Protein AF-A0A933D8H1-F1 (afdb_monomer_lite)

Radius of gyration: 24.68 Å; chains: 1; bounding box: 77×43×68 Å

Structure (mmCIF, N/CA/C/O backbone):
data_AF-A0A933D8H1-F1
#
_entry.id   AF-A0A933D8H1-F1
#
loop_
_atom_site.group_PDB
_atom_site.id
_atom_site.type_symbol
_atom_site.label_atom_id
_atom_site.label_alt_id
_atom_site.label_comp_id
_atom_site.label_asym_id
_atom_site.label_entity_id
_atom_site.label_seq_id
_atom_site.pdbx_PDB_ins_code
_atom_site.Cartn_x
_atom_site.Cartn_y
_atom_site.Cartn_z
_atom_site.occupancy
_atom_site.B_iso_or_equiv
_atom_site.auth_seq_id
_atom_site.auth_comp_id
_atom_site.auth_asym_id
_atom_site.auth_atom_id
_atom_site.pdbx_PDB_model_num
ATOM 1 N N . MET A 1 1 ? 54.872 -18.878 19.889 1.00 37.62 1 MET A N 1
ATOM 2 C CA . MET A 1 1 ? 54.750 -17.611 20.639 1.00 37.62 1 MET A CA 1
ATOM 3 C C . MET A 1 1 ? 53.400 -17.027 20.278 1.00 37.62 1 MET A C 1
ATOM 5 O O . MET A 1 1 ? 53.247 -16.498 19.189 1.00 37.62 1 MET A O 1
ATOM 9 N N . ASN A 1 2 ? 52.404 -17.267 21.129 1.00 35.62 2 ASN A N 1
ATOM 10 C CA . ASN A 1 2 ? 51.013 -16.892 20.892 1.00 35.62 2 ASN A CA 1
ATOM 11 C C . ASN A 1 2 ? 50.714 -15.619 21.680 1.00 35.62 2 ASN A C 1
ATOM 13 O O . ASN A 1 2 ? 50.497 -15.676 22.886 1.00 35.62 2 ASN A O 1
ATOM 17 N N . THR A 1 3 ? 50.704 -14.485 20.991 1.00 38.53 3 THR A N 1
ATOM 18 C CA . THR A 1 3 ? 50.230 -13.201 21.518 1.00 38.53 3 THR A CA 1
ATOM 19 C C . THR A 1 3 ? 49.389 -12.517 20.448 1.00 38.53 3 THR A C 1
ATOM 21 O O . THR A 1 3 ? 49.827 -11.574 19.801 1.00 38.53 3 THR A O 1
ATOM 24 N N . ILE A 1 4 ? 48.169 -13.019 20.256 1.00 35.75 4 ILE A N 1
ATOM 25 C CA . ILE A 1 4 ? 47.047 -12.214 19.764 1.00 35.75 4 ILE A CA 1
ATOM 26 C C . ILE A 1 4 ? 46.175 -12.006 21.004 1.00 35.75 4 ILE A C 1
ATOM 28 O O . ILE A 1 4 ? 45.386 -12.867 21.393 1.00 35.75 4 ILE A O 1
ATOM 32 N N . SER A 1 5 ? 46.489 -10.939 21.740 1.00 40.59 5 SER A N 1
ATOM 33 C CA . SER A 1 5 ? 46.002 -10.659 23.087 1.00 40.59 5 SER A CA 1
ATOM 34 C C . SER A 1 5 ? 44.663 -9.917 23.062 1.00 40.59 5 SER A C 1
ATOM 36 O O . SER A 1 5 ? 44.512 -8.896 22.404 1.00 40.59 5 SER A O 1
ATOM 38 N N . ALA A 1 6 ? 43.708 -10.456 23.824 1.00 35.75 6 ALA A N 1
ATOM 39 C CA . ALA A 1 6 ? 42.693 -9.798 24.660 1.00 35.75 6 ALA A CA 1
ATOM 40 C C . ALA A 1 6 ? 41.764 -8.678 24.122 1.00 35.75 6 ALA A C 1
ATOM 42 O O . ALA A 1 6 ? 40.670 -8.555 24.671 1.00 35.75 6 ALA A O 1
ATOM 43 N N . LEU A 1 7 ? 42.080 -7.906 23.077 1.00 37.12 7 LEU A N 1
ATOM 44 C CA . LEU A 1 7 ? 41.228 -6.787 22.640 1.00 37.12 7 LEU A CA 1
ATOM 45 C C . LEU A 1 7 ? 39.962 -7.234 21.890 1.00 37.12 7 LEU A C 1
ATOM 47 O O . LEU A 1 7 ? 38.898 -6.655 22.087 1.00 37.12 7 LEU A O 1
ATOM 51 N N . THR A 1 8 ? 40.013 -8.311 21.103 1.00 32.31 8 THR A N 1
ATOM 52 C CA . THR A 1 8 ? 38.837 -8.782 20.338 1.00 32.31 8 THR A CA 1
ATOM 53 C C . THR A 1 8 ? 37.806 -9.493 21.220 1.00 32.31 8 THR A C 1
ATOM 55 O O . THR A 1 8 ? 36.621 -9.526 20.901 1.00 32.31 8 THR A O 1
ATOM 58 N N . ARG A 1 9 ? 38.227 -10.025 22.375 1.00 35.28 9 ARG A N 1
ATOM 59 C CA . ARG A 1 9 ? 37.316 -10.643 23.353 1.00 35.28 9 ARG A CA 1
ATOM 60 C C . ARG A 1 9 ? 36.706 -9.642 24.336 1.00 35.28 9 ARG A C 1
ATOM 62 O O . ARG A 1 9 ? 35.741 -10.002 24.995 1.00 35.28 9 ARG A O 1
ATOM 69 N N . MET A 1 10 ? 37.212 -8.407 24.396 1.00 36.69 10 MET A N 1
ATOM 70 C CA . MET A 1 10 ? 36.673 -7.344 25.255 1.00 36.69 10 MET A CA 1
ATOM 71 C C . MET A 1 10 ? 35.514 -6.581 24.583 1.00 36.69 10 MET A C 1
ATOM 73 O O . MET A 1 10 ? 34.595 -6.147 25.266 1.00 36.69 10 MET A O 1
ATOM 77 N N . ALA A 1 11 ? 35.472 -6.504 23.246 1.00 36.41 11 ALA A N 1
ATOM 78 C CA . ALA A 1 11 ? 34.355 -5.885 22.516 1.00 36.41 11 ALA A CA 1
ATOM 79 C C . ALA A 1 11 ? 33.048 -6.710 22.576 1.00 36.41 11 ALA A C 1
ATOM 81 O O . ALA A 1 11 ? 31.951 -6.151 22.615 1.00 36.41 11 ALA A O 1
ATOM 82 N N . CYS A 1 12 ? 33.156 -8.043 22.653 1.00 36.50 12 CYS A N 1
ATOM 83 C CA . CYS A 1 12 ? 31.994 -8.936 22.709 1.00 36.50 12 CYS A CA 1
ATOM 84 C C . CYS A 1 12 ? 31.368 -9.034 24.115 1.00 36.50 12 CYS A C 1
ATOM 86 O O . CYS A 1 12 ? 30.172 -9.287 24.235 1.00 36.50 12 CYS A O 1
ATOM 88 N N . THR A 1 13 ? 32.131 -8.790 25.185 1.00 34.84 13 THR A N 1
ATOM 89 C CA . THR A 1 13 ? 31.596 -8.699 26.557 1.00 34.84 13 THR A CA 1
ATOM 90 C C . THR A 1 13 ? 31.151 -7.288 26.936 1.00 34.84 13 THR A C 1
ATOM 92 O O . THR A 1 13 ? 30.257 -7.163 27.766 1.00 34.84 13 THR A O 1
ATOM 95 N N . ILE A 1 14 ? 31.670 -6.231 26.296 1.00 43.25 14 ILE A N 1
ATOM 96 C CA . ILE A 1 14 ? 31.150 -4.863 26.484 1.00 43.25 14 ILE A CA 1
ATOM 97 C C . ILE A 1 14 ? 29.756 -4.705 25.853 1.00 43.25 14 ILE A C 1
ATOM 99 O O . ILE A 1 14 ? 28.914 -4.040 26.447 1.00 43.25 14 ILE A O 1
ATOM 103 N N . SER A 1 15 ? 29.450 -5.392 24.742 1.00 43.78 15 SER A N 1
ATOM 104 C CA . SER A 1 15 ? 28.093 -5.363 24.156 1.00 43.78 15 SER A CA 1
ATOM 105 C C . SER A 1 15 ? 27.033 -6.064 25.019 1.00 43.78 15 SER A C 1
ATOM 107 O O . SER A 1 15 ? 25.876 -5.661 24.998 1.00 43.78 15 SER A O 1
ATOM 109 N N . LEU A 1 16 ? 27.415 -7.064 25.826 1.00 40.69 16 LEU A N 1
ATOM 110 C CA . LEU A 1 16 ? 26.494 -7.722 26.764 1.00 40.69 16 LEU A CA 1
ATOM 111 C C . LEU A 1 16 ? 26.442 -7.010 28.132 1.00 40.69 16 LEU A C 1
ATOM 113 O O . LEU A 1 16 ? 25.402 -7.007 28.783 1.00 40.69 16 LEU A O 1
ATOM 117 N N . ALA A 1 17 ? 27.527 -6.349 28.555 1.00 35.31 17 ALA A N 1
ATOM 118 C CA . ALA A 1 17 ? 27.569 -5.572 29.799 1.00 35.31 17 ALA A CA 1
ATOM 119 C C . ALA A 1 17 ? 26.880 -4.197 29.690 1.00 35.31 17 ALA A C 1
ATOM 121 O O . ALA A 1 17 ? 26.345 -3.712 30.687 1.00 35.31 17 ALA A O 1
ATOM 122 N N . LEU A 1 18 ? 26.808 -3.594 28.496 1.00 41.94 18 LEU A N 1
ATOM 123 C CA . LEU A 1 18 ? 26.005 -2.383 28.269 1.00 41.94 18 LEU A CA 1
ATOM 124 C C . LEU A 1 18 ? 24.490 -2.660 28.315 1.00 41.94 18 LEU A C 1
ATOM 126 O O . LEU A 1 18 ? 23.711 -1.737 28.514 1.00 41.94 18 LEU A O 1
ATOM 130 N N . TYR A 1 19 ? 24.078 -3.929 28.205 1.00 41.72 19 TYR A N 1
ATOM 131 C CA . TYR A 1 19 ? 22.687 -4.362 28.378 1.00 41.72 19 TYR A CA 1
ATOM 132 C C . TYR A 1 19 ? 22.280 -4.505 29.862 1.00 41.72 19 TYR A C 1
ATOM 134 O O . TYR A 1 19 ? 21.092 -4.551 30.167 1.00 41.72 19 TYR A O 1
ATOM 142 N N . LEU A 1 20 ? 23.245 -4.533 30.798 1.00 41.69 20 LEU A N 1
ATOM 143 C CA . LEU A 1 20 ? 22.997 -4.537 32.253 1.00 41.69 20 LEU A CA 1
ATOM 144 C C . LEU A 1 20 ? 23.259 -3.188 32.942 1.00 41.69 20 LEU A C 1
ATOM 146 O O . LEU A 1 20 ? 22.841 -2.992 34.084 1.00 41.69 20 LEU A O 1
ATOM 150 N N . LEU A 1 21 ? 23.913 -2.238 32.273 1.00 44.75 21 LEU A N 1
ATOM 151 C CA . LEU A 1 21 ? 23.909 -0.839 32.693 1.00 44.75 21 LEU A CA 1
ATOM 152 C C . LEU A 1 21 ? 22.586 -0.251 32.227 1.00 44.75 21 LEU A C 1
ATOM 154 O O . LEU A 1 21 ? 22.471 0.121 31.066 1.00 44.75 21 LEU A O 1
ATOM 158 N N . GLY A 1 22 ? 21.586 -0.239 33.112 1.00 48.69 22 GLY A N 1
ATOM 159 C CA . GLY A 1 22 ? 20.247 0.276 32.845 1.00 48.69 22 GLY A CA 1
ATOM 160 C C . GLY A 1 22 ? 20.284 1.645 32.174 1.00 48.69 22 GLY A C 1
ATOM 161 O O . GLY A 1 22 ? 20.280 2.675 32.846 1.00 48.69 22 GLY A O 1
ATOM 162 N N . CYS A 1 23 ? 20.293 1.652 30.841 1.00 45.94 23 CYS A N 1
ATOM 163 C CA . CYS A 1 23 ? 19.929 2.803 30.047 1.00 45.94 23 CYS A CA 1
ATOM 164 C C . CYS A 1 23 ? 18.441 3.002 30.322 1.00 45.94 23 CYS A C 1
ATOM 166 O O . CYS A 1 23 ? 17.578 2.431 29.661 1.00 45.94 23 CYS A O 1
ATOM 168 N N . THR A 1 24 ? 18.139 3.717 31.403 1.00 55.69 24 THR A N 1
ATOM 169 C CA . THR A 1 24 ? 16.787 4.142 31.716 1.00 55.69 24 THR A CA 1
ATOM 170 C C . THR A 1 24 ? 16.407 5.115 30.620 1.00 55.69 24 THR A C 1
ATOM 172 O O . THR A 1 24 ? 16.795 6.286 30.661 1.00 55.69 24 THR A O 1
ATOM 175 N N . CYS A 1 25 ? 15.697 4.636 29.601 1.00 67.00 25 CYS A N 1
ATOM 176 C CA . CYS A 1 25 ? 15.078 5.564 28.679 1.00 67.00 25 CYS A CA 1
ATOM 177 C C . CYS A 1 25 ? 14.150 6.468 29.501 1.00 67.00 25 CYS A C 1
ATOM 179 O O . CYS A 1 25 ? 13.539 6.001 30.467 1.00 67.00 25 CYS A O 1
ATOM 181 N N . ALA A 1 26 ? 14.093 7.766 29.194 1.00 82.12 26 ALA A N 1
ATOM 182 C CA . ALA A 1 26 ? 13.216 8.683 29.923 1.00 82.12 26 ALA A CA 1
ATOM 183 C C . ALA A 1 26 ? 11.790 8.097 29.968 1.00 82.12 26 ALA A C 1
ATOM 185 O O . ALA A 1 26 ? 11.364 7.553 28.948 1.00 82.12 26 ALA A O 1
ATOM 186 N N . PRO A 1 27 ? 11.048 8.167 31.091 1.00 85.94 27 PRO A N 1
ATOM 187 C CA . PRO A 1 27 ? 9.690 7.635 31.143 1.00 85.94 27 PRO A CA 1
ATOM 188 C C . PRO A 1 27 ? 8.843 8.195 29.992 1.00 85.94 27 PRO A C 1
ATOM 190 O O . PRO A 1 27 ? 9.001 9.377 29.662 1.00 85.94 27 PRO A O 1
ATOM 193 N N . PRO A 1 28 ? 7.942 7.404 29.383 1.00 90.81 28 PRO A N 1
ATOM 194 C CA . PRO A 1 28 ? 7.117 7.913 28.302 1.00 90.81 28 PRO A CA 1
ATOM 195 C C . PRO A 1 28 ? 6.252 9.085 28.791 1.00 90.81 28 PRO A C 1
ATOM 197 O O . PRO A 1 28 ? 5.723 9.055 29.901 1.00 90.81 28 PRO A O 1
ATOM 200 N N . GLN A 1 29 ? 6.101 10.122 27.970 1.00 92.88 29 GLN A N 1
ATOM 201 C CA . GLN A 1 29 ? 5.252 11.285 28.238 1.00 92.88 29 GLN A CA 1
ATOM 202 C C . GLN A 1 29 ? 4.298 11.494 27.068 1.00 92.88 29 GLN A C 1
ATOM 204 O O . GLN A 1 29 ? 4.743 11.656 25.932 1.00 92.88 29 GLN A O 1
ATOM 209 N N . ILE A 1 30 ? 2.992 11.508 27.340 1.00 93.94 30 ILE A N 1
ATOM 210 C CA . ILE A 1 30 ? 1.980 11.797 26.321 1.00 93.94 30 ILE A CA 1
ATOM 211 C C . ILE A 1 30 ? 2.028 13.293 25.995 1.00 93.94 30 ILE A C 1
ATOM 213 O O . ILE A 1 30 ? 1.827 14.132 26.868 1.00 93.94 30 ILE A O 1
ATOM 217 N N . ALA A 1 31 ? 2.283 13.612 24.729 1.00 92.56 31 ALA A N 1
ATOM 218 C CA . ALA A 1 31 ? 2.237 14.965 24.189 1.00 92.56 31 ALA A CA 1
ATOM 219 C C . ALA A 1 31 ? 0.825 15.333 23.704 1.00 92.56 31 ALA A C 1
ATOM 221 O O . ALA A 1 31 ? 0.408 16.480 23.850 1.00 92.56 31 ALA A O 1
ATOM 222 N N . SER A 1 32 ? 0.078 14.373 23.147 1.00 93.81 32 SER A N 1
ATOM 223 C CA . SER A 1 32 ? -1.308 14.588 22.724 1.00 93.81 32 SER A CA 1
ATOM 224 C C . SER A 1 32 ? -2.133 13.300 22.688 1.00 93.81 32 SER A C 1
ATOM 226 O O . SER A 1 32 ? -1.603 12.206 22.497 1.00 93.81 32 SER A O 1
ATOM 228 N N . VAL A 1 33 ? -3.449 13.466 22.850 1.00 96.62 33 VAL A N 1
ATOM 229 C CA . VAL A 1 33 ? -4.494 12.459 22.614 1.00 96.62 33 VAL A CA 1
ATOM 230 C C . VAL A 1 33 ? -5.515 13.104 21.679 1.00 96.62 33 VAL A C 1
ATOM 232 O O . VAL A 1 33 ? -6.130 14.106 22.050 1.00 96.62 33 VAL A O 1
ATOM 235 N N . ASN A 1 34 ? -5.652 12.594 20.455 1.00 94.31 34 ASN A N 1
ATOM 236 C CA . ASN A 1 34 ? -6.480 13.201 19.417 1.00 94.31 34 ASN A CA 1
ATOM 237 C C . ASN A 1 34 ? -7.357 12.157 18.694 1.00 94.31 34 ASN A C 1
ATOM 239 O O . ASN A 1 34 ? -6.814 11.242 18.076 1.00 94.31 34 ASN A O 1
ATOM 243 N N . PRO A 1 35 ? -8.694 12.298 18.718 1.00 96.25 35 PRO A N 1
ATOM 244 C CA . PRO A 1 35 ? -9.450 13.282 19.499 1.00 96.25 35 PRO A CA 1
ATOM 245 C C . PRO A 1 35 ? -9.318 13.032 21.013 1.00 96.25 35 PRO A C 1
ATOM 247 O O . PRO A 1 35 ? -9.024 11.922 21.442 1.00 96.25 35 PRO A O 1
ATOM 250 N N . ALA A 1 36 ? -9.555 14.058 21.837 1.00 97.25 36 ALA A N 1
ATOM 251 C CA . ALA A 1 36 ? -9.571 13.930 23.304 1.00 97.25 36 ALA A CA 1
ATOM 252 C C . ALA A 1 36 ? -10.929 13.440 23.858 1.00 97.25 36 ALA A C 1
ATOM 254 O O . ALA A 1 36 ? -11.107 13.276 25.067 1.00 97.25 36 ALA A O 1
ATOM 255 N N . SER A 1 37 ? -11.917 13.237 22.985 1.00 97.38 37 SER A N 1
ATOM 256 C CA . SER A 1 37 ? -13.245 12.740 23.329 1.00 97.38 37 SER A CA 1
ATOM 257 C C . SER A 1 37 ? -13.895 12.019 22.151 1.00 97.38 37 SER A C 1
ATOM 259 O O . SER A 1 37 ? -13.529 12.231 20.994 1.00 97.38 37 SER A O 1
ATOM 261 N N . GLY A 1 38 ? -14.875 11.169 22.444 1.00 96.12 38 GLY A N 1
ATOM 262 C CA . GLY A 1 38 ? -15.647 10.456 21.431 1.00 96.12 38 GLY A CA 1
ATOM 263 C C . GLY A 1 38 ? -16.443 9.290 22.016 1.00 96.12 38 GLY A C 1
ATOM 264 O O . GLY A 1 38 ? -16.229 8.912 23.170 1.00 96.12 38 GLY A O 1
ATOM 265 N N . PRO A 1 39 ? -17.391 8.714 21.263 1.00 93.81 39 PRO A N 1
ATOM 266 C CA . PRO A 1 39 ? -18.073 7.501 21.691 1.00 93.81 39 PRO A CA 1
ATOM 267 C C . PRO A 1 39 ? -17.116 6.299 21.692 1.00 93.81 39 PRO A C 1
ATOM 269 O O . PRO A 1 39 ? -16.025 6.332 21.114 1.00 93.81 39 PRO A O 1
ATOM 272 N N . ALA A 1 40 ? -17.545 5.202 22.307 1.00 90.81 40 ALA A N 1
ATOM 273 C CA . ALA A 1 40 ? -16.903 3.902 22.155 1.00 90.81 40 ALA A CA 1
ATOM 274 C C . ALA A 1 40 ? -16.695 3.566 20.658 1.00 90.81 40 ALA A C 1
ATOM 276 O O . ALA A 1 40 ? -17.564 3.848 19.840 1.00 90.81 40 ALA A O 1
ATOM 277 N N . GLY A 1 41 ? -15.553 3.003 20.268 1.00 86.38 41 GLY A N 1
ATOM 278 C CA . GLY A 1 41 ? -15.196 2.773 18.861 1.00 86.38 41 GLY A CA 1
ATOM 279 C C . GLY A 1 41 ? -14.446 3.912 18.169 1.00 86.38 41 GLY A C 1
ATOM 280 O O . GLY A 1 41 ? -14.030 3.750 17.023 1.00 86.38 41 GLY A O 1
ATOM 281 N N . THR A 1 42 ? -14.252 5.051 18.837 1.00 89.62 42 THR A N 1
ATOM 282 C CA . THR A 1 42 ? -13.429 6.149 18.306 1.00 89.62 42 THR A CA 1
ATOM 283 C C . THR A 1 42 ? -11.987 5.679 18.118 1.00 89.62 42 THR A C 1
ATOM 285 O O . THR A 1 42 ? -11.402 5.106 19.035 1.00 89.62 42 THR A O 1
ATOM 288 N N . ILE A 1 43 ? -11.404 5.923 16.943 1.00 87.62 43 ILE A N 1
ATOM 289 C CA . ILE A 1 43 ? -9.966 5.744 16.718 1.00 87.62 43 ILE A CA 1
ATOM 290 C C . ILE A 1 43 ? -9.255 6.969 17.285 1.00 87.62 43 ILE A C 1
ATOM 292 O O . ILE A 1 43 ? -9.588 8.100 16.932 1.00 87.62 43 ILE A O 1
ATOM 296 N N . VAL A 1 44 ? -8.300 6.733 18.178 1.00 91.19 44 VAL A N 1
ATOM 297 C CA . VAL A 1 44 ? -7.577 7.773 18.906 1.00 91.19 44 VAL A CA 1
ATOM 298 C C . VAL A 1 44 ? -6.093 7.636 18.625 1.00 91.19 44 VAL A C 1
ATOM 300 O O . VAL A 1 44 ? -5.500 6.576 18.825 1.00 91.19 44 VAL A O 1
ATOM 303 N N . GLU A 1 45 ? -5.498 8.732 18.173 1.00 91.31 45 GLU A N 1
ATOM 304 C CA . GLU A 1 45 ? -4.061 8.902 18.047 1.00 91.31 45 GLU A CA 1
ATOM 305 C C . GLU A 1 45 ? -3.473 9.422 19.363 1.00 91.31 45 GLU A C 1
ATOM 307 O O . GLU A 1 45 ? -3.965 10.387 19.948 1.00 91.31 45 GLU A O 1
ATOM 312 N N . VAL A 1 46 ? -2.385 8.798 19.802 1.00 91.50 46 VAL A N 1
ATOM 313 C CA . VAL A 1 46 ? -1.593 9.196 20.962 1.00 91.50 46 VAL A CA 1
ATOM 314 C C . VAL A 1 46 ? -0.171 9.482 20.500 1.00 91.50 46 VAL A C 1
ATOM 316 O O . VAL A 1 46 ? 0.536 8.572 20.063 1.00 91.50 46 VAL A O 1
ATOM 319 N N . THR A 1 47 ? 0.262 10.733 20.630 1.00 90.12 47 THR A N 1
ATOM 320 C CA . THR A 1 47 ? 1.654 11.128 20.382 1.00 90.12 47 THR A CA 1
ATOM 321 C C . THR A 1 47 ? 2.388 11.204 21.707 1.00 90.12 47 THR A C 1
ATOM 323 O O . THR A 1 47 ? 1.893 11.807 22.661 1.00 90.12 47 THR A O 1
ATOM 326 N N . PHE A 1 48 ? 3.577 10.610 21.785 1.00 88.38 48 PHE A N 1
ATOM 327 C CA . PHE A 1 48 ? 4.371 10.567 23.008 1.00 88.38 48 PHE A CA 1
ATOM 328 C C . PHE A 1 48 ? 5.878 10.715 22.751 1.00 88.38 48 PHE A C 1
ATOM 330 O O . PHE A 1 48 ? 6.386 10.510 21.645 1.00 88.38 48 PHE A O 1
ATOM 337 N N . THR A 1 49 ? 6.600 11.102 23.801 1.00 87.69 49 THR A N 1
ATOM 338 C CA . THR A 1 49 ? 8.068 11.184 23.859 1.00 87.69 49 THR A CA 1
ATOM 339 C C . THR A 1 49 ? 8.599 10.291 24.983 1.00 87.69 49 THR A C 1
ATOM 341 O O . THR A 1 49 ? 7.809 9.745 25.749 1.00 87.69 49 THR A O 1
ATOM 344 N N . GLY A 1 50 ? 9.919 10.095 25.082 1.00 82.38 50 GLY A N 1
ATOM 345 C CA . GLY A 1 50 ? 10.503 9.126 26.023 1.00 82.38 50 GLY A CA 1
ATOM 346 C C . GLY A 1 50 ? 10.206 7.667 25.638 1.00 82.38 50 GLY A C 1
ATOM 347 O O . GLY A 1 50 ? 9.648 7.401 24.572 1.00 82.38 50 GLY A O 1
ATOM 348 N N . GLY A 1 51 ? 10.615 6.711 26.470 1.00 77.56 51 GLY A N 1
ATOM 349 C CA . GLY A 1 51 ? 10.453 5.266 26.270 1.00 77.56 51 GLY A CA 1
ATOM 350 C C . GLY A 1 51 ? 11.313 4.674 25.145 1.00 77.56 51 GLY A C 1
ATOM 351 O O . GLY A 1 51 ? 12.046 5.383 24.452 1.00 77.56 51 GLY A O 1
ATOM 352 N N . GLY A 1 52 ? 11.211 3.372 24.919 1.00 71.75 52 GLY A N 1
ATOM 353 C CA . GLY A 1 52 ? 11.918 2.648 23.855 1.00 71.75 52 GLY A CA 1
ATOM 354 C C . GLY A 1 52 ? 11.319 2.876 22.478 1.00 71.75 52 GLY A C 1
ATOM 355 O O . GLY A 1 52 ? 10.443 3.719 22.295 1.00 71.75 52 GLY A O 1
ATOM 356 N N . LEU A 1 53 ? 11.760 2.118 21.478 1.00 67.12 53 LEU A N 1
ATOM 357 C CA . LEU A 1 53 ? 11.298 2.235 20.085 1.00 67.12 53 LEU A CA 1
ATOM 358 C C . LEU A 1 53 ? 9.839 1.773 19.859 1.00 67.12 53 LEU A C 1
ATOM 360 O O . LEU A 1 53 ? 9.453 1.520 18.730 1.00 67.12 53 LEU A O 1
ATOM 364 N N . GLY A 1 54 ? 9.021 1.648 20.907 1.00 73.62 54 GLY A N 1
ATOM 365 C CA . GLY A 1 54 ? 7.637 1.185 20.825 1.00 73.62 54 GLY A CA 1
ATOM 366 C C . GLY A 1 54 ? 6.826 1.526 22.073 1.00 73.62 54 GLY A C 1
ATOM 367 O O . GLY A 1 54 ? 7.332 2.132 23.021 1.00 73.62 54 GLY A O 1
ATOM 368 N N . GLY A 1 55 ? 5.552 1.142 22.078 1.00 81.81 55 GLY A N 1
ATOM 369 C CA . GLY A 1 55 ? 4.672 1.299 23.232 1.00 81.81 55 GLY A CA 1
ATOM 370 C C . GLY A 1 55 ? 3.285 0.706 23.005 1.00 81.81 55 GLY A C 1
ATOM 371 O O . GLY A 1 55 ? 2.888 0.428 21.874 1.00 81.81 55 GLY A O 1
ATOM 372 N N . VAL A 1 56 ? 2.543 0.535 24.094 1.00 88.44 56 VAL A N 1
ATOM 373 C CA . VAL A 1 56 ? 1.126 0.154 24.076 1.00 88.44 56 VAL A CA 1
ATOM 374 C C . VAL A 1 56 ? 0.313 1.188 24.841 1.00 88.44 56 VAL A C 1
ATOM 376 O O . VAL A 1 56 ? 0.800 1.797 25.797 1.00 88.44 56 VAL A O 1
ATOM 379 N N . VAL A 1 57 ? -0.925 1.409 24.408 1.00 92.94 57 VAL A N 1
ATOM 380 C CA . VAL A 1 57 ? -1.864 2.282 25.107 1.00 92.94 57 VAL A CA 1
ATOM 381 C C . VAL A 1 57 ? -2.505 1.475 26.225 1.00 92.94 57 VAL A C 1
ATOM 383 O O . VAL A 1 57 ? -2.935 0.343 26.019 1.00 92.94 57 VAL A O 1
ATOM 386 N N . VAL A 1 58 ? -2.569 2.072 27.408 1.00 95.69 58 VAL A N 1
ATOM 387 C CA . VAL A 1 58 ? -3.369 1.584 28.526 1.00 95.69 58 VAL A CA 1
ATOM 388 C C . VAL A 1 58 ? -4.578 2.504 28.650 1.00 95.69 58 VAL A C 1
ATOM 390 O O . VAL A 1 58 ? -4.424 3.690 28.950 1.00 95.69 58 VAL A O 1
ATOM 393 N N . PHE A 1 59 ? -5.769 1.969 28.396 1.00 96.62 59 PHE A N 1
ATOM 394 C CA . PHE A 1 59 ? -7.039 2.676 28.496 1.00 96.62 59 PHE A CA 1
ATOM 395 C C . PHE A 1 59 ? -7.798 2.201 29.738 1.00 96.62 59 PHE A C 1
ATOM 397 O O . PHE A 1 59 ? -8.131 1.028 29.870 1.00 96.62 59 PHE A O 1
ATOM 404 N N . ASP A 1 60 ? -8.036 3.108 30.684 1.00 96.56 60 ASP A N 1
ATOM 405 C CA . ASP A 1 60 ? -8.723 2.839 31.959 1.00 96.56 60 ASP A CA 1
ATOM 406 C C . ASP A 1 60 ? -8.149 1.634 32.738 1.00 96.56 60 ASP A C 1
ATOM 408 O O . ASP A 1 60 ? -8.870 0.857 33.358 1.00 96.56 60 ASP A O 1
ATOM 412 N N . GLY A 1 61 ? -6.823 1.465 32.683 1.00 93.25 61 GLY A N 1
ATOM 413 C CA . GLY A 1 61 ? -6.101 0.374 33.348 1.00 93.25 61 GLY A CA 1
ATOM 414 C C . GLY A 1 61 ? -5.981 -0.923 32.539 1.00 93.25 61 GLY A C 1
ATOM 415 O O . GLY A 1 61 ? -5.336 -1.859 33.010 1.00 93.25 61 GLY A O 1
ATOM 416 N N . VAL A 1 62 ? -6.540 -0.986 31.328 1.00 93.25 62 VAL A N 1
ATOM 417 C CA . VAL A 1 62 ? -6.467 -2.152 30.434 1.00 93.25 62 VAL A CA 1
ATOM 418 C C . VAL A 1 62 ? -5.518 -1.862 29.272 1.00 93.25 62 VAL A C 1
ATOM 420 O O . VAL A 1 62 ? -5.581 -0.795 28.673 1.00 93.25 62 VAL A O 1
ATOM 423 N N . GLN A 1 63 ? -4.604 -2.788 28.961 1.00 91.62 63 GLN A N 1
ATOM 424 C CA . GLN A 1 63 ? -3.760 -2.674 27.767 1.00 91.62 63 GLN A CA 1
ATOM 425 C C . GLN A 1 63 ? -4.592 -2.925 26.509 1.00 91.62 63 GLN A C 1
ATOM 427 O O . GLN A 1 63 ? -5.249 -3.958 26.396 1.00 91.62 63 GLN A O 1
ATOM 432 N N . GLU A 1 64 ? -4.514 -2.000 25.562 1.00 88.88 64 GLU A N 1
ATOM 433 C CA . GLU A 1 64 ? -5.234 -2.065 24.296 1.00 88.88 64 GLU A CA 1
ATOM 434 C C . GLU A 1 64 ? -4.330 -2.564 23.164 1.00 88.88 64 GLU A C 1
ATOM 436 O O . GLU A 1 64 ? -3.122 -2.308 23.150 1.00 88.88 64 GLU A O 1
ATOM 441 N N . GLU A 1 65 ? -4.923 -3.229 22.165 1.00 82.44 65 GLU A N 1
ATOM 442 C CA . GLU A 1 65 ? -4.228 -3.477 20.897 1.00 82.44 65 GLU A CA 1
ATOM 443 C C . GLU A 1 65 ? -3.944 -2.127 20.221 1.00 82.44 65 GLU A C 1
ATOM 445 O O . GLU A 1 65 ? -4.872 -1.390 19.868 1.00 82.44 65 GLU A O 1
ATOM 450 N N . THR A 1 66 ? -2.663 -1.811 20.023 1.00 77.69 66 THR A N 1
ATOM 451 C CA . THR A 1 66 ? -2.212 -0.584 19.364 1.00 77.69 66 THR A CA 1
ATOM 452 C C . THR A 1 66 ? -1.632 -0.842 17.983 1.00 77.69 66 THR A C 1
ATOM 454 O O . THR A 1 66 ? -0.990 -1.859 17.727 1.00 77.69 66 THR A O 1
ATOM 457 N N . ARG A 1 67 ? -1.808 0.131 17.087 1.00 74.25 67 ARG A N 1
ATOM 458 C CA . ARG A 1 67 ? -1.028 0.246 15.852 1.00 74.25 67 ARG A CA 1
ATOM 459 C C . ARG A 1 67 ? 0.068 1.282 16.080 1.00 74.25 67 ARG A C 1
ATOM 461 O O . ARG A 1 67 ? -0.227 2.420 16.447 1.00 74.25 67 ARG A O 1
ATOM 468 N N . TYR A 1 68 ? 1.318 0.868 15.916 1.00 69.50 68 TYR A N 1
ATOM 469 C CA . TYR A 1 68 ? 2.495 1.716 16.090 1.00 69.50 68 TYR A CA 1
ATOM 470 C C . TYR A 1 68 ? 3.011 2.198 14.735 1.00 69.50 68 TYR A C 1
ATOM 472 O O . TYR A 1 68 ? 3.048 1.418 13.786 1.00 69.50 68 TYR A O 1
ATOM 480 N N . ALA A 1 69 ? 3.436 3.458 14.665 1.00 59.50 69 ALA A N 1
ATOM 481 C CA . ALA A 1 69 ? 4.302 3.936 13.593 1.00 59.50 69 ALA A CA 1
ATOM 482 C C . ALA A 1 69 ? 5.474 4.711 14.198 1.00 59.50 69 ALA A C 1
ATOM 484 O O . ALA A 1 69 ? 5.280 5.600 15.038 1.00 59.50 69 ALA A O 1
ATOM 485 N N . SER A 1 70 ? 6.682 4.385 13.749 1.00 49.59 70 SER A N 1
ATOM 486 C CA . SER A 1 70 ? 7.910 5.094 14.091 1.00 49.59 70 SER A CA 1
ATOM 487 C C . SER A 1 70 ? 8.405 5.904 12.904 1.00 49.59 70 SER A C 1
ATOM 489 O O . SER A 1 70 ? 9.489 5.662 12.390 1.00 49.59 70 SER A O 1
ATOM 491 N N . ASN A 1 71 ? 7.679 6.951 12.520 1.00 47.72 71 ASN A N 1
ATOM 492 C CA . ASN A 1 71 ? 8.239 7.862 11.530 1.00 47.72 71 ASN A CA 1
ATOM 493 C C . ASN A 1 71 ? 9.479 8.541 12.140 1.00 47.72 71 ASN A C 1
ATOM 495 O O . ASN A 1 71 ? 9.368 9.303 13.111 1.00 47.72 71 ASN A O 1
ATOM 499 N N . LEU A 1 72 ? 10.660 8.265 11.579 1.00 43.56 72 LEU A N 1
ATOM 500 C CA . LEU A 1 72 ? 11.906 8.945 11.930 1.00 43.56 72 LEU A CA 1
ATOM 501 C C . LEU A 1 72 ? 11.664 10.469 11.897 1.00 43.56 72 LEU A C 1
ATOM 503 O O . LEU A 1 72 ? 11.353 11.037 10.856 1.00 43.56 72 LEU A O 1
ATOM 507 N N . GLY A 1 73 ? 11.752 11.129 13.058 1.00 43.62 73 GLY A N 1
ATOM 508 C CA . GLY A 1 73 ? 11.674 12.593 13.181 1.00 43.62 73 GLY A CA 1
ATOM 509 C C . GLY A 1 73 ? 10.320 13.224 13.555 1.00 43.62 73 GLY A C 1
ATOM 510 O O . GLY A 1 73 ? 10.301 14.432 13.778 1.00 43.62 73 GLY A O 1
ATOM 511 N N . LEU A 1 74 ? 9.213 12.475 13.696 1.00 49.41 74 LEU A N 1
ATOM 512 C CA . LEU A 1 74 ? 7.872 13.048 13.987 1.00 49.41 74 LEU A CA 1
ATOM 513 C C . LEU A 1 74 ? 7.324 12.789 15.407 1.00 49.41 74 LEU A C 1
ATOM 515 O O . LEU A 1 74 ? 6.170 13.102 15.699 1.00 49.41 74 LEU A O 1
ATOM 519 N N . GLY A 1 75 ? 8.144 12.259 16.316 1.00 59.34 75 GLY A N 1
ATOM 520 C CA . GLY A 1 75 ? 7.670 11.775 17.616 1.00 59.34 75 GLY A CA 1
ATOM 521 C C . GLY A 1 75 ? 6.982 10.412 17.495 1.00 59.34 75 GLY A C 1
ATOM 522 O O . GLY A 1 75 ? 6.647 9.956 16.404 1.00 59.34 75 GLY A O 1
ATOM 523 N N . LYS A 1 76 ? 6.821 9.708 18.617 1.00 79.00 76 LYS A N 1
ATOM 524 C CA . LYS A 1 76 ? 6.275 8.345 18.607 1.00 79.00 76 LYS A CA 1
ATOM 525 C C . LYS A 1 76 ? 4.756 8.420 18.602 1.00 79.00 76 LYS A C 1
ATOM 527 O O . LYS A 1 76 ? 4.186 9.114 19.443 1.00 79.00 76 LYS A O 1
ATOM 532 N N . ARG A 1 77 ? 4.106 7.718 17.672 1.00 83.88 77 ARG A N 1
ATOM 533 C CA . ARG A 1 77 ? 2.647 7.756 17.492 1.00 83.88 77 ARG A CA 1
ATOM 534 C C . ARG A 1 77 ? 2.055 6.360 17.661 1.00 83.88 77 ARG A C 1
ATOM 536 O O . ARG A 1 77 ? 2.575 5.379 17.130 1.00 83.88 77 ARG A O 1
ATOM 543 N N . LEU A 1 78 ? 0.958 6.281 18.405 1.00 85.56 78 LEU A N 1
ATOM 544 C CA . LEU A 1 78 ? 0.147 5.080 18.595 1.00 85.56 78 LEU A CA 1
ATOM 545 C C . LEU A 1 78 ? -1.288 5.375 18.177 1.00 85.56 78 LEU A C 1
ATOM 547 O O . LEU A 1 78 ? -1.798 6.455 18.457 1.00 85.56 78 LEU A O 1
ATOM 551 N N . ARG A 1 79 ? -1.961 4.407 17.560 1.00 86.38 79 ARG A N 1
ATOM 552 C CA . ARG A 1 79 ? -3.421 4.405 17.417 1.00 86.38 79 ARG A CA 1
ATOM 553 C C . ARG A 1 79 ? -4.022 3.264 18.205 1.00 86.38 79 ARG A C 1
ATOM 555 O O . ARG A 1 79 ? -3.519 2.144 18.149 1.00 86.38 79 ARG A O 1
ATOM 562 N N . PHE A 1 80 ? -5.120 3.546 18.885 1.00 88.38 80 PHE A N 1
ATOM 563 C CA . PHE A 1 80 ? -5.987 2.529 19.466 1.00 88.38 80 PHE A CA 1
ATOM 564 C C . PHE A 1 80 ? -7.446 2.858 19.160 1.00 88.38 80 PHE A C 1
ATOM 566 O O . PHE A 1 80 ? -7.790 3.991 18.819 1.00 88.38 80 PHE A O 1
ATOM 573 N N . THR A 1 81 ? -8.312 1.858 19.260 1.00 88.56 81 THR A N 1
ATOM 574 C CA . THR A 1 81 ? -9.759 2.048 19.176 1.00 88.56 81 THR A CA 1
ATOM 575 C C . THR A 1 81 ? -10.319 2.031 20.590 1.00 88.56 81 THR A C 1
ATOM 577 O O . THR A 1 81 ? -10.092 1.065 21.311 1.00 88.56 81 THR A O 1
ATOM 580 N N . VAL A 1 82 ? -11.064 3.067 20.988 1.00 91.62 82 VAL A N 1
ATOM 581 C CA . VAL A 1 82 ? -11.785 3.067 22.271 1.00 91.62 82 VAL A CA 1
ATOM 582 C C . VAL A 1 82 ? -12.661 1.809 22.325 1.00 91.62 82 VAL A C 1
ATOM 584 O O . VAL A 1 82 ? -13.451 1.604 21.398 1.00 91.62 82 VAL A O 1
ATOM 587 N N . PRO A 1 83 ? -12.576 0.969 23.369 1.00 89.31 83 PRO A N 1
ATOM 588 C CA . PRO A 1 83 ? -13.324 -0.284 23.419 1.00 89.31 83 PRO A CA 1
ATOM 589 C C . PRO A 1 83 ? -14.829 -0.066 23.246 1.00 89.31 83 PRO A C 1
ATOM 591 O O . PRO A 1 83 ? -15.400 0.806 23.894 1.00 89.31 83 PRO A O 1
ATOM 594 N N . PHE A 1 84 ? -15.507 -0.881 22.428 1.00 84.94 84 PHE A N 1
ATOM 595 C CA . PHE A 1 84 ? -16.957 -0.755 22.186 1.00 84.94 84 PHE A CA 1
ATOM 596 C C . PHE A 1 84 ? -17.828 -0.941 23.444 1.00 84.94 84 PHE A C 1
ATOM 598 O O . PHE A 1 84 ? -18.975 -0.502 23.461 1.00 84.94 84 PHE A O 1
ATOM 605 N N . GLY A 1 85 ? -17.281 -1.552 24.502 1.00 82.81 85 GLY A N 1
ATOM 606 C CA . GLY A 1 85 ? -17.907 -1.668 25.824 1.00 82.81 85 GLY A CA 1
ATOM 607 C C . GLY A 1 85 ? -17.546 -0.548 26.811 1.00 82.81 85 GLY A C 1
ATOM 608 O O . GLY A 1 85 ? -17.920 -0.639 27.979 1.00 82.81 85 GLY A O 1
ATOM 609 N N . ALA A 1 86 ? -16.804 0.481 26.387 1.00 90.81 86 ALA A N 1
ATOM 610 C CA . ALA A 1 86 ? -16.401 1.576 27.263 1.00 90.81 86 ALA A CA 1
ATOM 611 C C . ALA A 1 86 ? -17.623 2.356 27.773 1.00 90.81 86 ALA A C 1
ATOM 613 O O . ALA A 1 86 ? -18.486 2.782 27.004 1.00 90.81 86 ALA A O 1
ATOM 614 N N . THR A 1 87 ? -17.684 2.564 29.087 1.00 94.38 87 THR A N 1
ATOM 615 C CA . THR A 1 87 ? -18.746 3.350 29.719 1.00 94.38 87 THR A CA 1
ATOM 616 C C . THR A 1 87 ? -18.511 4.849 29.544 1.00 94.38 87 THR A C 1
ATOM 618 O O . THR A 1 87 ? -17.370 5.313 29.564 1.00 94.38 87 THR A O 1
ATOM 621 N N . THR A 1 88 ? -19.598 5.617 29.407 1.00 96.62 88 THR A N 1
ATOM 622 C CA . THR A 1 88 ? -19.562 7.087 29.352 1.00 96.62 88 THR A CA 1
ATOM 623 C C . THR A 1 88 ? -18.878 7.661 30.591 1.00 96.62 88 THR A C 1
ATOM 625 O O . THR A 1 88 ? -19.172 7.251 31.715 1.00 96.62 88 THR A O 1
ATOM 628 N N . GLY A 1 89 ? -17.998 8.640 30.394 1.00 97.62 89 GLY A N 1
ATOM 629 C CA . GLY A 1 89 ? -17.249 9.276 31.474 1.00 97.62 89 GLY A CA 1
ATOM 630 C C . GLY A 1 89 ? -15.805 9.583 31.095 1.00 97.62 89 GLY A C 1
ATOM 631 O O . GLY A 1 89 ? -15.345 9.245 30.005 1.00 97.62 89 GLY A O 1
ATOM 632 N N . SER A 1 90 ? -15.100 10.238 32.014 1.00 97.75 90 SER A N 1
ATOM 633 C CA . SER A 1 90 ? -13.662 10.468 31.886 1.00 97.75 90 SER A CA 1
ATOM 634 C C . SER A 1 90 ? -12.908 9.158 32.112 1.00 97.75 90 SER A C 1
ATOM 636 O O . SER A 1 90 ? -13.161 8.463 33.099 1.00 97.75 90 SER A O 1
ATOM 638 N N . LYS A 1 91 ? -12.010 8.822 31.186 1.00 98.12 91 LYS A N 1
ATOM 639 C CA . LYS A 1 91 ? -11.179 7.616 31.180 1.00 98.12 91 LYS A CA 1
ATOM 640 C C . LYS A 1 91 ? -9.710 7.996 31.099 1.00 98.12 91 LYS A C 1
ATOM 642 O O . LYS A 1 91 ? -9.354 8.978 30.451 1.00 98.12 91 LYS A O 1
ATOM 647 N N . ASN A 1 92 ? -8.858 7.209 31.741 1.00 97.94 92 ASN A N 1
ATOM 648 C CA . ASN A 1 92 ? -7.420 7.449 31.716 1.00 97.94 92 ASN A CA 1
ATOM 649 C C . ASN A 1 92 ? -6.798 6.847 30.456 1.00 97.94 92 ASN A C 1
ATOM 651 O O . ASN A 1 92 ? -6.998 5.669 30.175 1.00 97.94 92 ASN A O 1
ATOM 655 N N . VAL A 1 93 ? -6.008 7.638 29.739 1.00 98.31 93 VAL A N 1
ATOM 656 C CA . VAL A 1 93 ? -5.121 7.186 28.665 1.00 98.31 93 VAL A CA 1
ATOM 657 C C . VAL A 1 93 ? -3.690 7.285 29.162 1.00 98.31 93 VAL A C 1
ATOM 659 O O . VAL A 1 93 ? -3.255 8.341 29.623 1.00 98.31 93 VAL A O 1
ATOM 662 N N . GLN A 1 94 ? -2.953 6.187 29.066 1.00 97.19 94 GLN A N 1
ATOM 663 C CA . GLN A 1 94 ? -1.534 6.113 29.399 1.00 97.19 94 GLN A CA 1
ATOM 664 C C . GLN A 1 94 ? -0.775 5.383 28.290 1.00 97.19 94 GLN A C 1
ATOM 666 O O . GLN A 1 94 ? -1.359 4.622 27.522 1.00 97.19 94 GLN A O 1
ATOM 671 N N . VAL A 1 95 ? 0.536 5.596 28.220 1.00 93.88 95 VAL A N 1
ATOM 672 C CA . VAL A 1 95 ? 1.442 4.823 27.366 1.00 93.88 95 VAL A CA 1
ATOM 673 C C . VAL A 1 95 ? 2.369 4.008 28.253 1.00 93.88 95 VAL A C 1
ATOM 675 O O . VAL A 1 95 ? 3.048 4.565 29.117 1.00 93.88 95 VAL A O 1
ATOM 678 N N . LEU A 1 96 ? 2.406 2.698 28.023 1.00 91.06 96 LEU A N 1
ATOM 679 C CA . LEU A 1 96 ? 3.391 1.785 28.592 1.00 91.06 96 LEU A CA 1
ATOM 680 C C . LEU A 1 96 ? 4.488 1.538 27.550 1.00 91.06 96 LEU A C 1
ATOM 682 O O . LEU A 1 96 ? 4.209 1.079 26.442 1.00 91.06 96 LEU A O 1
ATOM 686 N N . SER A 1 97 ? 5.734 1.843 27.902 1.00 87.25 97 SER A N 1
ATOM 687 C CA . SER A 1 97 ? 6.914 1.652 27.053 1.00 87.25 97 SER A CA 1
ATOM 688 C C . SER A 1 97 ? 8.113 1.288 27.927 1.00 87.25 97 SER A C 1
ATOM 690 O O . SER A 1 97 ? 8.339 1.930 28.951 1.00 87.25 97 SER A O 1
ATOM 692 N N . ASP A 1 98 ? 8.853 0.239 27.557 1.00 81.94 98 ASP A N 1
ATOM 693 C CA . ASP A 1 98 ? 10.010 -0.286 28.303 1.00 81.94 98 ASP A CA 1
ATOM 694 C C . ASP A 1 98 ? 9.752 -0.489 29.808 1.00 81.94 98 ASP A C 1
ATOM 696 O O . ASP A 1 98 ? 10.567 -0.142 30.662 1.00 81.94 98 ASP A O 1
ATOM 700 N N . GLY A 1 99 ? 8.569 -1.005 30.156 1.00 84.00 99 GLY A N 1
ATOM 701 C CA . GLY A 1 99 ? 8.172 -1.234 31.550 1.00 84.00 99 GLY A CA 1
ATOM 702 C C . GLY A 1 99 ? 7.860 0.036 32.354 1.00 84.00 99 GLY A C 1
ATOM 703 O O . GLY A 1 99 ? 7.526 -0.065 33.532 1.00 84.00 99 GLY A O 1
ATOM 704 N N . GLN A 1 100 ? 7.918 1.221 31.741 1.00 89.62 100 GLN A N 1
ATOM 705 C CA . GLN A 1 100 ? 7.549 2.496 32.354 1.00 89.62 100 GLN A CA 1
ATOM 706 C C . GLN A 1 100 ? 6.211 2.994 31.811 1.00 89.62 100 GLN A C 1
ATOM 708 O O . GLN A 1 100 ? 5.916 2.855 30.625 1.00 89.62 100 GLN A O 1
ATOM 713 N N . THR A 1 101 ? 5.401 3.600 32.678 1.00 93.19 101 THR A N 1
ATOM 714 C CA . THR A 1 101 ? 4.072 4.114 32.320 1.00 93.19 101 THR A CA 1
ATOM 715 C C . THR A 1 101 ? 4.063 5.635 32.385 1.00 93.19 101 THR A C 1
ATOM 717 O O . THR A 1 101 ? 4.596 6.220 33.329 1.00 93.19 101 THR A O 1
ATOM 720 N N . SER A 1 102 ? 3.446 6.278 31.399 1.00 95.50 102 SER A N 1
ATOM 721 C CA . SER A 1 102 ? 3.263 7.726 31.405 1.00 95.50 102 SER A CA 1
ATOM 722 C C . SER A 1 102 ? 2.275 8.170 32.492 1.00 95.50 102 SER A C 1
ATOM 724 O O . SER A 1 102 ? 1.423 7.383 32.927 1.00 95.50 102 SER A O 1
ATOM 726 N N . PRO A 1 103 ? 2.289 9.456 32.883 1.00 96.81 103 PRO A N 1
ATOM 727 C CA . PRO A 1 103 ? 1.137 10.068 33.533 1.00 96.81 103 PRO A CA 1
ATOM 728 C C . PRO A 1 103 ? -0.136 9.874 32.696 1.00 96.81 103 PRO A C 1
ATOM 730 O O . PRO A 1 103 ? -0.072 9.773 31.466 1.00 96.81 103 PRO A O 1
ATOM 733 N N . ALA A 1 104 ? -1.284 9.810 33.370 1.00 97.12 104 ALA A N 1
ATOM 734 C CA . ALA A 1 104 ? -2.576 9.680 32.713 1.00 97.12 104 ALA A CA 1
ATOM 735 C C . ALA A 1 104 ? -3.018 11.003 32.081 1.00 97.12 104 ALA A C 1
ATOM 737 O O . ALA A 1 104 ? -2.944 12.061 32.707 1.00 97.12 104 ALA A O 1
ATOM 738 N N . VAL A 1 105 ? -3.531 10.916 30.857 1.00 98.25 105 VAL A N 1
ATOM 739 C CA . VAL A 1 105 ? -4.251 11.990 30.171 1.00 98.25 105 VAL A CA 1
ATOM 740 C C . VAL A 1 105 ? -5.713 11.574 30.054 1.00 98.25 105 VAL A C 1
ATOM 742 O O . VAL A 1 105 ? -6.009 10.435 29.705 1.00 98.25 105 VAL A O 1
ATOM 745 N N . ALA A 1 106 ? -6.637 12.476 30.380 1.00 97.75 106 ALA A N 1
ATOM 746 C CA . ALA A 1 106 ? -8.061 12.174 30.326 1.00 97.75 106 ALA A CA 1
ATOM 747 C C . ALA A 1 106 ? -8.564 12.099 28.876 1.00 97.75 106 ALA A C 1
ATOM 749 O O . ALA A 1 106 ? -8.283 12.981 28.065 1.00 97.75 106 ALA A O 1
ATOM 750 N N . PHE A 1 107 ? -9.371 11.083 28.587 1.00 98.50 107 PHE A N 1
ATOM 751 C CA . PHE A 1 107 ? -10.200 10.978 27.393 1.00 98.50 107 PHE A CA 1
ATOM 752 C C . PHE A 1 107 ? -11.667 10.897 27.811 1.00 98.50 107 PHE A C 1
ATOM 754 O O . PHE A 1 107 ? -12.034 10.092 28.669 1.00 98.50 107 PHE A O 1
ATOM 761 N N . GLN A 1 108 ? -12.526 11.710 27.204 1.00 98.31 108 GLN A N 1
ATOM 762 C CA . GLN A 1 108 ? -13.949 11.718 27.535 1.00 98.31 108 GLN A CA 1
ATOM 763 C C . GLN A 1 108 ? -14.731 10.771 26.616 1.00 98.31 108 GLN A C 1
ATOM 765 O O . GLN A 1 108 ? -14.991 11.097 25.456 1.00 98.31 108 GLN A O 1
ATOM 770 N N . VAL A 1 109 ? -15.186 9.636 27.156 1.00 98.19 109 VAL A N 1
ATOM 771 C CA . VAL A 1 109 ? -16.141 8.761 26.462 1.00 98.19 109 VAL A CA 1
ATOM 772 C C . VAL A 1 109 ? -17.519 9.413 26.511 1.00 98.19 109 VAL A C 1
ATOM 774 O O . VAL A 1 109 ? -18.029 9.710 27.596 1.00 98.19 109 VAL A O 1
ATOM 777 N N . THR A 1 110 ? -18.118 9.670 25.348 1.00 97.44 110 THR A N 1
ATOM 778 C CA . THR A 1 110 ? -19.377 10.434 25.233 1.00 97.44 110 THR A CA 1
ATOM 779 C C . THR A 1 110 ? -20.623 9.563 25.077 1.00 97.44 110 THR A C 1
ATOM 781 O O . THR A 1 110 ? -21.733 10.051 25.279 1.00 97.44 110 THR A O 1
ATOM 784 N N . GLY A 1 111 ? -20.466 8.277 24.768 1.00 93.81 111 GLY A N 1
ATOM 785 C CA . GLY A 1 111 ? -21.578 7.347 24.590 1.00 93.81 111 GLY A CA 1
ATOM 786 C C . GLY A 1 111 ? -21.145 6.027 23.964 1.00 93.81 111 GLY A C 1
ATOM 787 O O . GLY A 1 111 ? -19.954 5.771 23.782 1.00 93.81 111 GLY A O 1
ATOM 788 N N . SER A 1 112 ? -22.124 5.201 23.601 1.00 87.94 112 SER A N 1
ATOM 789 C CA . SER A 1 112 ? -21.896 4.042 22.742 1.00 87.94 112 SER A CA 1
ATOM 790 C C . SER A 1 112 ? -21.648 4.498 21.305 1.00 87.94 112 SER A C 1
ATOM 792 O O . SER A 1 112 ? -22.264 5.452 20.829 1.00 87.94 112 SER A O 1
ATOM 794 N N . GLY A 1 113 ? -20.743 3.822 20.601 1.00 82.19 113 GLY A N 1
ATOM 795 C CA . GLY A 1 113 ? -20.596 3.995 19.159 1.00 82.19 113 GLY A CA 1
ATOM 796 C C . GLY A 1 113 ? -21.068 2.773 18.396 1.00 82.19 113 GLY A C 1
ATOM 797 O O . GLY A 1 113 ? -21.254 1.684 18.943 1.00 82.19 113 GLY A O 1
ATOM 798 N N . THR A 1 114 ? -21.278 2.972 17.104 1.00 79.75 114 THR A N 1
ATOM 799 C CA . THR A 1 114 ? -21.592 1.902 16.164 1.00 79.75 114 THR A CA 1
ATOM 800 C C . THR A 1 114 ? -20.301 1.287 15.658 1.00 79.75 114 THR A C 1
ATOM 802 O O . THR A 1 114 ? -19.419 2.011 15.194 1.00 79.75 114 THR A O 1
ATOM 805 N N . VAL A 1 115 ? -20.193 -0.040 15.688 1.00 78.75 115 VAL A N 1
ATOM 806 C CA . VAL A 1 115 ? -19.076 -0.708 15.017 1.00 78.75 115 VAL A CA 1
ATOM 807 C C . VAL A 1 115 ? -19.276 -0.580 13.510 1.00 78.75 115 VAL A C 1
ATOM 809 O O . VAL A 1 115 ? -20.310 -1.043 13.017 1.00 78.75 115 VAL A O 1
ATOM 812 N N . PRO A 1 116 ? -18.337 0.023 12.760 1.00 83.19 116 PRO A N 1
ATOM 813 C CA . PRO A 1 116 ? -18.441 0.025 11.312 1.00 83.19 116 PRO A CA 1
ATOM 814 C C . PRO A 1 116 ? -18.403 -1.419 10.802 1.00 83.19 116 PRO A C 1
ATOM 816 O O . PRO A 1 116 ? -17.654 -2.265 11.306 1.00 83.19 116 PRO A O 1
ATOM 819 N N . THR A 1 117 ? -19.239 -1.709 9.806 1.00 89.44 117 THR A N 1
ATOM 820 C CA . THR A 1 117 ? -19.107 -2.959 9.054 1.00 89.44 117 THR A CA 1
ATOM 821 C C . THR A 1 117 ? -17.824 -2.846 8.234 1.00 89.44 117 THR A C 1
ATOM 823 O O . THR A 1 117 ? -17.690 -1.865 7.498 1.00 89.44 117 THR A O 1
ATOM 826 N N . PRO A 1 118 ? -16.863 -3.775 8.379 1.00 92.81 118 PRO A N 1
ATOM 827 C CA . PRO A 1 118 ? -15.649 -3.724 7.581 1.00 92.81 118 PRO A CA 1
ATOM 828 C C . PRO A 1 118 ? -16.001 -3.909 6.102 1.00 92.81 118 PRO A C 1
ATOM 830 O O . PRO A 1 118 ? -16.946 -4.618 5.771 1.00 92.81 118 PRO A O 1
ATOM 833 N N . ALA A 1 119 ? -15.238 -3.302 5.204 1.00 93.31 119 ALA A N 1
ATOM 834 C CA . ALA A 1 119 ? -15.390 -3.492 3.765 1.00 93.31 119 ALA A CA 1
ATOM 835 C C . ALA A 1 119 ? -14.019 -3.692 3.128 1.00 93.31 119 ALA A C 1
ATOM 837 O O . ALA A 1 119 ? -13.089 -2.944 3.425 1.00 93.31 119 ALA A O 1
ATOM 838 N N . LEU A 1 120 ? -13.904 -4.699 2.266 1.00 93.12 120 LEU A N 1
ATOM 839 C CA . LEU A 1 120 ? -12.707 -4.981 1.485 1.00 93.12 120 LEU A CA 1
ATOM 840 C C . LEU A 1 120 ? -12.755 -4.239 0.158 1.00 93.12 120 LEU A C 1
ATOM 842 O O . LEU A 1 120 ? -13.748 -4.323 -0.565 1.00 93.12 120 LEU A O 1
ATOM 846 N N . ASP A 1 121 ? -11.650 -3.576 -0.155 1.00 89.81 121 ASP A N 1
ATOM 847 C CA . ASP A 1 121 ? -11.417 -2.852 -1.405 1.00 89.81 121 ASP A CA 1
ATOM 848 C C . ASP A 1 121 ? -10.304 -3.514 -2.237 1.00 89.81 121 ASP A C 1
ATOM 850 O O . ASP A 1 121 ? -10.379 -3.583 -3.463 1.00 89.81 121 ASP A O 1
ATOM 854 N N . GLY A 1 122 ? -9.274 -4.059 -1.585 1.00 86.69 122 GLY A N 1
ATOM 855 C CA . GLY A 1 122 ? -8.130 -4.624 -2.290 1.00 86.69 122 GLY A CA 1
ATOM 856 C C . GLY A 1 122 ? -7.333 -5.634 -1.482 1.00 86.69 122 GLY A C 1
ATOM 857 O O . GLY A 1 122 ? -7.569 -5.865 -0.295 1.00 86.69 122 GLY A O 1
ATOM 858 N N . PHE A 1 123 ? -6.376 -6.240 -2.170 1.00 86.25 123 PHE A N 1
ATOM 859 C CA . PHE A 1 123 ? -5.510 -7.272 -1.633 1.00 86.25 123 PHE A CA 1
ATOM 860 C C . PHE A 1 123 ? -4.168 -7.257 -2.361 1.00 86.25 123 PHE A C 1
ATOM 862 O O . PHE A 1 123 ? -4.112 -7.003 -3.566 1.00 86.25 123 PHE A O 1
ATOM 869 N N . GLU A 1 124 ? -3.104 -7.555 -1.628 1.00 87.31 124 GLU A N 1
ATOM 870 C CA . GLU A 1 124 ? -1.756 -7.715 -2.158 1.00 87.31 124 GLU A CA 1
ATOM 871 C C . GLU A 1 124 ? -1.138 -8.997 -1.612 1.00 87.31 124 GLU A C 1
ATOM 873 O O . GLU A 1 124 ? -1.386 -9.386 -0.468 1.00 87.31 124 GLU A O 1
ATOM 878 N N . VAL A 1 125 ? -0.286 -9.611 -2.431 1.00 82.00 125 VAL A N 1
ATOM 879 C CA . VAL A 1 125 ? 0.526 -10.770 -2.046 1.00 82.00 125 VAL A CA 1
ATOM 880 C C . VAL A 1 125 ? 1.985 -10.437 -2.247 1.00 82.00 125 VAL A C 1
ATOM 882 O O . VAL A 1 125 ? 2.362 -9.939 -3.313 1.00 82.00 125 VAL A O 1
ATOM 885 N N . ALA A 1 126 ? 2.803 -10.810 -1.271 1.00 73.94 126 ALA A N 1
ATOM 886 C CA . ALA A 1 126 ? 4.242 -10.940 -1.432 1.00 73.94 126 ALA A CA 1
ATOM 887 C C . ALA A 1 126 ? 4.701 -12.332 -0.991 1.00 73.94 126 ALA A C 1
ATOM 889 O O . ALA A 1 126 ? 4.185 -12.896 -0.030 1.00 73.94 126 ALA A O 1
ATOM 890 N N . THR A 1 127 ? 5.670 -12.898 -1.707 1.00 68.00 127 THR A N 1
ATOM 891 C CA . THR A 1 127 ? 6.175 -14.256 -1.446 1.00 68.00 127 THR A CA 1
ATOM 892 C C . THR A 1 127 ? 7.502 -14.276 -0.681 1.00 68.00 127 THR A C 1
ATOM 894 O O . THR A 1 127 ? 7.743 -15.225 0.068 1.00 68.00 127 THR A O 1
ATOM 897 N N . ARG A 1 128 ? 8.319 -13.218 -0.773 1.00 58.22 128 ARG A N 1
ATOM 898 C CA . ARG A 1 128 ? 9.516 -13.000 0.059 1.00 58.22 128 ARG A CA 1
ATOM 899 C C . ARG A 1 128 ? 9.121 -12.689 1.508 1.00 58.22 128 ARG A C 1
ATOM 901 O O . ARG A 1 128 ? 8.134 -12.000 1.734 1.00 58.22 128 ARG A O 1
ATOM 908 N N . GLU A 1 129 ? 9.902 -13.192 2.468 1.00 47.66 129 GLU A N 1
ATOM 909 C CA . GLU A 1 129 ? 9.727 -12.949 3.918 1.00 47.66 129 GLU A CA 1
ATOM 910 C C . GLU A 1 129 ? 8.395 -13.447 4.520 1.00 47.66 129 GLU A C 1
ATOM 912 O O . GLU A 1 129 ? 7.789 -12.800 5.365 1.00 47.66 129 GLU A O 1
ATOM 917 N N . GLY A 1 130 ? 7.950 -14.652 4.144 1.00 51.62 130 GLY A N 1
ATOM 918 C CA . GLY A 1 130 ? 6.906 -15.360 4.904 1.00 51.62 130 GLY A CA 1
ATOM 919 C C . GLY A 1 130 ? 5.492 -15.316 4.322 1.00 51.62 130 GLY A C 1
ATOM 920 O O . GLY A 1 130 ? 4.540 -15.522 5.067 1.00 51.62 130 GLY A O 1
ATOM 921 N N . LYS A 1 131 ? 5.342 -15.140 3.000 1.00 67.69 131 LYS A N 1
ATOM 922 C CA . LYS A 1 131 ? 4.046 -15.229 2.288 1.00 67.69 131 LYS A CA 1
ATOM 923 C C . LYS A 1 131 ? 3.035 -14.180 2.750 1.00 67.69 131 LYS A C 1
ATOM 925 O O . LYS A 1 131 ? 1.893 -14.505 3.027 1.00 67.69 131 LYS A O 1
ATOM 930 N N . GLU A 1 132 ? 3.437 -12.926 2.871 1.00 76.44 132 GLU A N 1
ATOM 931 C CA . GLU A 1 132 ? 2.560 -11.881 3.391 1.00 76.44 132 GLU A CA 1
ATOM 932 C C . GLU A 1 132 ? 1.310 -11.660 2.530 1.00 76.44 132 GLU A C 1
ATOM 934 O O . GLU A 1 132 ? 1.366 -11.545 1.301 1.00 76.44 132 GLU A O 1
ATOM 939 N N . ILE A 1 133 ? 0.187 -11.519 3.226 1.00 81.38 133 ILE A N 1
ATOM 940 C CA . ILE A 1 133 ? -1.047 -10.952 2.706 1.00 81.38 133 ILE A CA 1
ATOM 941 C C . ILE A 1 133 ? -1.167 -9.529 3.237 1.00 81.38 133 ILE A C 1
ATOM 943 O O . ILE A 1 133 ? -1.138 -9.329 4.451 1.00 81.38 133 ILE A O 1
ATOM 947 N N . THR A 1 134 ? -1.437 -8.572 2.355 1.00 85.44 134 THR A N 1
ATOM 948 C CA . THR A 1 134 ? -1.942 -7.252 2.744 1.00 85.44 134 THR A CA 1
ATOM 949 C C . THR A 1 134 ? -3.396 -7.134 2.312 1.00 85.44 134 THR A C 1
ATOM 951 O O . THR A 1 134 ? -3.714 -7.266 1.134 1.00 85.44 134 THR A O 1
ATOM 954 N N . VAL A 1 135 ? -4.293 -6.868 3.255 1.00 88.56 135 VAL A N 1
ATOM 955 C CA . VAL A 1 135 ? -5.710 -6.605 2.992 1.00 88.56 135 VAL A CA 1
ATOM 956 C C . VAL A 1 135 ? -5.973 -5.112 3.104 1.00 88.56 135 VAL A C 1
ATOM 958 O O . VAL A 1 135 ? -5.584 -4.490 4.091 1.00 88.56 135 VAL A O 1
ATOM 961 N N . ILE A 1 136 ? -6.655 -4.552 2.108 1.00 88.38 136 ILE A N 1
ATOM 962 C CA . ILE A 1 136 ? -6.944 -3.123 1.982 1.00 88.38 136 ILE A CA 1
ATOM 963 C C . ILE A 1 136 ? -8.454 -2.910 2.042 1.00 88.38 136 ILE A C 1
ATOM 965 O O . ILE A 1 136 ? -9.221 -3.624 1.389 1.00 88.38 136 ILE A O 1
ATOM 969 N N . GLY A 1 137 ? -8.899 -1.914 2.803 1.00 90.56 137 GLY A N 1
ATOM 970 C CA . GLY A 1 137 ? -10.318 -1.639 2.954 1.00 90.56 137 GLY A CA 1
ATOM 971 C C . GLY A 1 137 ? -10.652 -0.502 3.907 1.00 90.56 137 GLY A C 1
ATOM 972 O O . GLY A 1 137 ? -9.865 0.414 4.136 1.00 90.56 137 GLY A O 1
ATOM 973 N N . SER A 1 138 ? -11.865 -0.541 4.444 1.00 89.00 138 SER A N 1
ATOM 974 C CA . SER A 1 138 ? -12.394 0.462 5.368 1.00 89.00 138 SER A CA 1
ATOM 975 C C . SER A 1 138 ? -13.169 -0.192 6.506 1.00 89.00 138 SER A C 1
ATOM 977 O O . SER A 1 138 ? -13.501 -1.378 6.456 1.00 89.00 138 SER A O 1
ATOM 979 N N . GLY A 1 139 ? -13.429 0.576 7.566 1.00 86.25 139 GLY A N 1
ATOM 980 C CA . GLY A 1 139 ? -14.119 0.069 8.753 1.00 86.25 139 GLY A CA 1
ATOM 981 C C . GLY A 1 139 ? -13.310 -0.966 9.538 1.00 86.25 139 GLY A C 1
ATOM 982 O O . GLY A 1 139 ? -13.875 -1.647 10.395 1.00 86.25 139 GLY A O 1
ATOM 983 N N . PHE A 1 140 ? -12.006 -1.103 9.263 1.00 86.06 140 PHE A N 1
ATOM 984 C CA . PHE A 1 140 ? -11.135 -1.897 10.116 1.00 86.06 140 PHE A CA 1
ATOM 985 C C . PHE A 1 140 ? -10.856 -1.132 11.406 1.00 86.06 140 PHE A C 1
ATOM 987 O O . PHE A 1 140 ? -10.945 0.090 11.491 1.00 86.06 140 PHE A O 1
ATOM 994 N N . ASN A 1 141 ? -10.517 -1.885 12.435 1.00 77.88 141 ASN A N 1
ATOM 995 C CA . ASN A 1 141 ? -10.098 -1.368 13.723 1.00 77.88 141 ASN A CA 1
ATOM 996 C C . ASN A 1 141 ? -8.936 -2.206 14.250 1.00 77.88 141 ASN A C 1
ATOM 998 O O . ASN A 1 141 ? -8.478 -3.162 13.601 1.00 77.88 141 ASN A O 1
ATOM 1002 N N . THR A 1 142 ? -8.432 -1.850 15.428 1.00 74.12 142 THR A N 1
ATOM 1003 C CA . THR A 1 142 ? -7.312 -2.577 16.026 1.00 74.12 142 THR A CA 1
ATOM 1004 C C . THR A 1 142 ? -7.646 -4.036 16.276 1.00 74.12 142 THR A C 1
ATOM 1006 O O . THR A 1 142 ? -6.763 -4.846 16.105 1.00 74.12 142 THR A O 1
ATOM 1009 N N . LEU A 1 143 ? -8.906 -4.428 16.457 1.00 78.19 143 LEU A N 1
ATOM 1010 C CA . LEU A 1 143 ? -9.288 -5.816 16.725 1.00 78.19 143 LEU A CA 1
ATOM 1011 C C . LEU A 1 143 ? -9.791 -6.609 15.495 1.00 78.19 143 LEU A C 1
ATOM 1013 O O . LEU A 1 143 ? -10.213 -7.755 15.621 1.00 78.19 143 LEU A O 1
ATOM 1017 N N . SER A 1 144 ? -9.765 -6.037 14.288 1.00 86.19 144 SER A N 1
ATOM 1018 C CA . SER A 1 144 ? -10.260 -6.712 13.073 1.00 86.19 144 SER A CA 1
ATOM 1019 C C . SER A 1 144 ? -9.419 -7.941 12.694 1.00 86.19 144 SER A C 1
ATOM 1021 O O . SER A 1 144 ? -8.192 -7.875 12.681 1.00 86.19 144 SER A O 1
ATOM 1023 N N . ARG A 1 145 ? -10.043 -9.065 12.353 1.00 87.94 145 ARG A N 1
ATOM 1024 C CA . ARG A 1 145 ? -9.354 -10.320 12.006 1.00 87.94 145 ARG A CA 1
ATOM 1025 C C . ARG A 1 145 ? -9.564 -10.661 10.535 1.00 87.94 145 ARG A C 1
ATOM 1027 O O . ARG A 1 145 ? -10.639 -10.402 9.997 1.00 87.94 145 ARG A O 1
ATOM 1034 N N . VAL A 1 146 ? -8.537 -11.211 9.893 1.00 91.19 146 VAL A N 1
ATOM 1035 C CA . VAL A 1 146 ? -8.571 -11.618 8.480 1.00 91.19 146 VAL A CA 1
ATOM 1036 C C . VAL A 1 146 ? -8.784 -13.124 8.416 1.00 91.19 146 VAL A C 1
ATOM 1038 O O . VAL A 1 146 ? -8.167 -13.874 9.169 1.00 91.19 146 VAL A O 1
ATOM 1041 N N . PHE A 1 147 ? -9.642 -13.555 7.501 1.00 91.25 147 PHE A N 1
ATOM 1042 C CA . PHE A 1 147 ? -9.942 -14.951 7.231 1.00 91.25 147 PHE A CA 1
ATOM 1043 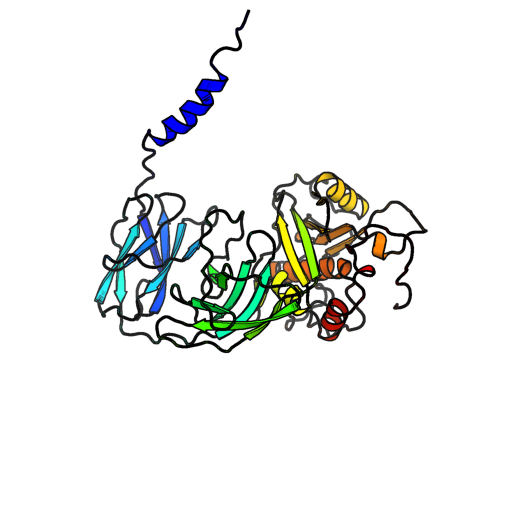C C . PHE A 1 147 ? -9.625 -15.255 5.773 1.00 91.25 147 PHE A C 1
ATOM 1045 O O . PHE A 1 147 ? -10.070 -14.523 4.887 1.00 91.25 147 PHE A O 1
ATOM 1052 N N . VAL A 1 148 ? -8.889 -16.338 5.539 1.00 89.62 148 VAL A N 1
ATOM 1053 C CA . VAL A 1 148 ? -8.626 -16.903 4.213 1.00 89.62 148 VAL A CA 1
ATOM 1054 C C . VAL A 1 148 ? -9.271 -18.280 4.168 1.00 89.62 148 VAL A C 1
ATOM 1056 O O . VAL A 1 148 ? -8.998 -19.112 5.028 1.00 89.62 148 VAL A O 1
ATOM 1059 N N . ASP A 1 149 ? -10.182 -18.498 3.222 1.00 90.88 149 ASP A N 1
ATOM 1060 C CA . ASP A 1 149 ? -10.975 -19.734 3.102 1.00 90.88 149 ASP A CA 1
ATOM 1061 C C . ASP A 1 149 ? -11.678 -20.140 4.406 1.00 90.88 149 ASP A C 1
ATOM 1063 O O . ASP A 1 149 ? -11.793 -21.312 4.762 1.00 90.88 149 ASP A O 1
ATOM 1067 N N . GLY A 1 150 ? -12.144 -19.134 5.149 1.00 90.31 150 GLY A N 1
ATOM 1068 C CA . GLY A 1 150 ? -12.811 -19.310 6.437 1.00 90.31 150 GLY A CA 1
ATOM 1069 C C . GLY A 1 150 ? -11.875 -19.587 7.619 1.00 90.31 150 GLY A C 1
ATOM 1070 O O . GLY A 1 150 ? -12.358 -19.656 8.749 1.00 90.31 150 GLY A O 1
ATOM 1071 N N . VAL A 1 151 ? -10.562 -19.691 7.398 1.00 90.12 151 VAL A N 1
ATOM 1072 C CA . VAL A 1 151 ? -9.550 -19.873 8.448 1.00 90.12 151 VAL A CA 1
ATOM 1073 C C . VAL A 1 151 ? -8.958 -18.522 8.833 1.00 90.12 151 VAL A C 1
ATOM 1075 O O . VAL A 1 151 ? -8.512 -17.766 7.973 1.00 90.12 151 VAL A O 1
ATOM 1078 N N . GLU A 1 152 ? -8.953 -18.204 10.128 1.00 89.81 152 GLU A N 1
ATOM 1079 C CA . GLU A 1 152 ? -8.314 -16.984 10.628 1.00 89.81 152 GLU A CA 1
ATOM 1080 C C . GLU A 1 152 ? -6.803 -17.042 10.381 1.00 89.81 152 GLU A C 1
ATOM 1082 O O . GLU A 1 152 ? -6.134 -17.999 10.776 1.00 89.81 152 GLU A O 1
ATOM 1087 N N . VAL A 1 153 ? -6.258 -16.015 9.731 1.00 86.50 153 VAL A N 1
ATOM 1088 C CA . VAL A 1 153 ? -4.813 -15.891 9.516 1.00 86.50 153 VAL A CA 1
ATOM 1089 C C . VAL A 1 153 ? -4.192 -15.011 10.587 1.00 86.50 153 VAL A C 1
ATOM 1091 O O . VAL A 1 153 ? -4.785 -14.032 11.048 1.00 86.50 153 VAL A O 1
ATOM 1094 N N . GLN A 1 154 ? -2.968 -15.354 10.985 1.00 81.25 154 GLN A N 1
ATOM 1095 C CA . GLN A 1 154 ? -2.266 -14.588 12.001 1.00 81.25 154 GLN A CA 1
ATOM 1096 C C . GLN A 1 154 ? -1.920 -13.209 11.453 1.00 81.25 154 GLN A C 1
ATOM 1098 O O . GLN A 1 154 ? -1.434 -13.060 10.331 1.00 81.25 154 GLN A O 1
ATOM 1103 N N . ARG A 1 155 ? -2.165 -12.180 12.259 1.00 74.88 155 ARG A N 1
ATOM 1104 C CA . ARG A 1 155 ? -1.623 -10.857 11.969 1.00 74.88 155 ARG A CA 1
ATOM 1105 C C . ARG A 1 155 ? -0.108 -10.905 12.048 1.00 74.88 155 ARG A C 1
ATOM 1107 O O . ARG A 1 155 ? 0.451 -11.563 12.924 1.00 74.88 155 ARG A O 1
ATOM 1114 N N . TYR A 1 156 ? 0.533 -10.186 11.140 1.00 65.25 156 TYR A N 1
ATOM 1115 C CA . TYR A 1 156 ? 1.978 -10.074 11.141 1.00 65.25 156 TYR A CA 1
ATOM 1116 C C . TYR A 1 156 ? 2.444 -9.387 12.434 1.00 65.25 156 TYR A C 1
ATOM 1118 O O . TYR A 1 156 ? 1.980 -8.296 12.764 1.00 65.25 156 TYR A O 1
ATOM 1126 N N . ALA A 1 157 ? 3.338 -10.048 13.174 1.00 50.00 157 ALA A N 1
ATOM 1127 C CA . ALA A 1 157 ? 3.859 -9.597 14.471 1.00 50.00 157 ALA A CA 1
ATOM 1128 C C . ALA A 1 157 ? 5.361 -9.248 14.429 1.00 50.00 157 ALA A C 1
ATOM 1130 O O . ALA A 1 157 ? 5.991 -9.086 15.473 1.00 50.00 157 ALA A O 1
ATOM 1131 N N . GLY A 1 158 ? 5.964 -9.186 13.237 1.00 44.41 158 GLY A N 1
ATOM 1132 C CA . GLY A 1 158 ? 7.408 -9.020 13.086 1.00 44.41 158 GLY A CA 1
ATOM 1133 C C . GLY A 1 158 ? 7.897 -7.612 13.437 1.00 44.41 158 GLY A C 1
ATOM 1134 O O . GLY A 1 158 ? 7.364 -6.617 12.95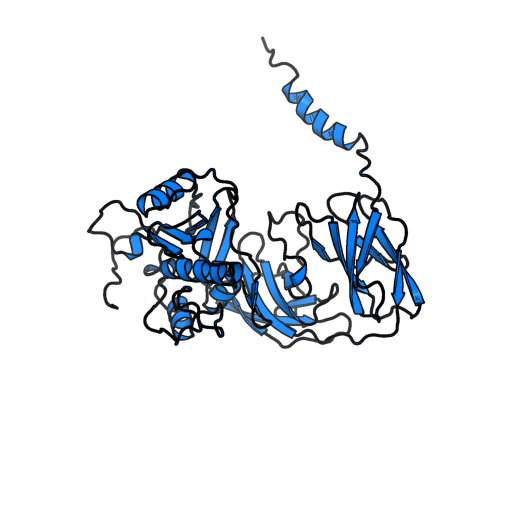5 1.00 44.41 158 GLY A O 1
ATOM 1135 N N . SER A 1 159 ? 8.967 -7.543 14.232 1.00 37.31 159 SER A N 1
ATOM 1136 C CA . SER A 1 159 ? 9.694 -6.320 14.604 1.00 37.31 159 SER A CA 1
ATOM 1137 C C . SER A 1 159 ? 10.803 -5.932 13.610 1.00 37.31 159 SER A C 1
ATOM 1139 O O . SER A 1 159 ? 11.626 -5.074 13.913 1.00 37.31 159 SER A O 1
ATOM 1141 N N . SER A 1 160 ? 10.883 -6.598 12.456 1.00 38.19 160 SER A N 1
ATOM 1142 C CA . SER A 1 160 ? 11.987 -6.470 11.498 1.00 38.19 160 SER A CA 1
ATOM 1143 C C . SER A 1 160 ? 11.506 -6.476 10.047 1.00 38.19 160 SER A C 1
ATOM 1145 O O . SER A 1 160 ? 12.038 -7.215 9.225 1.00 38.19 160 SER A O 1
ATOM 1147 N N . LEU A 1 161 ? 10.495 -5.672 9.718 1.00 42.91 161 LEU A N 1
ATOM 1148 C CA . LEU A 1 161 ? 10.380 -5.223 8.332 1.00 42.91 161 LEU A CA 1
ATOM 1149 C C . LEU A 1 161 ? 11.365 -4.063 8.195 1.00 42.91 161 LEU A C 1
ATOM 1151 O O . LEU A 1 161 ? 11.151 -3.046 8.861 1.00 42.91 161 LEU A O 1
ATOM 1155 N N . PRO A 1 162 ? 12.445 -4.170 7.404 1.00 35.91 162 PRO A N 1
ATOM 1156 C CA . PRO A 1 162 ? 13.192 -2.982 7.051 1.00 35.91 162 PRO A CA 1
ATOM 1157 C C . PRO A 1 162 ? 12.232 -2.106 6.231 1.00 35.91 162 PRO A C 1
ATOM 1159 O O . PRO A 1 162 ? 11.967 -2.358 5.062 1.00 35.91 162 PRO A O 1
ATOM 1162 N N . LEU A 1 163 ? 11.629 -1.118 6.895 1.00 40.62 163 LEU A N 1
ATOM 1163 C CA 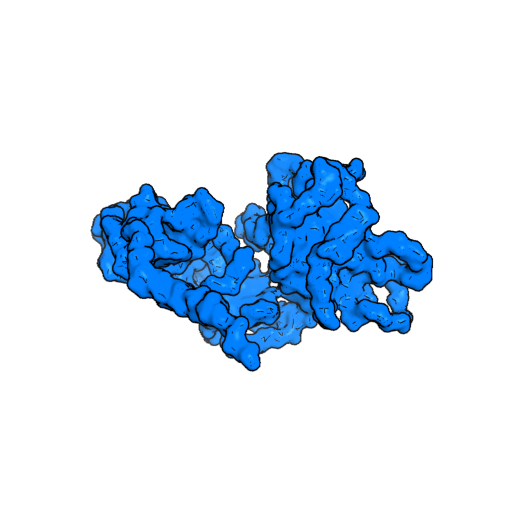. LEU A 1 163 ? 10.957 0.032 6.290 1.00 40.62 163 LEU A CA 1
ATOM 1164 C C . LEU A 1 163 ? 9.764 -0.280 5.359 1.00 40.62 163 LEU A C 1
ATOM 1166 O O . LEU A 1 163 ? 9.592 0.349 4.319 1.00 40.62 163 LEU A O 1
ATOM 1170 N N . ARG A 1 164 ? 8.864 -1.182 5.776 1.00 53.69 164 ARG A N 1
ATOM 1171 C CA . ARG A 1 164 ? 7.450 -1.161 5.341 1.00 53.69 164 ARG A CA 1
ATOM 1172 C C . ARG A 1 164 ? 6.549 -0.588 6.428 1.00 53.69 164 ARG A C 1
ATOM 1174 O O . ARG A 1 164 ? 5.606 -1.236 6.885 1.00 53.69 164 ARG A O 1
ATOM 1181 N N . GLU A 1 165 ? 6.849 0.621 6.875 1.00 54.97 165 GLU A N 1
ATOM 1182 C CA . GLU A 1 165 ? 5.900 1.338 7.717 1.00 54.97 165 GLU A CA 1
ATOM 1183 C C . GLU A 1 165 ? 4.669 1.638 6.856 1.00 54.97 165 GLU A C 1
ATOM 1185 O O . GLU A 1 165 ? 4.742 2.423 5.913 1.00 54.97 165 GLU A O 1
ATOM 1190 N N . ILE A 1 166 ? 3.537 0.977 7.135 1.00 63.84 166 ILE A N 1
ATOM 1191 C CA . ILE A 1 166 ? 2.245 1.483 6.665 1.00 63.84 166 ILE A CA 1
ATOM 1192 C C . ILE A 1 166 ? 2.194 2.924 7.175 1.00 63.84 166 ILE A C 1
ATOM 1194 O O . ILE A 1 166 ? 2.254 3.104 8.399 1.00 63.84 166 ILE A O 1
ATOM 1198 N N . PRO A 1 167 ? 2.125 3.946 6.298 1.00 68.38 167 PRO A N 1
ATOM 1199 C CA . PRO A 1 167 ? 2.135 5.312 6.763 1.00 68.38 167 PRO A CA 1
ATOM 1200 C C . PRO A 1 167 ? 0.981 5.466 7.732 1.00 68.38 167 PRO A C 1
ATOM 1202 O O . PRO A 1 167 ? -0.100 4.912 7.516 1.00 68.38 167 PRO A O 1
ATOM 1205 N N . PHE A 1 168 ? 1.233 6.183 8.821 1.00 68.06 168 PHE A N 1
ATOM 1206 C CA . PHE A 1 168 ? 0.322 6.227 9.954 1.00 68.06 168 PHE A CA 1
ATOM 1207 C C . PHE A 1 168 ? -1.124 6.553 9.550 1.00 68.06 168 PHE A C 1
ATOM 1209 O O . PHE A 1 168 ? -2.062 6.037 10.140 1.00 68.06 168 PHE A O 1
ATOM 1216 N N . ASP A 1 169 ? -1.325 7.335 8.492 1.00 69.75 169 ASP A N 1
ATOM 1217 C CA . ASP A 1 169 ? -2.650 7.705 7.995 1.00 69.75 169 ASP A CA 1
ATOM 1218 C C . ASP A 1 169 ? -3.446 6.542 7.378 1.00 69.75 169 ASP A C 1
ATOM 1220 O O . ASP A 1 169 ? -4.672 6.595 7.371 1.00 69.75 169 ASP A O 1
ATOM 1224 N N . PHE A 1 170 ? -2.788 5.456 6.969 1.00 71.25 170 PHE A N 1
ATOM 1225 C CA . PHE A 1 170 ? -3.401 4.276 6.347 1.00 71.25 170 PHE A CA 1
ATOM 1226 C C . PHE A 1 170 ? -3.551 3.079 7.281 1.00 71.25 170 PHE A C 1
ATOM 1228 O O . PHE A 1 170 ? -4.109 2.053 6.882 1.00 71.25 170 PHE A O 1
ATOM 1235 N N . VAL A 1 171 ? -3.055 3.168 8.517 1.00 72.50 171 VAL A N 1
ATOM 1236 C CA . VAL A 1 171 ? -2.985 2.000 9.405 1.00 72.50 171 VAL A CA 1
ATOM 1237 C C . VAL A 1 171 ? -4.356 1.420 9.723 1.00 72.50 171 VAL A C 1
ATOM 1239 O O . VAL A 1 171 ? -4.423 0.243 10.022 1.00 72.50 171 VAL A O 1
ATOM 1242 N N . ASP A 1 172 ? -5.452 2.169 9.606 1.00 77.88 172 ASP A N 1
ATOM 1243 C CA . ASP A 1 172 ? -6.816 1.664 9.843 1.00 77.88 172 ASP A CA 1
ATOM 1244 C C . ASP A 1 172 ? -7.507 1.144 8.574 1.00 77.88 172 ASP A C 1
ATOM 1246 O O . ASP A 1 172 ? -8.633 0.654 8.615 1.00 77.88 172 ASP A O 1
ATOM 1250 N N . ASN A 1 173 ? -6.826 1.220 7.436 1.00 83.56 173 ASN A N 1
ATOM 1251 C CA . ASN A 1 173 ? -7.313 0.756 6.142 1.00 83.56 173 ASN A CA 1
ATOM 1252 C C . ASN A 1 173 ? -6.534 -0.453 5.623 1.00 83.56 173 ASN A C 1
ATOM 1254 O O . ASN A 1 173 ? -6.879 -1.003 4.580 1.00 83.56 173 ASN A O 1
ATOM 1258 N N . VAL A 1 174 ? -5.489 -0.866 6.341 1.00 83.38 174 VAL A N 1
ATOM 1259 C CA . VAL A 1 174 ? -4.578 -1.931 5.933 1.00 83.38 174 VAL A CA 1
ATOM 1260 C C . VAL A 1 174 ? -4.410 -2.940 7.069 1.00 83.38 174 VAL A C 1
ATOM 1262 O O . VAL A 1 174 ? -4.255 -2.575 8.236 1.00 83.38 174 VAL A O 1
ATOM 1265 N N . ILE A 1 175 ? -4.447 -4.232 6.749 1.00 82.88 175 ILE A N 1
ATOM 1266 C CA . ILE A 1 175 ? -4.087 -5.317 7.672 1.00 82.88 175 ILE A CA 1
ATOM 1267 C C . ILE A 1 175 ? -3.068 -6.212 6.972 1.00 82.88 175 ILE A C 1
ATOM 1269 O O . ILE A 1 175 ? -3.356 -6.734 5.899 1.00 82.88 175 ILE A O 1
ATOM 1273 N N . ILE A 1 176 ? -1.900 -6.405 7.589 1.00 80.50 176 ILE A N 1
ATOM 1274 C CA . ILE A 1 176 ? -0.878 -7.338 7.100 1.00 80.50 176 ILE A CA 1
ATOM 1275 C C . ILE A 1 176 ? -0.956 -8.624 7.922 1.00 80.50 176 ILE A C 1
ATOM 1277 O O . ILE A 1 176 ? -1.013 -8.602 9.157 1.00 80.50 176 ILE A O 1
ATOM 1281 N N . CYS A 1 177 ? -0.964 -9.748 7.223 1.00 78.56 177 CYS A N 1
ATOM 1282 C CA . CYS A 1 177 ? -1.132 -11.076 7.779 1.00 78.56 177 CYS A CA 1
ATOM 1283 C C . CYS A 1 177 ? -0.078 -12.032 7.234 1.00 78.56 177 CYS A C 1
ATOM 1285 O O . CYS A 1 177 ? 0.344 -11.934 6.082 1.00 78.56 177 CYS A O 1
ATOM 1287 N N . THR A 1 178 ? 0.276 -13.008 8.060 1.00 76.12 178 THR A N 1
ATOM 1288 C CA . THR A 1 178 ? 1.039 -14.185 7.662 1.00 76.12 178 THR A CA 1
ATOM 1289 C C . THR A 1 178 ? 0.049 -15.349 7.552 1.00 76.12 178 THR A C 1
ATOM 1291 O O . THR A 1 178 ? -0.537 -15.756 8.562 1.00 76.12 178 THR A O 1
ATOM 1294 N N . PRO A 1 179 ? -0.218 -15.872 6.346 1.00 66.25 179 PRO A N 1
ATOM 1295 C CA . PRO A 1 179 ? -1.092 -17.015 6.161 1.00 66.25 179 PRO A CA 1
ATOM 1296 C C . PRO A 1 179 ? -0.462 -18.251 6.812 1.00 66.25 179 PRO A C 1
ATOM 1298 O O . PRO A 1 179 ? 0.742 -18.481 6.714 1.00 66.25 179 PRO A O 1
ATOM 1301 N N . GLN A 1 180 ? -1.286 -19.059 7.482 1.00 57.34 180 GLN A N 1
ATOM 1302 C CA . GLN A 1 180 ? -0.829 -20.302 8.113 1.00 57.34 180 GLN A CA 1
ATOM 1303 C C . GLN A 1 180 ? -0.624 -21.453 7.113 1.00 57.34 180 GLN A C 1
ATOM 1305 O O . GLN A 1 180 ? 0.040 -22.432 7.442 1.00 57.34 180 GLN A O 1
ATOM 1310 N N . SER A 1 181 ? -1.180 -21.345 5.903 1.00 61.81 181 SER A N 1
ATOM 1311 C CA . SER A 1 181 ? -1.039 -22.320 4.819 1.00 61.81 181 SER A CA 1
ATOM 1312 C C . SER A 1 181 ? -0.419 -21.691 3.577 1.00 61.81 181 SER A C 1
ATOM 1314 O O . SER A 1 181 ? -0.537 -20.490 3.335 1.00 61.81 181 SER A O 1
ATOM 1316 N N . ASP A 1 182 ? 0.209 -22.529 2.759 1.00 65.88 182 ASP A N 1
ATOM 1317 C CA . ASP A 1 182 ? 0.855 -22.124 1.519 1.00 65.88 182 ASP A CA 1
ATOM 1318 C C . ASP A 1 182 ? -0.171 -21.569 0.519 1.00 65.88 182 ASP A C 1
ATOM 1320 O O . ASP A 1 182 ? -0.890 -22.323 -0.130 1.00 65.88 182 ASP A O 1
ATOM 1324 N N . LEU A 1 183 ? -0.223 -20.243 0.376 1.00 75.94 183 LEU A N 1
ATOM 1325 C CA . LEU A 1 183 ? -0.850 -19.580 -0.769 1.00 75.94 183 LEU A CA 1
ATOM 1326 C C . LEU A 1 183 ? -0.024 -19.908 -2.014 1.00 75.94 183 LEU A C 1
ATOM 1328 O O . LEU A 1 183 ? 1.009 -19.284 -2.268 1.00 75.94 183 LEU A O 1
ATOM 1332 N N . LEU A 1 184 ? -0.415 -20.954 -2.734 1.00 78.06 184 LEU A N 1
ATOM 1333 C CA . LEU A 1 184 ? 0.342 -21.422 -3.887 1.00 78.06 184 LEU A CA 1
ATOM 1334 C C . LEU A 1 184 ? 0.115 -20.495 -5.092 1.00 78.06 184 LEU A C 1
ATOM 1336 O O . LEU A 1 184 ? -0.997 -20.029 -5.318 1.00 78.06 184 LEU A O 1
ATOM 1340 N N . PRO A 1 185 ? 1.135 -20.236 -5.920 1.00 79.81 185 PRO A N 1
ATOM 1341 C CA . PRO A 1 185 ? 0.938 -19.473 -7.147 1.00 79.81 185 PRO A CA 1
ATOM 1342 C C . PRO A 1 185 ? -0.150 -20.111 -8.034 1.00 79.81 185 PRO A C 1
ATOM 1344 O O . PRO A 1 185 ? -0.105 -21.305 -8.330 1.00 79.81 185 PRO A O 1
ATOM 1347 N N . GLY A 1 186 ? -1.137 -19.318 -8.453 1.00 80.06 186 GLY A N 1
ATOM 1348 C CA . GLY A 1 186 ? -2.285 -19.741 -9.260 1.00 80.06 186 GLY A CA 1
ATOM 1349 C C . GLY A 1 186 ? -3.490 -20.288 -8.483 1.00 80.06 186 GLY A C 1
ATOM 1350 O O . GLY A 1 186 ? -4.519 -20.552 -9.107 1.00 80.06 186 GLY A O 1
ATOM 1351 N N . SER A 1 187 ? -3.416 -20.462 -7.158 1.00 85.12 187 SER A N 1
ATOM 1352 C CA . SER A 1 187 ? -4.570 -20.924 -6.379 1.00 85.12 187 SER A CA 1
ATOM 1353 C C . SER A 1 187 ? -5.604 -19.817 -6.171 1.00 85.12 187 SER A C 1
ATOM 1355 O O . SER A 1 187 ? -5.275 -18.636 -6.032 1.00 85.12 187 SER A O 1
ATOM 1357 N N . ALA A 1 188 ? -6.878 -20.209 -6.152 1.00 89.44 188 ALA A N 1
ATOM 1358 C CA . ALA A 1 188 ? -7.992 -19.325 -5.843 1.00 89.44 188 ALA A CA 1
ATOM 1359 C C . ALA A 1 188 ? -8.343 -19.420 -4.355 1.00 89.44 188 ALA A C 1
ATOM 1361 O O . ALA A 1 188 ? -8.409 -20.522 -3.813 1.00 89.44 188 ALA A O 1
ATOM 1362 N N . HIS A 1 189 ? -8.602 -18.276 -3.728 1.00 88.50 189 HIS A N 1
ATOM 1363 C CA . HIS A 1 189 ? -8.983 -18.182 -2.322 1.00 88.50 189 HIS A CA 1
ATOM 1364 C C . HIS A 1 189 ? -10.086 -17.150 -2.118 1.00 88.50 189 HIS A C 1
ATOM 1366 O O . HIS A 1 189 ? -10.310 -16.254 -2.938 1.00 88.50 189 HIS A O 1
ATOM 1372 N N . THR A 1 190 ? -10.740 -17.250 -0.972 1.00 92.81 190 THR A N 1
ATOM 1373 C CA . THR A 1 190 ? -11.679 -16.250 -0.472 1.00 92.81 190 THR A CA 1
ATOM 1374 C C . THR A 1 190 ? -11.069 -15.513 0.709 1.00 92.81 190 THR A C 1
ATOM 1376 O O . THR A 1 190 ? -10.493 -16.132 1.599 1.00 92.81 190 THR A O 1
ATOM 1379 N N . VAL A 1 191 ? -11.202 -14.188 0.732 1.00 92.06 191 VAL A N 1
ATOM 1380 C CA . VAL A 1 191 ? -10.737 -13.338 1.834 1.00 92.06 191 VAL A CA 1
ATOM 1381 C C . VAL A 1 191 ? -11.917 -12.589 2.435 1.00 92.06 191 VAL A C 1
ATOM 1383 O O . VAL A 1 191 ? -12.743 -12.024 1.716 1.00 92.06 191 VAL A O 1
ATOM 1386 N N . GLN A 1 192 ? -11.985 -12.569 3.763 1.00 94.62 192 GLN A N 1
ATOM 1387 C CA . GLN A 1 192 ? -12.940 -11.776 4.534 1.00 94.62 192 GLN A CA 1
ATOM 1388 C C . GLN A 1 192 ? -12.243 -11.110 5.718 1.00 94.62 192 GLN A C 1
ATOM 1390 O O . GLN A 1 192 ? -11.290 -11.646 6.280 1.00 94.62 192 GLN A O 1
ATOM 1395 N N . VAL A 1 193 ? -12.761 -9.961 6.138 1.00 94.00 193 VAL A N 1
ATOM 1396 C CA . VAL A 1 193 ? -12.420 -9.344 7.418 1.00 94.00 193 VAL A CA 1
ATOM 1397 C C . VAL A 1 193 ? -13.634 -9.392 8.326 1.00 94.00 193 VAL A C 1
ATOM 1399 O O . VAL A 1 193 ? -14.747 -9.061 7.916 1.00 94.00 193 VAL A O 1
ATOM 1402 N N . ARG A 1 194 ? -13.414 -9.783 9.580 1.00 93.00 194 ARG A N 1
ATOM 1403 C CA . ARG A 1 194 ? -14.427 -9.758 10.633 1.00 93.00 194 ARG A CA 1
ATOM 1404 C C . ARG A 1 194 ? -13.998 -8.808 11.737 1.00 93.00 194 ARG A C 1
ATOM 1406 O O . ARG A 1 194 ? -12.842 -8.815 12.157 1.00 93.00 194 ARG A O 1
ATOM 1413 N N . ASN A 1 195 ? -14.927 -7.997 12.221 1.00 87.50 195 ASN A N 1
ATOM 1414 C CA . ASN A 1 195 ? -14.692 -7.158 13.393 1.00 87.50 195 ASN A CA 1
ATOM 1415 C C . ASN A 1 195 ? -15.045 -7.913 14.703 1.00 87.50 195 ASN A C 1
ATOM 1417 O O . ASN A 1 195 ? -15.615 -9.005 14.650 1.00 87.50 195 ASN A O 1
ATOM 1421 N N . PRO A 1 196 ? -14.763 -7.349 15.892 1.00 78.38 196 PRO A N 1
ATOM 1422 C CA . PRO A 1 196 ? -15.030 -8.010 17.182 1.00 78.38 196 PRO A CA 1
ATOM 1423 C C . PRO A 1 196 ? -16.493 -8.358 17.446 1.00 78.38 196 PRO A C 1
ATOM 1425 O O . PRO A 1 196 ? -16.786 -9.241 18.244 1.00 78.38 196 PRO A O 1
ATOM 1428 N N . ASN A 1 197 ? -17.414 -7.676 16.768 1.00 82.25 197 ASN A N 1
ATOM 1429 C CA . ASN A 1 197 ? -18.849 -7.894 16.905 1.00 82.25 197 ASN A CA 1
ATOM 1430 C C . ASN A 1 197 ? -19.380 -8.903 15.880 1.00 82.25 197 ASN A C 1
ATOM 1432 O O . ASN A 1 197 ? -20.588 -9.000 15.676 1.00 82.25 197 ASN A O 1
ATOM 1436 N N . ASN A 1 198 ? -18.487 -9.651 15.230 1.00 85.75 198 ASN A N 1
ATOM 1437 C CA . ASN A 1 198 ? -18.804 -10.635 14.203 1.00 85.75 198 ASN A CA 1
ATOM 1438 C C . ASN A 1 198 ? -19.483 -10.071 12.945 1.00 85.75 198 ASN A C 1
ATOM 1440 O O . ASN A 1 198 ? -20.084 -10.833 12.186 1.00 85.75 198 ASN A O 1
ATOM 1444 N N . LEU A 1 199 ? -19.362 -8.765 12.674 1.00 90.81 199 LEU A N 1
ATOM 1445 C CA . LEU A 1 199 ? -19.751 -8.235 11.367 1.00 90.81 199 LEU A CA 1
ATOM 1446 C C . LEU A 1 199 ? -18.669 -8.606 10.356 1.00 90.81 199 LEU A C 1
ATOM 1448 O O . LEU A 1 199 ? -17.487 -8.318 10.570 1.00 90.81 199 LEU A O 1
ATOM 1452 N N . ASN A 1 200 ? -19.087 -9.248 9.269 1.00 94.50 200 ASN A N 1
ATOM 1453 C CA . ASN A 1 200 ? -18.212 -9.637 8.173 1.00 94.50 200 ASN A CA 1
ATOM 1454 C C . ASN A 1 200 ? -18.199 -8.552 7.098 1.00 94.50 200 ASN A C 1
ATOM 1456 O O . ASN A 1 200 ? -19.211 -7.892 6.853 1.00 94.50 200 ASN A O 1
ATOM 1460 N N . SER A 1 201 ? -17.066 -8.424 6.425 1.00 96.00 201 SER A N 1
ATOM 1461 C CA . SER A 1 201 ? -16.961 -7.679 5.183 1.00 96.00 201 SER A CA 1
ATOM 1462 C C . SER A 1 201 ? -17.630 -8.407 4.022 1.00 96.00 201 SER A C 1
ATOM 1464 O O . SER A 1 201 ? -18.025 -9.571 4.127 1.00 96.00 201 SER A O 1
ATOM 1466 N N . ASN A 1 202 ? -17.678 -7.746 2.865 1.00 96.50 202 ASN A N 1
ATOM 1467 C CA . ASN A 1 202 ? -17.778 -8.456 1.595 1.00 96.50 202 ASN A CA 1
ATOM 1468 C C . ASN A 1 202 ? -16.656 -9.504 1.474 1.00 96.50 202 ASN A C 1
ATOM 1470 O O . ASN A 1 202 ? -15.551 -9.312 1.989 1.00 96.50 202 ASN A O 1
ATOM 1474 N N . THR A 1 203 ? -16.951 -10.604 0.779 1.00 95.56 203 THR A N 1
ATOM 1475 C CA . THR A 1 203 ? -15.952 -11.607 0.395 1.00 95.56 203 THR A CA 1
ATOM 1476 C C . THR A 1 203 ? -15.208 -11.129 -0.837 1.00 95.56 203 THR A C 1
ATOM 1478 O O . THR A 1 203 ? -15.834 -10.821 -1.853 1.00 95.56 203 THR A O 1
ATOM 1481 N N . LEU A 1 204 ? -13.883 -11.111 -0.768 1.00 93.50 204 LEU A N 1
ATOM 1482 C CA . LEU A 1 204 ? -13.036 -10.915 -1.933 1.00 93.50 204 LEU A CA 1
ATOM 1483 C C . LEU A 1 204 ? -12.598 -12.281 -2.466 1.00 93.50 204 LEU A C 1
ATOM 1485 O O . LEU A 1 204 ? -11.993 -13.063 -1.738 1.00 93.50 204 LEU A O 1
ATOM 1489 N N . ASN A 1 205 ? -12.902 -12.565 -3.732 1.00 91.75 205 ASN A N 1
ATOM 1490 C CA . ASN A 1 205 ? -12.349 -13.724 -4.427 1.00 91.75 205 ASN A CA 1
ATOM 1491 C C . ASN A 1 205 ? -11.014 -13.311 -5.037 1.00 91.75 205 ASN A C 1
ATOM 1493 O O . ASN A 1 205 ? -10.968 -12.381 -5.843 1.00 91.75 205 ASN A O 1
ATOM 1497 N N . ILE A 1 206 ? -9.943 -13.990 -4.651 1.00 86.50 206 ILE A N 1
ATOM 1498 C CA . ILE A 1 206 ? -8.590 -13.698 -5.114 1.00 86.50 206 ILE A CA 1
ATOM 1499 C C . ILE A 1 206 ? -8.018 -14.908 -5.837 1.00 86.50 206 ILE A C 1
ATOM 1501 O O . ILE A 1 206 ? -8.357 -16.052 -5.545 1.00 86.50 206 ILE A O 1
ATOM 1505 N N . THR A 1 207 ? -7.122 -14.653 -6.779 1.00 86.56 207 THR A N 1
ATOM 1506 C CA . THR A 1 207 ? -6.229 -15.669 -7.332 1.00 86.56 207 THR A CA 1
ATOM 1507 C C . THR A 1 207 ? -4.815 -15.222 -7.032 1.00 86.56 207 THR A C 1
ATOM 1509 O O . THR A 1 207 ? -4.452 -14.088 -7.350 1.00 86.56 207 THR A O 1
ATOM 1512 N N . ILE A 1 208 ? -4.030 -16.080 -6.387 1.00 86.38 208 ILE A N 1
ATOM 1513 C CA . ILE A 1 208 ? -2.624 -15.789 -6.122 1.00 86.38 208 ILE A CA 1
ATOM 1514 C C . ILE A 1 208 ? -1.917 -15.730 -7.472 1.00 86.38 208 ILE A C 1
ATOM 1516 O O . ILE A 1 208 ? -2.004 -16.692 -8.238 1.00 86.38 208 ILE A O 1
ATOM 1520 N N . PRO A 1 209 ? -1.231 -14.629 -7.807 1.00 86.75 209 PRO A N 1
ATOM 1521 C CA . PRO A 1 209 ? -0.507 -14.555 -9.063 1.00 86.75 209 PRO A CA 1
ATOM 1522 C C . PRO A 1 209 ? 0.488 -15.702 -9.242 1.00 86.75 209 PRO A C 1
ATOM 1524 O O . PRO A 1 209 ? 1.147 -16.122 -8.293 1.00 86.75 209 PRO A O 1
ATOM 1527 N N . SER A 1 210 ? 0.618 -16.197 -10.472 1.00 82.06 210 SER A N 1
ATOM 1528 C CA . SER A 1 210 ? 1.579 -17.254 -10.803 1.00 82.06 210 SER A CA 1
ATOM 1529 C C . SER A 1 210 ? 2.953 -16.725 -11.219 1.00 82.06 210 SER A C 1
ATOM 1531 O O . SER A 1 210 ? 3.913 -17.491 -11.297 1.00 82.06 210 SER A O 1
ATOM 1533 N N . ARG A 1 211 ? 3.050 -15.425 -11.517 1.00 85.00 211 ARG A N 1
ATOM 1534 C CA . ARG A 1 211 ? 4.272 -14.765 -11.982 1.00 85.00 211 ARG A CA 1
ATOM 1535 C C . ARG A 1 211 ? 4.856 -13.923 -10.864 1.00 85.00 211 ARG A C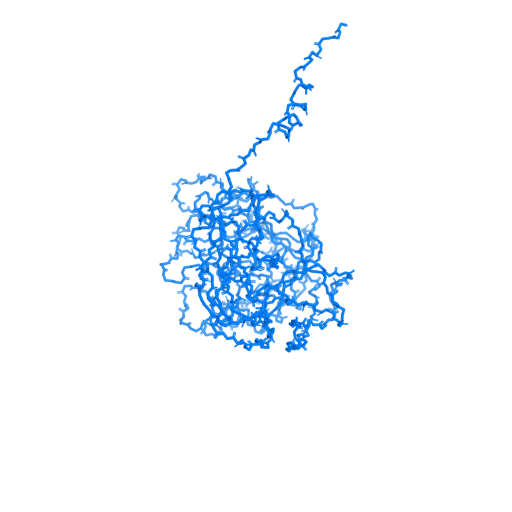 1
ATOM 1537 O O . ARG A 1 211 ? 4.119 -13.226 -10.176 1.00 85.00 211 ARG A O 1
ATOM 1544 N N . ILE A 1 212 ? 6.172 -13.978 -10.702 1.00 83.81 212 ILE A N 1
ATOM 1545 C CA . ILE A 1 212 ? 6.896 -13.263 -9.650 1.00 83.81 212 ILE A CA 1
ATOM 1546 C C . ILE A 1 212 ? 8.026 -12.473 -10.310 1.00 83.81 212 ILE A C 1
ATOM 1548 O O . ILE A 1 212 ? 8.704 -12.999 -11.197 1.00 83.81 212 ILE A O 1
ATOM 1552 N N . CYS A 1 213 ? 8.221 -11.228 -9.886 1.00 84.50 213 CYS A N 1
ATOM 1553 C CA . CYS A 1 213 ? 9.399 -10.430 -10.208 1.00 84.50 213 CYS A CA 1
ATOM 1554 C C . CYS A 1 213 ? 9.927 -9.765 -8.944 1.00 84.50 213 CYS A C 1
ATOM 1556 O O . CYS A 1 213 ? 9.168 -9.133 -8.210 1.00 84.50 213 CYS A O 1
ATOM 1558 N N . GLN A 1 214 ? 11.228 -9.888 -8.717 1.00 85.00 214 GLN A N 1
ATOM 1559 C CA . GLN A 1 214 ? 11.942 -9.061 -7.760 1.00 85.00 214 GLN A CA 1
ATOM 1560 C C . GLN A 1 214 ? 12.228 -7.724 -8.409 1.00 85.00 214 GLN A C 1
ATOM 1562 O O . GLN A 1 214 ? 12.624 -7.668 -9.575 1.00 85.00 214 GLN A O 1
ATOM 1567 N N . ILE A 1 215 ? 11.996 -6.648 -7.672 1.00 87.62 215 ILE A N 1
ATOM 1568 C CA . ILE A 1 215 ? 12.544 -5.369 -8.077 1.00 87.62 215 ILE A CA 1
ATOM 1569 C C . ILE A 1 215 ? 13.176 -4.659 -6.899 1.00 87.62 215 ILE A C 1
ATOM 1571 O O . ILE A 1 215 ? 12.580 -4.499 -5.834 1.00 87.62 215 ILE A O 1
ATOM 1575 N N . GLU A 1 216 ? 14.421 -4.281 -7.126 1.00 89.00 216 GLU A N 1
ATOM 1576 C CA . GLU A 1 216 ? 15.243 -3.559 -6.182 1.00 89.00 216 GLU A CA 1
ATOM 1577 C C . GLU A 1 216 ? 15.229 -2.080 -6.510 1.00 89.00 216 GLU A C 1
ATOM 1579 O O . GLU A 1 216 ? 15.324 -1.692 -7.673 1.00 89.00 216 GLU A O 1
ATOM 1584 N N . PHE A 1 217 ? 15.132 -1.275 -5.464 1.00 91.75 217 PHE A N 1
ATOM 1585 C CA . PHE A 1 217 ? 15.098 0.167 -5.527 1.00 91.75 217 PHE A CA 1
ATOM 1586 C C . PHE A 1 217 ? 16.331 0.779 -4.878 1.00 91.75 217 PHE A C 1
ATOM 1588 O O . PHE A 1 217 ? 16.585 0.551 -3.693 1.00 91.75 217 PHE A O 1
ATOM 1595 N N . ASP A 1 218 ? 16.997 1.639 -5.645 1.00 92.50 218 ASP A N 1
ATOM 1596 C CA . ASP A 1 218 ? 18.044 2.537 -5.169 1.00 92.50 218 ASP A CA 1
ATOM 1597 C C . ASP A 1 218 ? 17.678 3.983 -5.477 1.00 92.50 218 ASP A C 1
ATOM 1599 O O . ASP A 1 218 ? 17.083 4.296 -6.516 1.00 92.50 218 ASP A O 1
ATOM 1603 N N . ALA A 1 219 ? 18.056 4.880 -4.574 1.00 93.56 219 ALA A N 1
ATOM 1604 C CA . ALA A 1 219 ? 17.750 6.295 -4.691 1.00 93.56 219 ALA A CA 1
ATOM 1605 C C . ALA A 1 219 ? 18.969 7.165 -4.402 1.00 93.56 219 ALA A C 1
ATOM 1607 O O . ALA A 1 219 ? 19.770 6.875 -3.509 1.00 93.56 219 ALA A O 1
ATOM 1608 N N . ILE A 1 220 ? 19.081 8.260 -5.153 1.00 93.88 220 ILE A N 1
ATOM 1609 C CA . ILE A 1 220 ? 20.029 9.326 -4.839 1.00 93.88 220 ILE A CA 1
ATOM 1610 C C . ILE A 1 220 ? 19.641 9.974 -3.507 1.00 93.88 220 ILE A C 1
ATOM 1612 O O . ILE A 1 220 ? 18.458 10.177 -3.234 1.00 93.88 220 ILE A O 1
ATOM 1616 N N . ASP A 1 221 ? 20.636 10.343 -2.702 1.00 91.56 221 ASP A N 1
ATOM 1617 C CA . ASP A 1 221 ? 20.431 11.046 -1.438 1.00 91.56 221 ASP A CA 1
ATOM 1618 C C . ASP A 1 221 ? 19.530 12.283 -1.609 1.00 91.56 221 ASP A C 1
ATOM 1620 O O . ASP A 1 221 ? 19.699 13.106 -2.513 1.00 91.56 221 ASP A O 1
ATOM 1624 N N . GLY A 1 222 ? 18.521 12.391 -0.746 1.00 87.81 222 GLY A N 1
ATOM 1625 C CA . GLY A 1 222 ? 17.496 13.434 -0.810 1.00 87.81 222 GLY A CA 1
ATOM 1626 C C . GLY A 1 222 ? 16.409 13.243 -1.880 1.00 87.81 222 GLY A C 1
ATOM 1627 O O . GLY A 1 222 ? 15.448 14.021 -1.894 1.00 87.81 222 GLY A O 1
ATOM 1628 N N . ILE A 1 223 ? 16.495 12.223 -2.740 1.00 89.56 223 ILE A N 1
ATOM 1629 C CA . ILE A 1 223 ? 15.413 11.830 -3.650 1.00 89.56 223 ILE A CA 1
ATOM 1630 C C . ILE A 1 223 ? 14.624 10.687 -3.004 1.00 89.56 223 ILE A C 1
ATOM 1632 O O . ILE A 1 223 ? 15.132 9.576 -2.890 1.00 89.56 223 ILE A O 1
ATOM 1636 N N . PRO A 1 224 ? 13.374 10.916 -2.569 1.00 87.25 224 PRO A N 1
ATOM 1637 C CA . PRO A 1 224 ? 12.584 9.840 -1.997 1.00 87.25 224 PRO A CA 1
ATOM 1638 C C . PRO A 1 224 ? 12.218 8.813 -3.074 1.00 87.25 224 PRO A C 1
ATOM 1640 O O . PRO A 1 224 ? 11.942 9.160 -4.230 1.00 87.25 224 PRO A O 1
ATOM 1643 N N . VAL A 1 225 ? 12.151 7.549 -2.665 1.00 87.12 225 VAL A N 1
ATOM 1644 C CA . VAL A 1 225 ? 11.388 6.534 -3.396 1.00 87.12 225 VAL A CA 1
ATOM 1645 C C . VAL A 1 225 ? 9.900 6.916 -3.375 1.00 87.12 225 VAL A C 1
ATOM 1647 O O . VAL A 1 225 ? 9.468 7.606 -2.449 1.00 87.12 225 VAL A O 1
ATOM 1650 N N . PRO A 1 226 ? 9.099 6.521 -4.376 1.00 84.69 226 PRO A N 1
ATOM 1651 C CA . PRO A 1 226 ? 7.671 6.793 -4.380 1.00 84.69 226 PRO A CA 1
ATOM 1652 C C . PRO A 1 226 ? 6.995 6.243 -3.129 1.00 84.69 226 PRO A C 1
ATOM 1654 O O . PRO A 1 226 ? 7.301 5.132 -2.687 1.00 84.69 226 PRO A O 1
ATOM 1657 N N . ASP A 1 227 ? 6.032 7.001 -2.606 1.00 76.62 227 ASP A N 1
ATOM 1658 C CA . ASP A 1 227 ? 5.232 6.555 -1.473 1.00 76.62 227 ASP A CA 1
ATOM 1659 C C . ASP A 1 227 ? 4.592 5.201 -1.776 1.00 76.62 227 ASP A C 1
ATOM 1661 O O . ASP A 1 227 ? 3.943 4.997 -2.807 1.00 76.62 227 ASP A O 1
ATOM 1665 N N . TYR A 1 228 ? 4.753 4.272 -0.837 1.00 74.75 228 TYR A N 1
ATOM 1666 C CA . TYR A 1 228 ? 4.247 2.917 -0.999 1.00 74.75 228 TYR A CA 1
ATOM 1667 C C . TYR A 1 228 ? 2.714 2.877 -1.050 1.00 74.75 228 TYR A C 1
ATOM 1669 O O . TYR A 1 228 ? 2.146 2.050 -1.760 1.00 74.75 228 TYR A O 1
ATOM 1677 N N . TYR A 1 229 ? 2.055 3.781 -0.316 1.00 80.88 229 TYR A N 1
ATOM 1678 C CA . TYR A 1 229 ? 0.602 3.893 -0.221 1.00 80.88 229 TYR A CA 1
ATOM 1679 C C . TYR A 1 229 ? 0.152 5.307 -0.596 1.00 80.88 229 TYR A C 1
ATOM 1681 O O . TYR A 1 229 ? 0.412 6.263 0.131 1.00 80.88 229 TYR A O 1
ATOM 1689 N N . ILE A 1 230 ? -0.575 5.428 -1.705 1.00 86.00 230 ILE A N 1
ATOM 1690 C CA . ILE A 1 230 ? -1.182 6.685 -2.154 1.00 86.00 230 ILE A CA 1
ATOM 1691 C C . ILE A 1 230 ? -2.704 6.594 -2.037 1.00 86.00 230 ILE A C 1
ATOM 1693 O O . ILE A 1 230 ? -3.336 5.748 -2.676 1.00 86.00 230 ILE A O 1
ATOM 1697 N N . LEU A 1 231 ? -3.315 7.501 -1.265 1.00 84.25 231 LEU A N 1
ATOM 1698 C CA . LEU A 1 231 ? -4.769 7.666 -1.267 1.00 84.25 231 LEU A CA 1
ATOM 1699 C C . LEU A 1 231 ? -5.173 8.492 -2.483 1.00 84.25 231 LEU A C 1
ATOM 1701 O O . LEU A 1 231 ? -4.864 9.679 -2.561 1.00 84.25 231 LEU A O 1
ATOM 1705 N N . ARG A 1 232 ? -5.930 7.894 -3.397 1.00 84.62 232 ARG A N 1
ATOM 1706 C CA . ARG A 1 232 ? -6.558 8.631 -4.494 1.00 84.62 232 ARG A CA 1
ATOM 1707 C C . ARG A 1 232 ? -7.958 8.097 -4.715 1.00 84.62 232 ARG A C 1
ATOM 1709 O O . ARG A 1 232 ? -8.152 6.889 -4.785 1.00 84.62 232 ARG A O 1
ATOM 1716 N N . ASN A 1 233 ? -8.936 8.996 -4.819 1.00 82.06 233 ASN A N 1
ATOM 1717 C CA . ASN A 1 233 ? -10.345 8.639 -5.020 1.00 82.06 233 ASN A CA 1
ATOM 1718 C C . ASN A 1 233 ? -10.843 7.605 -3.987 1.00 82.06 233 ASN A C 1
ATOM 1720 O O . ASN A 1 233 ? -11.487 6.623 -4.346 1.00 82.06 233 ASN A O 1
ATOM 1724 N N . ASN A 1 234 ? -10.491 7.802 -2.709 1.00 79.62 234 ASN A N 1
ATOM 1725 C CA . ASN A 1 234 ? -10.793 6.894 -1.588 1.00 79.62 234 ASN A CA 1
ATOM 1726 C C . ASN A 1 234 ? -10.267 5.456 -1.745 1.00 79.62 234 ASN A C 1
ATOM 1728 O O . ASN A 1 234 ? -10.690 4.562 -1.020 1.00 79.62 234 ASN A O 1
ATOM 1732 N N . THR A 1 235 ? -9.339 5.241 -2.673 1.00 83.44 235 THR A N 1
ATOM 1733 C CA . THR A 1 235 ? -8.697 3.956 -2.936 1.00 83.44 235 THR A CA 1
ATOM 1734 C C . THR A 1 235 ? -7.234 4.067 -2.536 1.00 83.44 235 THR A C 1
ATOM 1736 O O . THR A 1 235 ? -6.571 5.056 -2.860 1.00 83.44 235 THR A O 1
ATOM 1739 N N . ILE A 1 236 ? -6.727 3.068 -1.822 1.00 87.19 236 ILE A N 1
ATOM 1740 C CA . ILE A 1 236 ? -5.299 2.970 -1.513 1.00 87.19 236 ILE A CA 1
ATOM 1741 C C . ILE A 1 236 ? -4.603 2.305 -2.693 1.00 87.19 236 ILE A C 1
ATOM 1743 O O . ILE A 1 236 ? -4.894 1.157 -3.029 1.00 87.19 236 ILE A O 1
ATOM 1747 N N . ASN A 1 237 ? -3.690 3.032 -3.318 1.00 87.62 237 ASN A N 1
ATOM 1748 C CA . ASN A 1 237 ? -2.968 2.593 -4.498 1.00 87.62 237 ASN A CA 1
ATOM 1749 C C . ASN A 1 237 ? -1.524 2.294 -4.124 1.00 87.62 237 ASN A C 1
ATOM 1751 O O . ASN A 1 237 ? -0.864 3.105 -3.474 1.00 87.62 237 ASN A O 1
ATOM 1755 N N . THR A 1 238 ? -1.048 1.138 -4.569 1.00 88.00 238 THR A N 1
ATOM 1756 C CA . THR A 1 238 ? 0.340 0.709 -4.426 1.00 88.00 238 THR A CA 1
ATOM 1757 C C . THR A 1 238 ? 0.791 0.085 -5.744 1.00 88.00 238 THR A C 1
ATOM 1759 O O . THR A 1 238 ? -0.027 -0.344 -6.574 1.00 88.00 238 THR A O 1
ATOM 1762 N N . MET A 1 239 ? 2.104 -0.012 -5.936 1.00 89.69 239 MET A N 1
ATOM 1763 C CA . MET A 1 239 ? 2.653 -0.745 -7.075 1.00 89.69 239 MET A CA 1
ATOM 1764 C C . MET A 1 239 ? 2.212 -2.211 -7.057 1.00 89.69 239 MET A C 1
ATOM 1766 O O . MET A 1 239 ? 1.764 -2.731 -8.078 1.00 89.69 239 MET A O 1
ATOM 1770 N N . ARG A 1 240 ? 2.261 -2.866 -5.893 1.00 88.38 240 ARG A N 1
ATOM 1771 C CA . ARG A 1 240 ? 1.878 -4.275 -5.763 1.00 88.38 240 ARG A CA 1
ATOM 1772 C C . ARG A 1 240 ? 0.429 -4.512 -6.117 1.00 88.38 240 ARG A C 1
ATOM 1774 O O . ARG A 1 240 ? 0.177 -5.333 -6.985 1.00 88.38 240 ARG A O 1
ATOM 1781 N N . ARG A 1 241 ? -0.502 -3.739 -5.553 1.00 88.31 241 ARG A N 1
ATOM 1782 C CA . ARG A 1 241 ? -1.934 -3.844 -5.865 1.00 88.31 241 ARG A CA 1
ATOM 1783 C C . ARG A 1 241 ? -2.184 -3.808 -7.374 1.00 88.31 241 ARG A C 1
ATOM 1785 O O . ARG A 1 241 ? -2.926 -4.639 -7.893 1.00 88.31 241 ARG A O 1
ATOM 1792 N N . SER A 1 242 ? -1.520 -2.883 -8.066 1.00 91.19 242 SER A N 1
ATOM 1793 C CA . SER A 1 242 ? -1.658 -2.687 -9.514 1.00 91.19 242 SER A CA 1
ATOM 1794 C C . SER A 1 242 ? -1.195 -3.915 -10.309 1.00 91.19 242 SER A C 1
ATOM 1796 O O . SER A 1 242 ? -1.879 -4.354 -11.231 1.00 91.19 242 SER A O 1
ATOM 1798 N N . TYR A 1 243 ? -0.069 -4.518 -9.922 1.00 91.31 243 TYR A N 1
ATOM 1799 C CA . TYR A 1 243 ? 0.477 -5.712 -10.575 1.00 91.31 243 TYR A CA 1
ATOM 1800 C C . TYR A 1 243 ? -0.194 -7.022 -10.147 1.00 91.31 243 TYR A C 1
ATOM 1802 O O . TYR A 1 243 ? -0.423 -7.885 -10.996 1.00 91.31 243 TYR A O 1
ATOM 1810 N N . ASN A 1 244 ? -0.576 -7.166 -8.874 1.00 89.38 244 ASN A N 1
ATOM 1811 C CA . ASN A 1 244 ? -1.327 -8.313 -8.362 1.00 89.38 244 ASN A CA 1
ATOM 1812 C C . ASN A 1 244 ? -2.647 -8.458 -9.131 1.00 89.38 244 ASN A C 1
ATOM 1814 O O . ASN A 1 244 ? -2.988 -9.567 -9.542 1.00 89.38 244 ASN A O 1
ATOM 1818 N N . ALA A 1 245 ? -3.336 -7.341 -9.403 1.00 89.12 245 ALA A N 1
ATOM 1819 C CA . ALA A 1 245 ? -4.550 -7.312 -10.221 1.00 89.12 245 ALA A CA 1
ATOM 1820 C C . ALA A 1 245 ? -4.327 -7.802 -11.665 1.00 89.12 245 ALA A C 1
ATOM 1822 O O . ALA A 1 245 ? -5.245 -8.348 -12.274 1.00 89.12 245 ALA A O 1
ATOM 1823 N N . CYS A 1 246 ? -3.107 -7.667 -12.194 1.00 89.62 246 CYS A N 1
ATOM 1824 C CA . CYS A 1 246 ? -2.715 -8.178 -13.507 1.00 89.62 246 CYS A CA 1
ATOM 1825 C C . CYS A 1 246 ? -1.855 -9.458 -13.431 1.00 89.62 246 CYS A C 1
ATOM 1827 O O . CYS A 1 246 ? -1.093 -9.744 -14.356 1.00 89.62 246 CYS A O 1
ATOM 1829 N N . GLY A 1 247 ? -1.957 -10.244 -12.353 1.00 88.62 247 GLY A N 1
ATOM 1830 C CA . GLY A 1 247 ? -1.344 -11.573 -12.271 1.00 88.62 247 GLY A CA 1
ATOM 1831 C C . GLY A 1 247 ? 0.170 -11.595 -12.056 1.00 88.62 247 GLY A C 1
ATOM 1832 O O . GLY A 1 247 ? 0.804 -12.601 -12.386 1.00 88.62 247 GLY A O 1
ATOM 1833 N N . TRP A 1 248 ? 0.730 -10.557 -11.427 1.00 88.25 248 TRP A N 1
ATOM 1834 C CA . TRP A 1 248 ? 2.128 -10.508 -10.988 1.00 88.25 248 TRP A CA 1
ATOM 1835 C C . TRP A 1 248 ? 2.262 -10.260 -9.481 1.00 88.25 248 TRP A C 1
ATOM 1837 O O . TRP A 1 248 ? 1.633 -9.365 -8.925 1.00 88.25 248 TRP A O 1
ATOM 1847 N N . ILE A 1 249 ? 3.124 -11.024 -8.815 1.00 86.25 249 ILE A N 1
ATOM 1848 C CA . ILE A 1 249 ? 3.675 -10.686 -7.500 1.00 86.25 249 ILE A CA 1
ATOM 1849 C C . ILE A 1 249 ? 4.946 -9.873 -7.726 1.00 86.25 249 ILE A C 1
ATOM 1851 O O . ILE A 1 249 ? 5.869 -10.326 -8.405 1.00 86.25 249 ILE A O 1
ATOM 1855 N N . ILE A 1 250 ? 4.996 -8.686 -7.125 1.00 86.06 250 ILE A N 1
ATOM 1856 C CA . ILE A 1 250 ? 6.166 -7.812 -7.174 1.00 86.06 250 ILE A CA 1
ATOM 1857 C C . ILE A 1 250 ? 6.848 -7.797 -5.805 1.00 86.06 250 ILE A C 1
ATOM 1859 O O . ILE A 1 250 ? 6.346 -7.224 -4.831 1.00 86.06 250 ILE A O 1
ATOM 1863 N N . GLU A 1 251 ? 8.013 -8.429 -5.732 1.00 83.06 251 GLU A N 1
ATOM 1864 C CA . GLU A 1 251 ? 8.861 -8.471 -4.546 1.00 83.06 251 GLU A CA 1
ATOM 1865 C C . GLU A 1 251 ? 9.778 -7.251 -4.523 1.00 83.06 251 GLU A C 1
ATOM 1867 O O . GLU A 1 251 ? 10.869 -7.258 -5.079 1.00 83.06 251 GLU A O 1
ATOM 1872 N N . LEU A 1 252 ? 9.296 -6.192 -3.880 1.00 84.25 252 LEU A N 1
ATOM 1873 C CA . LEU A 1 252 ? 10.063 -4.965 -3.687 1.00 84.25 252 LEU A CA 1
ATOM 1874 C C . LEU A 1 252 ? 11.125 -5.129 -2.595 1.00 84.25 252 LEU A C 1
ATOM 1876 O O . LEU A 1 252 ? 10.787 -5.537 -1.479 1.00 84.25 252 LEU A O 1
ATOM 1880 N N . SER A 1 253 ? 12.363 -4.756 -2.907 1.00 82.94 253 SER A N 1
ATOM 1881 C CA . SER A 1 253 ? 13.460 -4.561 -1.955 1.00 82.94 253 SER A CA 1
ATOM 1882 C C . SER A 1 253 ? 14.077 -3.175 -2.124 1.00 82.94 253 SER A C 1
ATOM 1884 O O . SER A 1 253 ? 14.052 -2.610 -3.211 1.00 82.94 253 SER A O 1
ATOM 1886 N N . HIS A 1 254 ? 14.643 -2.640 -1.047 1.00 82.88 254 HIS A N 1
ATOM 1887 C CA . HIS A 1 254 ? 15.450 -1.423 -1.072 1.00 82.88 254 HIS A CA 1
ATOM 1888 C C . HIS A 1 254 ? 16.832 -1.783 -0.537 1.00 82.88 254 HIS A C 1
ATOM 1890 O O . HIS A 1 254 ? 16.897 -2.455 0.497 1.00 82.88 254 HIS A O 1
ATOM 1896 N N . ASP A 1 255 ? 17.892 -1.354 -1.214 1.00 80.69 255 ASP A N 1
ATOM 1897 C CA . ASP A 1 255 ? 19.261 -1.516 -0.718 1.00 80.69 255 ASP A CA 1
ATOM 1898 C C . ASP A 1 255 ? 19.814 -0.173 -0.245 1.00 80.69 255 ASP A C 1
ATOM 1900 O O . ASP A 1 255 ? 19.932 0.061 0.963 1.00 80.69 255 ASP A O 1
ATOM 1904 N N . ASN A 1 256 ? 20.053 0.756 -1.175 1.00 86.19 256 ASN A N 1
ATOM 1905 C CA . ASN A 1 256 ? 20.650 2.042 -0.861 1.00 86.19 256 ASN A CA 1
ATOM 1906 C C . ASN A 1 256 ? 19.735 3.216 -1.232 1.00 86.19 256 ASN A C 1
ATOM 1908 O O . ASN A 1 256 ? 19.573 3.597 -2.390 1.00 86.19 256 ASN A O 1
ATOM 1912 N N . LEU A 1 257 ? 19.160 3.845 -0.205 1.00 88.31 257 LEU A N 1
ATOM 1913 C CA . LEU A 1 257 ? 18.285 5.015 -0.351 1.00 88.31 257 LEU A CA 1
ATOM 1914 C C . LEU A 1 257 ? 19.017 6.357 -0.191 1.00 88.31 257 LEU A C 1
ATOM 1916 O O . LEU A 1 257 ? 18.373 7.399 -0.090 1.00 88.31 257 LEU A O 1
ATOM 1920 N N . ALA A 1 258 ? 20.347 6.326 -0.113 1.00 91.31 258 ALA A N 1
ATOM 1921 C CA . ALA A 1 258 ? 21.194 7.500 0.067 1.00 91.31 258 ALA A CA 1
ATOM 1922 C C . ALA A 1 258 ? 22.457 7.405 -0.805 1.00 91.31 258 ALA A C 1
ATOM 1924 O O . ALA A 1 258 ? 23.574 7.680 -0.355 1.00 91.31 258 ALA A O 1
ATOM 1925 N N . VAL A 1 259 ? 22.296 6.987 -2.065 1.00 93.62 259 VAL A N 1
ATOM 1926 C CA . VAL A 1 259 ? 23.397 6.939 -3.032 1.00 93.62 259 VAL A CA 1
ATOM 1927 C C . VAL A 1 259 ? 23.863 8.368 -3.311 1.00 93.62 259 VAL A C 1
ATOM 1929 O O . VAL A 1 259 ? 23.063 9.245 -3.632 1.00 93.62 259 VAL A O 1
ATOM 1932 N N . ALA A 1 260 ? 25.164 8.632 -3.201 1.00 93.56 260 ALA A N 1
ATOM 1933 C CA . ALA A 1 260 ? 25.700 9.940 -3.564 1.00 93.56 260 ALA A CA 1
ATOM 1934 C C . ALA A 1 260 ? 25.422 10.226 -5.048 1.00 93.56 260 ALA A C 1
ATOM 1936 O O . ALA A 1 260 ? 25.671 9.362 -5.885 1.00 93.56 260 ALA A O 1
ATOM 1937 N N . ASP A 1 261 ? 24.938 11.428 -5.376 1.00 92.38 261 ASP A N 1
ATOM 1938 C CA . ASP A 1 261 ? 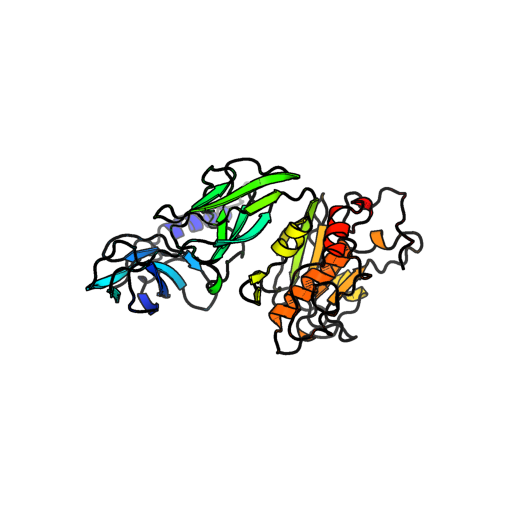24.652 11.798 -6.764 1.00 92.38 261 ASP A CA 1
ATOM 1939 C C . ASP A 1 261 ? 25.950 11.810 -7.600 1.00 92.38 261 ASP A C 1
ATOM 1941 O O . ASP A 1 261 ? 26.779 12.711 -7.416 1.00 92.38 261 ASP A O 1
ATOM 1945 N N . PRO A 1 262 ? 26.146 10.857 -8.534 1.00 89.94 262 PRO A N 1
ATOM 1946 C CA . PRO A 1 262 ? 27.368 10.789 -9.333 1.00 89.94 262 PRO A CA 1
ATOM 1947 C C . PRO A 1 262 ? 27.507 11.964 -10.308 1.00 89.94 262 PRO A C 1
ATOM 1949 O O . PRO A 1 262 ? 28.607 12.232 -10.792 1.00 89.94 262 PRO A O 1
ATOM 1952 N N . LEU A 1 263 ? 26.409 12.666 -10.598 1.00 90.81 263 LEU A N 1
ATOM 1953 C CA . LEU A 1 263 ? 26.336 13.754 -11.566 1.00 90.81 263 LEU A CA 1
ATOM 1954 C C . LEU A 1 263 ? 26.183 15.132 -10.906 1.00 90.81 263 LEU A C 1
ATOM 1956 O O . LEU A 1 263 ? 26.052 16.137 -11.612 1.00 90.81 263 LEU A O 1
ATOM 1960 N N . GLY A 1 264 ? 26.200 15.202 -9.570 1.00 87.50 264 GLY A N 1
ATOM 1961 C CA . GLY A 1 264 ? 26.176 16.458 -8.816 1.00 87.50 264 GLY A CA 1
ATOM 1962 C C . GLY A 1 264 ? 24.956 17.339 -9.108 1.00 87.50 264 GLY A C 1
ATOM 1963 O O . GLY A 1 264 ? 25.088 18.561 -9.193 1.00 87.50 264 GLY A O 1
ATOM 1964 N N . GLY A 1 265 ? 23.784 16.736 -9.303 1.00 82.81 265 GLY A N 1
ATOM 1965 C CA . GLY A 1 265 ? 22.528 17.427 -9.587 1.00 82.81 265 GLY A CA 1
ATOM 1966 C C . GLY A 1 265 ? 22.288 17.728 -11.064 1.00 82.81 265 GLY A C 1
ATOM 1967 O O . GLY A 1 265 ? 21.327 18.427 -11.381 1.00 82.81 265 GLY A O 1
ATOM 1968 N N . THR A 1 266 ? 23.137 17.237 -11.970 1.00 88.06 266 THR A N 1
ATOM 1969 C CA . THR A 1 266 ? 22.893 17.342 -13.416 1.00 88.06 266 THR A CA 1
ATOM 1970 C C . THR A 1 266 ? 22.025 16.191 -13.927 1.00 88.06 266 THR A C 1
ATOM 1972 O O . THR A 1 266 ? 21.713 15.246 -13.205 1.00 88.06 266 THR A O 1
ATOM 1975 N N . ALA A 1 267 ? 21.550 16.325 -15.163 1.00 89.94 267 ALA A N 1
ATOM 1976 C CA . ALA A 1 267 ? 20.584 15.405 -15.733 1.00 89.94 267 ALA A CA 1
ATOM 1977 C C . ALA A 1 267 ? 21.221 14.088 -16.203 1.00 89.94 267 ALA A C 1
ATOM 1979 O O . ALA A 1 267 ? 22.304 14.094 -16.786 1.00 89.94 267 ALA A O 1
ATOM 1980 N N . PHE A 1 268 ? 20.510 12.979 -16.004 1.00 90.62 268 PHE A N 1
ATOM 1981 C CA . PHE A 1 268 ? 20.964 11.638 -16.368 1.00 90.62 268 PHE A CA 1
ATOM 1982 C C . PHE A 1 268 ? 20.670 11.323 -17.838 1.00 90.62 268 PHE A C 1
ATOM 1984 O O . PHE A 1 268 ? 19.554 11.523 -18.313 1.00 90.62 268 PHE A O 1
ATOM 1991 N N . SER A 1 269 ? 21.655 10.769 -18.546 1.00 87.62 269 SER A N 1
ATOM 1992 C CA . SER A 1 269 ? 21.458 10.091 -19.832 1.00 87.62 269 SER A CA 1
ATOM 1993 C C . SER A 1 269 ? 21.228 8.585 -19.645 1.00 87.62 269 SER A C 1
ATOM 1995 O O . SER A 1 269 ? 21.494 8.024 -18.583 1.00 87.62 269 SER A O 1
ATOM 1997 N N . ASN A 1 270 ? 20.830 7.877 -20.710 1.00 83.00 270 ASN A N 1
ATOM 1998 C CA . ASN A 1 270 ? 20.743 6.408 -20.685 1.00 83.00 270 ASN A CA 1
ATOM 1999 C C . ASN A 1 270 ? 22.069 5.725 -20.308 1.00 83.00 270 ASN A C 1
ATOM 2001 O O . ASN A 1 270 ? 22.058 4.669 -19.679 1.00 83.00 270 ASN A O 1
ATOM 2005 N N . ALA A 1 271 ? 23.211 6.306 -20.689 1.00 83.75 271 ALA A N 1
ATOM 2006 C CA . ALA A 1 271 ? 24.520 5.761 -20.336 1.00 83.75 271 ALA A CA 1
ATOM 2007 C C . ALA A 1 271 ? 24.836 5.951 -18.843 1.00 83.75 271 ALA A C 1
ATOM 2009 O O . ALA A 1 271 ? 25.412 5.057 -18.218 1.00 83.75 271 ALA A O 1
ATOM 2010 N N . ASP A 1 272 ? 24.411 7.074 -18.263 1.00 89.50 272 ASP A N 1
ATOM 2011 C CA . ASP A 1 272 ? 24.576 7.344 -16.833 1.00 89.50 272 ASP A CA 1
ATOM 2012 C C . ASP A 1 272 ? 23.685 6.423 -16.000 1.00 89.50 272 ASP A C 1
ATOM 2014 O O . ASP A 1 272 ? 24.151 5.848 -15.022 1.00 89.50 272 ASP A O 1
ATOM 2018 N N . LEU A 1 273 ? 22.436 6.204 -16.428 1.00 88.38 273 LEU A N 1
ATOM 2019 C CA . LEU A 1 273 ? 21.521 5.251 -15.788 1.00 88.38 273 LEU A CA 1
ATOM 2020 C C . LEU A 1 273 ? 22.065 3.821 -15.828 1.00 88.38 273 LEU A C 1
ATOM 2022 O O . LEU A 1 273 ? 22.010 3.107 -14.831 1.00 88.38 273 LEU A O 1
ATOM 2026 N N . TYR A 1 274 ? 22.645 3.412 -16.957 1.00 85.31 274 TYR A N 1
ATOM 2027 C CA . TYR A 1 274 ? 23.295 2.110 -17.056 1.00 85.31 274 TYR A CA 1
ATOM 2028 C C . TYR A 1 274 ? 24.513 1.997 -16.126 1.00 85.31 274 TYR A C 1
ATOM 2030 O O . TYR A 1 274 ? 24.699 0.972 -15.474 1.00 85.31 274 TYR A O 1
ATOM 2038 N N . SER A 1 275 ? 25.317 3.056 -16.014 1.00 87.56 275 SER A N 1
ATOM 2039 C CA . SER A 1 275 ? 26.460 3.087 -15.090 1.00 87.56 275 SER A CA 1
ATOM 2040 C C . SER A 1 275 ? 26.007 3.062 -13.625 1.00 87.56 275 SER A C 1
ATOM 2042 O O . SER A 1 275 ? 26.598 2.358 -12.809 1.00 87.56 275 SER A O 1
ATOM 2044 N N . PHE A 1 276 ? 24.924 3.774 -13.300 1.00 89.81 276 PHE A N 1
ATOM 2045 C CA . PHE A 1 276 ? 24.288 3.747 -11.985 1.00 89.81 276 PHE A CA 1
ATOM 2046 C C . PHE A 1 276 ? 23.796 2.338 -11.638 1.00 89.81 276 PHE A C 1
ATOM 2048 O O . PHE A 1 276 ? 24.076 1.846 -10.549 1.00 89.81 276 PHE A O 1
ATOM 2055 N N . TRP A 1 277 ? 23.133 1.664 -12.579 1.00 89.38 277 TRP A N 1
ATOM 2056 C CA . TRP A 1 277 ? 22.707 0.274 -12.426 1.00 89.38 277 TRP A CA 1
ATOM 2057 C C . TRP A 1 277 ? 23.886 -0.659 -12.139 1.00 89.38 277 TRP A C 1
ATOM 2059 O O . TRP A 1 277 ? 23.854 -1.393 -11.159 1.00 89.38 277 TRP A O 1
ATOM 2069 N N . GLN A 1 278 ? 24.955 -0.596 -12.939 1.00 85.94 278 GLN A N 1
ATOM 2070 C CA . GLN A 1 278 ? 26.134 -1.451 -12.746 1.00 85.94 278 GLN A CA 1
ATOM 2071 C C . GLN A 1 278 ? 26.789 -1.277 -11.373 1.00 85.94 278 GLN A C 1
ATOM 2073 O O . GLN A 1 278 ? 27.375 -2.223 -10.851 1.00 85.94 278 GLN A O 1
ATOM 2078 N N . ALA A 1 279 ? 26.741 -0.062 -10.828 1.00 89.75 279 ALA A N 1
ATOM 2079 C CA . ALA A 1 279 ? 27.385 0.265 -9.568 1.00 89.75 279 ALA A CA 1
ATOM 2080 C C . ALA A 1 279 ? 26.557 -0.127 -8.336 1.00 89.75 279 ALA A C 1
ATOM 2082 O O . ALA A 1 279 ? 27.152 -0.341 -7.282 1.00 89.75 279 ALA A O 1
ATOM 2083 N N . ASN A 1 280 ? 25.226 -0.194 -8.454 1.00 90.12 280 ASN A N 1
ATOM 2084 C CA . ASN A 1 280 ? 24.336 -0.298 -7.291 1.00 90.12 280 ASN A CA 1
ATOM 2085 C C . ASN A 1 280 ? 23.418 -1.531 -7.306 1.00 90.12 280 ASN A C 1
ATOM 2087 O O . ASN A 1 280 ? 23.085 -2.026 -6.240 1.00 90.12 280 ASN A O 1
ATOM 2091 N N . ALA A 1 281 ? 23.046 -2.070 -8.472 1.00 87.25 281 ALA A N 1
ATOM 2092 C CA . ALA A 1 281 ? 22.088 -3.172 -8.531 1.00 87.25 281 ALA A CA 1
ATOM 2093 C C . ALA A 1 281 ? 22.654 -4.478 -7.937 1.00 87.25 281 ALA A C 1
ATOM 2095 O O . ALA A 1 281 ? 23.636 -5.039 -8.437 1.00 87.25 281 ALA A O 1
ATOM 2096 N N . ASN A 1 282 ? 21.964 -5.036 -6.946 1.00 86.00 282 ASN A N 1
ATOM 2097 C CA . ASN A 1 282 ? 22.231 -6.337 -6.342 1.00 86.00 282 ASN A CA 1
ATOM 2098 C C . ASN A 1 282 ? 21.427 -7.434 -7.043 1.00 86.00 282 ASN A C 1
ATOM 2100 O O . ASN A 1 282 ? 20.497 -8.037 -6.494 1.00 86.00 282 ASN A O 1
ATOM 2104 N N . VAL A 1 283 ? 21.825 -7.725 -8.281 1.00 82.44 283 VAL A N 1
ATOM 2105 C CA . VAL A 1 283 ? 21.173 -8.743 -9.111 1.00 82.44 283 VAL A CA 1
ATOM 2106 C C . VAL A 1 283 ? 21.204 -10.113 -8.402 1.00 82.44 283 VAL A C 1
ATOM 2108 O O . VAL A 1 283 ? 22.286 -10.640 -8.120 1.00 82.44 283 VAL A O 1
ATOM 2111 N N . PRO A 1 284 ? 20.044 -10.734 -8.121 1.00 74.56 284 PRO A N 1
ATOM 2112 C CA . PRO A 1 284 ? 19.971 -12.035 -7.480 1.00 74.56 284 PRO A CA 1
ATOM 2113 C C . PRO A 1 284 ? 20.484 -13.125 -8.424 1.00 74.56 284 PRO A C 1
ATOM 2115 O O . PRO A 1 284 ? 20.381 -13.034 -9.645 1.00 74.56 284 PRO A O 1
ATOM 2118 N N . ALA A 1 285 ? 20.977 -14.222 -7.847 1.00 72.38 285 ALA A N 1
ATOM 2119 C CA . ALA A 1 285 ? 21.521 -15.345 -8.614 1.00 72.38 285 ALA A CA 1
ATOM 2120 C C . ALA A 1 285 ? 20.484 -16.062 -9.506 1.00 72.38 285 ALA A C 1
ATOM 2122 O O . ALA A 1 285 ? 20.859 -16.822 -10.397 1.00 72.38 285 ALA A O 1
ATOM 2123 N N . SER A 1 286 ? 19.188 -15.874 -9.246 1.00 72.19 286 SER A N 1
ATOM 2124 C CA . SER A 1 286 ? 18.101 -16.521 -9.982 1.00 72.19 286 SER A CA 1
ATOM 2125 C C . SER A 1 286 ? 16.791 -15.751 -9.847 1.00 72.19 286 SER A C 1
ATOM 2127 O O . SER A 1 286 ? 16.567 -15.095 -8.831 1.00 72.19 286 SER A O 1
ATOM 2129 N N . GLY A 1 287 ? 15.882 -15.962 -10.800 1.00 74.19 287 GLY A N 1
ATOM 2130 C CA . GLY A 1 287 ? 14.552 -15.356 -10.813 1.00 74.19 287 GLY A CA 1
ATOM 2131 C C . GLY A 1 287 ? 14.480 -14.118 -11.702 1.00 74.19 287 GLY A C 1
ATOM 2132 O O . GLY A 1 287 ? 15.488 -13.624 -12.199 1.00 74.19 287 GLY A O 1
ATOM 2133 N N . ASN A 1 288 ? 13.259 -13.639 -11.920 1.00 78.62 288 ASN A N 1
ATOM 2134 C CA . ASN A 1 288 ? 13.022 -12.406 -12.662 1.00 78.62 288 ASN A CA 1
ATOM 2135 C C . ASN A 1 288 ? 13.413 -11.224 -11.765 1.00 78.62 288 ASN A C 1
ATOM 2137 O O . ASN A 1 288 ? 12.868 -11.104 -10.666 1.00 78.62 288 ASN A O 1
ATOM 2141 N N . PHE A 1 289 ? 14.331 -10.373 -12.221 1.00 82.94 289 PHE A N 1
ATOM 2142 C CA . PHE A 1 289 ? 14.842 -9.235 -11.457 1.00 82.94 289 PHE A CA 1
ATOM 2143 C C . PHE A 1 289 ? 14.941 -7.951 -12.278 1.00 82.94 289 PHE A C 1
ATOM 2145 O O . PHE A 1 289 ? 15.566 -7.948 -13.337 1.00 82.94 289 PHE A O 1
ATOM 2152 N N . MET A 1 290 ? 14.394 -6.858 -11.752 1.00 86.38 290 MET A N 1
ATOM 2153 C CA . MET A 1 290 ? 14.480 -5.525 -12.342 1.00 86.38 290 MET A CA 1
ATOM 2154 C C . MET A 1 290 ? 15.039 -4.524 -11.331 1.00 86.38 290 MET A C 1
ATOM 2156 O O . MET A 1 290 ? 14.740 -4.593 -10.144 1.00 86.38 290 MET A O 1
ATOM 2160 N N . HIS A 1 291 ? 15.812 -3.555 -11.806 1.00 89.56 291 HIS A N 1
ATOM 2161 C CA . HIS A 1 291 ? 16.285 -2.450 -10.975 1.00 89.56 291 HIS A CA 1
ATOM 2162 C C . HIS A 1 291 ? 15.458 -1.184 -11.215 1.00 89.56 291 HIS A C 1
ATOM 2164 O O . HIS A 1 291 ? 15.143 -0.852 -12.360 1.00 89.56 291 HIS A O 1
ATOM 2170 N N . GLY A 1 292 ? 15.094 -0.490 -10.144 1.00 92.88 292 GLY A N 1
ATOM 2171 C CA . GLY A 1 292 ? 14.440 0.811 -10.170 1.00 92.88 292 GLY A CA 1
ATOM 2172 C C . GLY A 1 292 ? 15.367 1.879 -9.604 1.00 92.88 292 GLY A C 1
ATOM 2173 O O . GLY A 1 292 ? 15.741 1.824 -8.435 1.00 92.88 292 GLY A O 1
ATOM 2174 N N . ALA A 1 293 ? 15.710 2.865 -10.428 1.00 93.75 293 ALA A N 1
ATOM 2175 C CA . ALA A 1 293 ? 16.571 3.977 -10.055 1.00 93.75 293 ALA A CA 1
ATOM 2176 C C . ALA A 1 293 ? 15.753 5.257 -9.822 1.00 93.75 293 ALA A C 1
ATOM 2178 O O . ALA A 1 293 ? 15.037 5.738 -10.707 1.00 93.75 293 ALA A O 1
ATOM 2179 N N . PHE A 1 294 ? 15.896 5.853 -8.644 1.00 94.50 294 PHE A N 1
ATOM 2180 C CA . PHE A 1 294 ? 15.272 7.132 -8.308 1.00 94.50 294 PHE A CA 1
ATOM 2181 C C . PHE A 1 294 ? 16.328 8.228 -8.280 1.00 94.50 294 PHE A C 1
ATOM 2183 O O . PHE A 1 294 ? 17.056 8.415 -7.304 1.00 94.50 294 PHE A O 1
ATOM 2190 N N . VAL A 1 295 ? 16.426 8.933 -9.404 1.00 92.69 295 VAL A N 1
ATOM 2191 C CA . VAL A 1 295 ? 17.474 9.923 -9.663 1.00 92.69 295 VAL A CA 1
ATOM 2192 C C . VAL A 1 295 ? 16.876 11.315 -9.869 1.00 92.69 295 VAL A C 1
ATOM 2194 O O . VAL A 1 295 ? 15.657 11.497 -9.915 1.00 92.69 295 VAL A O 1
ATOM 2197 N N . THR A 1 296 ? 17.736 12.327 -9.956 1.00 88.12 296 THR A N 1
ATOM 2198 C CA . THR A 1 296 ? 17.337 13.737 -9.891 1.00 88.12 296 THR A CA 1
ATOM 2199 C C . THR A 1 296 ? 16.430 14.153 -11.051 1.00 88.12 296 THR A C 1
ATOM 2201 O O . THR A 1 296 ? 15.263 14.481 -10.824 1.00 88.12 296 THR A O 1
ATOM 2204 N N . MET A 1 297 ? 16.939 14.167 -12.283 1.00 87.19 297 MET A N 1
ATOM 2205 C CA . MET A 1 297 ? 16.206 14.639 -13.461 1.00 87.19 297 MET A CA 1
ATOM 2206 C C . MET A 1 297 ? 16.719 14.020 -14.763 1.00 87.19 297 MET A C 1
ATOM 2208 O O . MET A 1 297 ? 17.888 13.654 -14.873 1.00 87.19 297 MET A O 1
ATOM 2212 N N . ASP A 1 298 ? 15.842 13.959 -15.761 1.00 86.75 298 ASP A N 1
ATOM 2213 C CA . ASP A 1 298 ? 16.194 13.661 -17.151 1.00 86.75 298 ASP A CA 1
ATOM 2214 C C . ASP A 1 298 ? 16.445 14.946 -17.953 1.00 86.75 298 ASP A C 1
ATOM 2216 O O . ASP A 1 298 ? 15.762 15.956 -17.758 1.00 86.75 298 ASP A O 1
ATOM 2220 N N . ALA A 1 299 ? 17.390 14.887 -18.895 1.00 76.12 299 ALA A N 1
ATOM 2221 C CA . ALA A 1 299 ? 17.823 16.038 -19.690 1.00 76.12 299 ALA A CA 1
ATOM 2222 C C . ALA A 1 299 ? 16.767 16.479 -20.715 1.00 76.12 299 ALA A C 1
ATOM 2224 O O . ALA A 1 299 ? 16.715 17.649 -21.094 1.00 76.12 299 ALA A O 1
ATOM 2225 N N . GLY A 1 300 ? 15.925 15.544 -21.161 1.00 77.75 300 GLY A N 1
ATOM 2226 C CA . GLY A 1 300 ? 14.804 15.780 -22.066 1.00 77.75 300 GLY A CA 1
ATOM 2227 C C . GLY A 1 300 ? 13.500 16.147 -21.357 1.00 77.75 300 GLY A C 1
ATOM 2228 O O . GLY A 1 300 ? 12.490 16.356 -22.029 1.00 77.75 300 GLY A O 1
ATOM 2229 N N . GLY A 1 301 ? 13.496 16.234 -20.022 1.00 82.38 301 GLY A N 1
ATOM 2230 C CA . GLY A 1 301 ? 12.292 16.497 -19.235 1.00 82.38 301 GLY A CA 1
ATOM 2231 C C . GLY A 1 301 ? 11.346 15.296 -19.126 1.00 82.38 301 GLY A C 1
ATOM 2232 O O . GLY A 1 301 ? 10.181 15.475 -18.762 1.00 82.38 301 GLY A O 1
ATOM 2233 N N . LEU A 1 302 ? 11.810 14.079 -19.432 1.00 87.06 302 LEU A N 1
ATOM 2234 C CA . LEU A 1 302 ? 11.017 12.864 -19.254 1.00 87.06 302 LEU A CA 1
ATOM 2235 C C . LEU A 1 302 ? 10.696 12.641 -17.772 1.00 87.06 302 LEU A C 1
ATOM 2237 O O . LEU A 1 302 ? 11.484 12.957 -16.882 1.00 87.06 302 LEU A O 1
ATOM 2241 N N . LEU A 1 303 ? 9.516 12.089 -17.498 1.00 89.19 303 LEU A N 1
ATOM 2242 C CA . LEU A 1 303 ? 9.087 11.775 -16.129 1.00 89.19 303 LEU A CA 1
ATOM 2243 C C . LEU A 1 303 ? 9.631 10.425 -15.651 1.00 89.19 303 LEU A C 1
ATOM 2245 O O . LEU A 1 303 ? 9.790 10.211 -14.449 1.00 89.19 303 LEU A O 1
ATOM 2249 N N . GLY A 1 304 ? 9.924 9.534 -16.592 1.00 90.62 304 GLY A N 1
ATOM 2250 C CA . GLY A 1 304 ? 10.517 8.229 -16.370 1.00 90.62 304 GLY A CA 1
ATOM 2251 C C . GLY A 1 304 ? 11.010 7.636 -17.686 1.00 90.62 304 GLY A C 1
ATOM 2252 O O . GLY A 1 304 ? 10.711 8.169 -18.759 1.00 90.62 304 GLY A O 1
ATOM 2253 N N . ILE A 1 305 ? 11.826 6.592 -17.588 1.00 87.88 305 ILE A N 1
ATOM 2254 C CA . ILE A 1 305 ? 12.343 5.864 -18.745 1.00 87.88 305 ILE A CA 1
ATOM 2255 C C . ILE A 1 305 ? 12.686 4.422 -18.375 1.00 87.88 305 ILE A C 1
ATOM 2257 O O . ILE A 1 305 ? 13.295 4.166 -17.336 1.00 87.88 305 ILE A O 1
ATOM 2261 N N . MET A 1 306 ? 12.384 3.481 -19.268 1.00 86.00 306 MET A N 1
ATOM 2262 C CA . MET A 1 306 ? 13.017 2.163 -19.268 1.00 86.00 306 MET A CA 1
ATOM 2263 C C . MET A 1 306 ? 14.400 2.268 -19.915 1.00 86.00 306 MET A C 1
ATOM 2265 O O . MET A 1 306 ? 14.505 2.561 -21.110 1.00 86.00 306 MET A O 1
ATOM 2269 N N . PHE A 1 307 ? 15.462 2.011 -19.155 1.00 79.62 307 PHE A N 1
ATOM 2270 C CA . PHE A 1 307 ? 16.822 2.059 -19.682 1.00 79.62 307 PHE A CA 1
ATOM 2271 C C . PHE A 1 307 ? 17.342 0.665 -20.042 1.00 79.62 307 PHE A C 1
ATOM 2273 O O . PHE A 1 307 ? 16.885 -0.379 -19.560 1.00 79.62 307 PHE A O 1
ATOM 2280 N N . MET A 1 308 ? 18.301 0.659 -20.963 1.00 72.19 308 MET A N 1
ATOM 2281 C CA . MET A 1 308 ? 18.808 -0.544 -21.607 1.00 72.19 308 MET A CA 1
ATOM 2282 C C . MET A 1 308 ? 20.332 -0.613 -21.546 1.00 72.19 308 MET A C 1
ATOM 2284 O O . MET A 1 308 ? 20.991 0.421 -21.437 1.00 72.19 308 MET A O 1
ATOM 2288 N N . ASN A 1 309 ? 20.899 -1.814 -21.696 1.00 62.94 309 ASN A N 1
ATOM 2289 C CA . ASN A 1 309 ? 22.327 -1.950 -21.982 1.00 62.94 309 ASN A CA 1
ATOM 2290 C C . ASN A 1 309 ? 22.644 -1.216 -23.296 1.00 62.94 309 ASN A C 1
ATOM 2292 O O . ASN A 1 309 ? 22.153 -1.589 -24.362 1.00 62.94 309 ASN A O 1
ATOM 2296 N N . THR A 1 310 ? 23.454 -0.162 -23.214 1.00 53.66 310 THR A N 1
ATOM 2297 C CA . THR A 1 310 ? 23.835 0.686 -24.354 1.00 53.66 310 THR A CA 1
ATOM 2298 C C . THR A 1 310 ? 24.915 0.057 -25.235 1.00 53.66 310 THR A C 1
ATOM 2300 O O . THR A 1 310 ? 25.243 0.606 -26.291 1.00 53.66 310 THR A O 1
ATOM 2303 N N . GLY A 1 311 ? 25.450 -1.108 -24.851 1.00 50.03 311 GLY A N 1
ATOM 2304 C CA . GLY A 1 311 ? 26.319 -1.904 -25.703 1.00 50.03 311 GLY A CA 1
ATOM 2305 C C . GLY A 1 311 ? 25.589 -2.248 -26.994 1.00 50.03 311 GLY A C 1
ATOM 2306 O O . GLY A 1 311 ? 24.607 -2.986 -26.991 1.00 50.03 311 GLY A O 1
ATOM 2307 N N . SER A 1 312 ? 26.048 -1.689 -28.110 1.00 43.38 312 SER A N 1
ATOM 2308 C CA . SER A 1 312 ? 25.522 -1.978 -29.438 1.00 43.38 312 SER A CA 1
ATOM 2309 C C . SER A 1 312 ? 25.704 -3.468 -29.729 1.00 43.38 312 SER A C 1
ATOM 2311 O O . SER A 1 312 ? 26.746 -3.888 -30.223 1.00 43.38 312 SER A O 1
ATOM 2313 N N . VAL A 1 313 ? 24.695 -4.281 -29.424 1.00 43.66 313 VAL A N 1
ATOM 2314 C CA . VAL A 1 313 ? 24.607 -5.669 -29.882 1.00 43.66 313 VAL A CA 1
ATOM 2315 C C . VAL A 1 313 ? 23.425 -5.736 -30.843 1.00 43.66 313 VAL A C 1
ATOM 2317 O O . VAL A 1 313 ? 22.319 -6.086 -30.427 1.00 43.66 313 VAL A O 1
ATOM 2320 N N . PRO A 1 314 ? 23.602 -5.353 -32.126 1.00 44.28 314 PRO A N 1
ATOM 2321 C CA . PRO A 1 314 ? 22.518 -5.259 -33.110 1.00 44.28 314 PRO A CA 1
ATOM 2322 C C . PRO A 1 314 ? 21.743 -6.568 -33.321 1.00 44.28 314 PRO A C 1
ATOM 2324 O O . PRO A 1 314 ? 20.684 -6.550 -33.937 1.00 44.28 314 PRO A O 1
ATOM 2327 N N . SER A 1 315 ? 22.263 -7.692 -32.822 1.00 47.59 315 SER A N 1
ATOM 2328 C CA . SER A 1 315 ? 21.698 -9.032 -32.963 1.00 47.59 315 SER A CA 1
ATOM 2329 C C . SER A 1 315 ? 20.812 -9.502 -31.804 1.00 47.59 315 SER A C 1
ATOM 2331 O O . SER A 1 315 ? 20.234 -10.578 -31.928 1.00 47.59 315 SER A O 1
ATOM 2333 N N . LEU A 1 316 ? 20.712 -8.762 -30.693 1.00 42.72 316 LEU A N 1
ATOM 2334 C CA . LEU A 1 316 ? 19.821 -9.126 -29.582 1.00 42.72 316 LEU A CA 1
ATOM 2335 C C . LEU A 1 316 ? 18.461 -8.420 -29.752 1.00 42.72 316 LEU A C 1
ATOM 2337 O O . LEU A 1 316 ? 18.458 -7.200 -29.954 1.00 42.72 316 LEU A O 1
ATOM 2341 N N . PRO A 1 317 ? 17.322 -9.141 -29.705 1.00 54.12 317 PRO A N 1
ATOM 2342 C CA . PRO A 1 317 ? 15.985 -8.548 -29.651 1.00 54.12 317 PRO A CA 1
ATOM 2343 C C . PRO A 1 317 ? 15.849 -7.496 -28.535 1.00 54.12 317 PRO A C 1
ATOM 2345 O O . PRO A 1 317 ? 16.441 -7.634 -27.473 1.00 54.12 317 PRO A O 1
ATOM 2348 N N . ASP A 1 318 ? 15.024 -6.461 -28.717 1.00 48.28 318 ASP A N 1
ATOM 2349 C CA . ASP A 1 318 ? 14.892 -5.360 -27.739 1.00 48.28 318 ASP A CA 1
ATOM 2350 C C . ASP A 1 318 ? 14.369 -5.791 -26.353 1.00 48.28 318 ASP A C 1
ATOM 2352 O O . ASP A 1 318 ? 14.614 -5.110 -25.356 1.00 48.28 318 ASP A O 1
ATOM 2356 N N . ALA A 1 319 ? 13.690 -6.939 -26.270 1.00 46.69 319 ALA A N 1
ATOM 2357 C CA . ALA A 1 319 ? 13.288 -7.560 -25.005 1.00 46.69 319 ALA A CA 1
ATOM 2358 C C . ALA A 1 319 ? 14.493 -8.021 -24.164 1.00 46.69 319 ALA A C 1
ATOM 2360 O O . ALA A 1 319 ? 14.418 -8.073 -22.945 1.00 46.69 319 ALA A O 1
ATOM 2361 N N . GLU A 1 320 ? 15.634 -8.287 -24.791 1.00 49.16 320 GLU A N 1
ATOM 2362 C CA . GLU A 1 320 ? 16.846 -8.744 -24.116 1.00 49.16 320 GLU A CA 1
ATOM 2363 C C . GLU A 1 320 ? 17.703 -7.586 -23.559 1.00 49.16 320 GLU A C 1
ATOM 2365 O O . GLU A 1 320 ? 18.675 -7.813 -22.845 1.00 49.16 320 GLU A O 1
ATOM 2370 N N . ARG A 1 321 ? 17.365 -6.320 -23.853 1.00 58.12 321 ARG A N 1
ATOM 2371 C CA . ARG A 1 321 ? 18.207 -5.161 -23.493 1.00 58.12 321 ARG A CA 1
ATOM 2372 C C . ARG A 1 321 ? 17.752 -4.389 -22.256 1.00 58.12 321 ARG A C 1
ATOM 2374 O O . ARG A 1 321 ? 18.515 -3.563 -21.769 1.00 58.12 321 ARG A O 1
ATOM 2381 N N . ARG A 1 322 ? 16.527 -4.609 -21.777 1.00 69.69 322 ARG A N 1
ATOM 2382 C CA . ARG A 1 322 ? 15.865 -3.844 -20.706 1.00 69.69 322 ARG A CA 1
ATOM 2383 C C . ARG A 1 322 ? 16.343 -4.314 -19.324 1.00 69.69 322 ARG A C 1
ATOM 2385 O O . ARG A 1 322 ? 16.048 -5.438 -18.935 1.00 69.69 322 ARG A O 1
ATOM 2392 N N . LEU A 1 323 ? 17.077 -3.463 -18.601 1.00 70.31 323 LEU A N 1
ATOM 2393 C CA . LEU A 1 323 ? 17.745 -3.828 -17.333 1.00 70.31 323 LEU A CA 1
ATOM 2394 C C . LEU A 1 323 ? 17.092 -3.217 -16.092 1.00 70.31 323 LEU A C 1
ATOM 2396 O O . LEU A 1 323 ? 17.193 -3.754 -14.989 1.00 70.31 323 LEU A O 1
ATOM 2400 N N . GLY A 1 324 ? 16.415 -2.095 -16.279 1.00 84.88 324 GLY A N 1
ATOM 2401 C CA . GLY A 1 324 ? 15.790 -1.361 -15.204 1.00 84.88 324 GLY A CA 1
ATOM 2402 C C . GLY A 1 324 ? 15.063 -0.144 -15.734 1.00 84.88 324 GLY A C 1
ATOM 2403 O O . GLY A 1 324 ? 15.052 0.130 -16.938 1.00 84.88 324 GLY A O 1
ATOM 2404 N N . PHE A 1 325 ? 14.460 0.588 -14.819 1.00 91.31 325 PHE A N 1
ATOM 2405 C CA . PHE A 1 325 ? 13.786 1.833 -15.126 1.00 91.31 325 PHE A CA 1
ATOM 2406 C C . PHE A 1 325 ? 14.255 2.935 -14.191 1.00 91.31 325 PHE A C 1
ATOM 2408 O O . PHE A 1 325 ? 14.730 2.676 -13.086 1.00 91.31 325 PHE A O 1
ATOM 2415 N N . ALA A 1 326 ? 14.082 4.173 -14.628 1.00 92.88 326 ALA A N 1
ATOM 2416 C CA . ALA A 1 326 ? 14.282 5.343 -13.800 1.00 92.88 326 ALA A CA 1
ATOM 2417 C C . ALA A 1 326 ? 13.008 6.181 -13.735 1.00 92.88 326 ALA A C 1
ATOM 2419 O O . ALA A 1 326 ? 12.267 6.280 -14.715 1.00 92.88 326 ALA A O 1
ATOM 2420 N N . ALA A 1 327 ? 12.766 6.801 -12.584 1.00 93.56 327 ALA A N 1
ATOM 2421 C CA . ALA A 1 327 ? 11.720 7.803 -12.413 1.00 93.56 327 ALA A CA 1
ATOM 2422 C C . ALA A 1 327 ? 12.333 9.098 -11.863 1.00 93.56 327 ALA A C 1
ATOM 2424 O O . ALA A 1 327 ? 13.124 9.074 -10.920 1.00 93.56 327 ALA A O 1
ATOM 2425 N N . PHE A 1 328 ? 11.958 10.232 -12.454 1.00 92.50 328 PHE A N 1
ATOM 2426 C CA . PHE A 1 328 ? 12.626 11.518 -12.243 1.00 92.50 328 PHE A CA 1
ATOM 2427 C C . PHE A 1 328 ? 11.748 12.460 -11.426 1.00 92.50 328 PHE A C 1
ATOM 2429 O O . PHE A 1 328 ? 10.989 13.263 -11.977 1.00 92.50 328 PHE A O 1
ATOM 2436 N N . ARG A 1 329 ? 11.829 12.375 -10.093 1.00 87.44 329 ARG A N 1
ATOM 2437 C CA . ARG A 1 329 ? 10.922 13.122 -9.204 1.00 87.44 329 ARG A CA 1
ATOM 2438 C C . ARG A 1 329 ? 10.961 14.639 -9.430 1.00 87.44 329 ARG A C 1
ATOM 2440 O O . ARG A 1 329 ? 9.927 15.300 -9.313 1.00 87.44 329 ARG A O 1
ATOM 2447 N N . ASN A 1 330 ? 12.119 15.206 -9.773 1.00 88.31 330 ASN A N 1
ATOM 2448 C CA . ASN A 1 330 ? 12.246 16.659 -9.934 1.00 88.31 330 ASN A CA 1
ATOM 2449 C C . ASN A 1 330 ? 11.603 17.183 -11.225 1.00 88.31 330 ASN A C 1
ATOM 2451 O O . ASN A 1 330 ? 11.326 18.378 -11.313 1.00 88.31 330 ASN A O 1
ATOM 2455 N N . ASN A 1 331 ? 11.288 16.302 -12.179 1.00 87.94 331 ASN A N 1
ATOM 2456 C CA . ASN A 1 331 ? 10.586 16.674 -13.408 1.00 87.94 331 ASN A CA 1
ATOM 2457 C C . ASN A 1 331 ? 9.066 16.806 -13.196 1.00 87.94 331 ASN A C 1
ATOM 2459 O O . ASN A 1 331 ? 8.352 17.288 -14.075 1.00 87.94 331 ASN A O 1
ATOM 2463 N N . PHE A 1 332 ? 8.553 16.444 -12.014 1.00 86.12 332 PHE A N 1
ATOM 2464 C CA . PHE A 1 332 ? 7.157 16.663 -11.652 1.00 86.12 332 PHE A CA 1
ATOM 2465 C C . PHE A 1 332 ? 6.947 18.049 -11.023 1.00 86.12 332 PHE A C 1
ATOM 2467 O O . PHE A 1 332 ? 7.625 18.467 -10.074 1.00 86.12 332 PHE A O 1
ATOM 2474 N N . GLY A 1 333 ? 5.897 18.736 -11.481 1.00 84.19 333 GLY A N 1
ATOM 2475 C CA . GLY A 1 333 ? 5.355 19.904 -10.786 1.00 84.19 333 GLY A CA 1
ATOM 2476 C C . GLY A 1 333 ? 4.947 19.588 -9.338 1.00 84.19 333 GLY A C 1
ATOM 2477 O O . GLY A 1 333 ? 4.994 18.448 -8.880 1.00 84.19 333 GLY A O 1
ATOM 2478 N N . THR A 1 334 ? 4.551 20.605 -8.576 1.00 84.00 334 THR A N 1
ATOM 2479 C CA . THR A 1 334 ? 4.122 20.421 -7.175 1.00 84.00 334 THR A CA 1
ATOM 2480 C C . THR A 1 334 ? 2.737 19.783 -7.056 1.00 84.00 334 THR A C 1
ATOM 2482 O O . THR A 1 334 ? 2.431 19.138 -6.057 1.00 84.00 334 THR A O 1
ATOM 2485 N N . PHE A 1 335 ? 1.891 19.940 -8.073 1.00 82.81 335 PHE A N 1
ATOM 2486 C CA . PHE A 1 335 ? 0.530 19.418 -8.072 1.00 82.81 335 PHE A CA 1
ATOM 2487 C C . PHE A 1 335 ? 0.503 17.889 -8.214 1.00 82.81 335 PHE A C 1
ATOM 2489 O O . PHE A 1 335 ? 0.924 17.354 -9.240 1.00 82.81 335 PHE A O 1
ATOM 2496 N N . GLN A 1 336 ? -0.045 17.199 -7.204 1.00 83.12 336 GLN A N 1
ATOM 2497 C CA . GLN A 1 336 ? -0.183 15.731 -7.164 1.00 83.12 336 GLN A CA 1
ATOM 2498 C C . GLN A 1 336 ? 1.139 14.997 -7.426 1.00 83.12 336 GLN A C 1
ATOM 2500 O O . GLN A 1 336 ? 1.154 13.945 -8.068 1.00 83.12 336 GLN A O 1
ATOM 2505 N N . ARG A 1 337 ? 2.255 15.581 -6.968 1.00 87.88 337 ARG A N 1
ATOM 2506 C CA . ARG A 1 337 ? 3.608 15.103 -7.262 1.00 87.88 337 ARG A CA 1
ATOM 2507 C C . ARG A 1 337 ? 3.783 13.627 -6.929 1.00 87.88 337 ARG A C 1
ATOM 2509 O O . ARG A 1 337 ? 4.111 12.860 -7.823 1.00 87.88 337 ARG A O 1
ATOM 2516 N N . GLU A 1 338 ? 3.517 13.235 -5.686 1.00 87.44 338 GLU A N 1
ATOM 2517 C CA . GLU A 1 338 ? 3.775 11.861 -5.232 1.00 87.44 338 GLU A CA 1
ATOM 2518 C C . GLU A 1 338 ? 2.847 10.849 -5.914 1.00 87.44 338 GLU A C 1
ATOM 2520 O O . GLU A 1 338 ? 3.271 9.768 -6.315 1.00 87.44 338 GLU A O 1
ATOM 2525 N N . GLU A 1 339 ? 1.593 11.235 -6.168 1.00 89.19 339 GLU A N 1
ATOM 2526 C CA . GLU A 1 339 ? 0.640 10.368 -6.860 1.00 89.19 339 GLU A CA 1
ATOM 2527 C C . GLU A 1 339 ? 1.077 10.088 -8.307 1.00 89.19 339 GLU A C 1
ATOM 2529 O O . GLU A 1 339 ? 0.973 8.957 -8.791 1.00 89.19 339 GLU A O 1
ATOM 2534 N N . ARG A 1 340 ? 1.564 11.128 -8.996 1.00 89.25 340 ARG A N 1
ATOM 2535 C CA . ARG A 1 340 ? 2.092 11.056 -10.364 1.00 89.25 340 ARG A CA 1
ATOM 2536 C C . ARG A 1 340 ? 3.427 10.323 -10.411 1.00 89.25 340 ARG A C 1
ATOM 2538 O O . ARG A 1 340 ? 3.661 9.570 -11.351 1.00 89.25 340 ARG A O 1
ATOM 2545 N N . TYR A 1 341 ? 4.260 10.515 -9.398 1.00 91.56 341 TYR A N 1
ATOM 2546 C CA . TYR A 1 341 ? 5.546 9.851 -9.272 1.00 91.56 341 TYR A CA 1
ATOM 2547 C C . TYR A 1 341 ? 5.372 8.335 -9.143 1.00 91.56 341 TYR A C 1
ATOM 2549 O O . TYR A 1 341 ? 5.889 7.607 -9.988 1.00 91.56 341 TYR A O 1
ATOM 2557 N N . LEU A 1 342 ? 4.518 7.869 -8.220 1.00 91.88 342 LEU A N 1
ATOM 2558 C CA . LEU A 1 342 ? 4.161 6.448 -8.110 1.00 91.88 342 LEU A CA 1
ATOM 2559 C C . LEU A 1 342 ? 3.583 5.908 -9.423 1.00 91.88 342 LEU A C 1
ATOM 2561 O O . LEU A 1 342 ? 3.958 4.831 -9.878 1.00 91.88 342 LEU A O 1
ATOM 2565 N N . ARG A 1 343 ? 2.674 6.654 -10.060 1.00 91.69 343 ARG A N 1
ATOM 2566 C CA . ARG A 1 343 ? 2.064 6.228 -11.324 1.00 91.69 343 ARG A CA 1
ATOM 2567 C C . ARG A 1 343 ? 3.107 6.024 -12.424 1.00 91.69 343 ARG A C 1
ATOM 2569 O O . ARG A 1 343 ? 3.046 5.019 -13.127 1.00 91.69 343 ARG A O 1
ATOM 2576 N N . THR A 1 344 ? 4.049 6.956 -12.567 1.00 91.62 344 THR A N 1
ATOM 2577 C CA . THR A 1 344 ? 5.153 6.822 -13.522 1.00 91.62 344 THR A CA 1
ATOM 2578 C C . THR A 1 344 ? 6.031 5.630 -13.171 1.00 91.62 344 THR A C 1
ATOM 2580 O O . THR A 1 344 ? 6.307 4.828 -14.047 1.00 91.62 344 THR A O 1
ATOM 2583 N N . THR A 1 345 ? 6.388 5.426 -11.904 1.00 92.88 345 THR A N 1
ATOM 2584 C CA . THR A 1 345 ? 7.138 4.234 -11.475 1.00 92.88 345 THR A CA 1
ATOM 2585 C C . THR A 1 345 ? 6.455 2.933 -11.890 1.00 92.88 345 THR A C 1
ATOM 2587 O O . THR A 1 345 ? 7.105 2.042 -12.433 1.00 92.88 345 THR A O 1
ATOM 2590 N N . ILE A 1 346 ? 5.139 2.826 -11.693 1.00 92.75 346 ILE A N 1
ATOM 2591 C CA . ILE A 1 346 ? 4.385 1.639 -12.108 1.00 92.75 346 ILE A CA 1
ATOM 2592 C C . ILE A 1 346 ? 4.381 1.506 -13.639 1.00 92.75 346 ILE A C 1
ATOM 2594 O O . ILE A 1 346 ? 4.567 0.396 -14.133 1.00 92.75 346 ILE A O 1
ATOM 2598 N N . HIS A 1 347 ? 4.206 2.609 -14.379 1.00 90.06 347 HIS A N 1
ATOM 2599 C CA . HIS A 1 347 ? 4.245 2.628 -15.847 1.00 90.06 347 HIS A CA 1
ATOM 2600 C C . HIS A 1 347 ? 5.595 2.153 -16.393 1.00 90.06 347 HIS A C 1
ATOM 2602 O O . HIS A 1 347 ? 5.636 1.228 -17.202 1.00 90.06 347 HIS A O 1
ATOM 2608 N N . GLU A 1 348 ? 6.695 2.742 -15.919 1.00 89.56 348 GLU A N 1
ATOM 2609 C CA . GLU A 1 348 ? 8.032 2.438 -16.426 1.00 89.56 348 GLU A CA 1
ATOM 2610 C C . GLU A 1 348 ? 8.460 1.012 -16.083 1.00 89.56 348 GLU A C 1
ATOM 2612 O O . GLU A 1 348 ? 8.982 0.304 -16.940 1.00 89.56 348 GLU A O 1
ATOM 2617 N N . ALA A 1 349 ? 8.148 0.529 -14.876 1.00 90.00 349 ALA A N 1
ATOM 2618 C CA . ALA A 1 349 ? 8.322 -0.887 -14.556 1.00 90.00 349 ALA A CA 1
ATOM 2619 C C . ALA A 1 349 ? 7.498 -1.785 -15.499 1.00 90.00 349 ALA A C 1
ATOM 2621 O O . ALA A 1 349 ? 7.927 -2.876 -15.877 1.00 90.00 349 ALA A O 1
ATOM 2622 N N . GLY A 1 350 ? 6.333 -1.301 -15.938 1.00 87.94 350 GLY A N 1
ATOM 2623 C CA . GLY A 1 350 ? 5.435 -2.008 -16.843 1.00 87.94 350 GLY A CA 1
ATOM 2624 C C . GLY A 1 350 ? 6.119 -2.324 -18.160 1.00 87.94 350 GLY A C 1
ATOM 2625 O O . GLY A 1 350 ? 5.947 -3.420 -18.698 1.00 87.94 350 GLY A O 1
ATOM 2626 N N . HIS A 1 351 ? 6.938 -1.404 -18.669 1.00 82.06 351 HIS A N 1
ATOM 2627 C CA . HIS A 1 351 ? 7.718 -1.641 -19.876 1.00 82.06 351 HIS A CA 1
ATOM 2628 C C . HIS A 1 351 ? 8.605 -2.879 -19.769 1.00 82.06 351 HIS A C 1
ATOM 2630 O O . HIS A 1 351 ? 8.728 -3.616 -20.749 1.00 82.06 351 HIS A O 1
ATOM 2636 N N . GLY A 1 352 ? 9.177 -3.172 -18.602 1.00 79.44 352 GLY A N 1
ATOM 2637 C CA . GLY A 1 352 ? 9.885 -4.431 -18.398 1.00 79.44 352 GLY A CA 1
ATOM 2638 C C . GLY A 1 352 ? 8.962 -5.649 -18.527 1.00 79.44 352 GLY A C 1
ATOM 2639 O O . GLY A 1 352 ? 9.268 -6.607 -19.231 1.00 79.44 352 GLY A O 1
ATOM 2640 N N . PHE A 1 353 ? 7.741 -5.572 -18.007 1.00 80.69 353 PHE A N 1
ATOM 2641 C CA . PHE A 1 353 ? 6.727 -6.626 -18.154 1.00 80.69 353 PHE A CA 1
ATOM 2642 C C . PHE A 1 353 ? 6.020 -6.649 -19.518 1.00 80.69 353 PHE A C 1
ATOM 2644 O O . PHE A 1 353 ? 4.959 -7.255 -19.648 1.00 80.69 353 PHE A O 1
ATOM 2651 N N . ASN A 1 354 ? 6.608 -6.019 -20.539 1.00 77.56 354 ASN A N 1
ATOM 2652 C CA . ASN A 1 354 ? 6.060 -5.928 -21.889 1.00 77.56 354 ASN A CA 1
ATOM 2653 C C . ASN A 1 354 ? 4.693 -5.228 -21.945 1.00 77.56 354 ASN A C 1
ATOM 2655 O O . ASN A 1 354 ? 3.767 -5.702 -22.601 1.00 77.56 354 ASN A O 1
ATOM 2659 N N . LEU A 1 355 ? 4.564 -4.099 -21.246 1.00 77.69 355 LEU A N 1
ATOM 2660 C CA . LEU A 1 355 ? 3.383 -3.237 -21.286 1.00 77.69 355 LEU A CA 1
ATOM 2661 C C . LEU A 1 355 ? 2.937 -2.905 -22.721 1.00 77.69 355 LEU A C 1
ATOM 2663 O O . LEU A 1 355 ? 3.757 -2.557 -23.571 1.00 77.69 355 LEU A O 1
ATOM 2667 N N . LEU A 1 356 ? 1.627 -2.970 -22.978 1.00 74.25 356 LEU A N 1
ATOM 2668 C CA . LEU A 1 356 ? 1.034 -2.760 -24.301 1.00 74.25 356 LEU A CA 1
ATOM 2669 C C . LEU A 1 356 ? 0.438 -1.354 -24.436 1.00 74.25 356 LEU A C 1
ATOM 2671 O O . LEU A 1 356 ? -0.608 -1.082 -23.874 1.00 74.25 356 LEU A O 1
ATOM 2675 N N . HIS A 1 357 ? 1.045 -0.480 -25.238 1.00 69.88 357 HIS A N 1
ATOM 2676 C CA . HIS A 1 357 ? 0.626 0.930 -25.365 1.00 69.88 357 HIS A CA 1
ATOM 2677 C C . HIS A 1 357 ? -0.553 1.184 -26.317 1.00 69.88 357 HIS A C 1
ATOM 2679 O O . HIS A 1 357 ? -1.005 2.321 -26.451 1.00 69.88 357 HIS A O 1
ATOM 2685 N N . SER A 1 358 ? -1.040 0.160 -27.023 1.00 64.88 358 SER A N 1
ATOM 2686 C CA . SER A 1 358 ? -2.024 0.328 -28.103 1.00 64.88 358 SER A CA 1
ATOM 2687 C C . SER A 1 358 ? -3.434 0.693 -27.623 1.00 64.88 358 SER A C 1
ATOM 2689 O O . SER A 1 358 ? -4.324 0.884 -28.446 1.00 64.88 358 SER A O 1
ATOM 2691 N N . ASP A 1 359 ? -3.670 0.736 -26.314 1.00 62.94 359 ASP A N 1
ATOM 2692 C CA . ASP A 1 359 ? -4.992 0.847 -25.705 1.00 62.94 359 ASP A CA 1
ATOM 2693 C C . ASP A 1 359 ? -5.302 2.224 -25.102 1.00 62.94 359 ASP A C 1
ATOM 2695 O O . ASP A 1 359 ? -6.305 2.318 -24.400 1.00 62.94 359 ASP A O 1
ATOM 2699 N N . GLY A 1 360 ? -4.489 3.256 -25.395 1.00 60.47 360 GLY A N 1
ATOM 2700 C CA . GLY A 1 360 ? -4.606 4.641 -24.908 1.00 60.47 360 GLY A CA 1
ATOM 2701 C C . GLY A 1 360 ? -6.040 5.055 -24.570 1.00 60.47 360 GLY A C 1
ATOM 2702 O O . GLY A 1 360 ? -6.803 5.510 -25.419 1.00 60.47 360 GLY A O 1
ATOM 2703 N N . ASP A 1 361 ? -6.414 4.871 -23.308 1.00 63.38 361 ASP A N 1
ATOM 2704 C CA . ASP A 1 361 ? -7.811 4.813 -22.864 1.00 63.38 361 ASP A CA 1
ATOM 2705 C C . ASP A 1 361 ? -8.396 6.193 -22.529 1.00 63.38 361 ASP A C 1
ATOM 2707 O O . ASP A 1 361 ? -9.292 6.329 -21.695 1.00 63.38 361 ASP A O 1
ATOM 2711 N N . GLY A 1 362 ? -7.868 7.240 -23.164 1.00 62.16 362 GLY A N 1
ATOM 2712 C CA . GLY A 1 362 ? -8.280 8.620 -22.921 1.00 62.16 362 GLY A CA 1
ATOM 2713 C C . GLY A 1 362 ? -7.721 9.224 -21.628 1.00 62.16 362 GLY A C 1
ATOM 2714 O O . GLY A 1 362 ? -8.407 10.020 -20.988 1.00 62.16 362 GLY A O 1
ATOM 2715 N N . SER A 1 363 ? -6.479 8.895 -21.253 1.00 69.38 363 SER A N 1
ATOM 2716 C CA . SER A 1 363 ? -5.767 9.463 -20.087 1.00 69.38 363 SER A CA 1
ATOM 2717 C C . SER A 1 363 ? -6.245 8.997 -18.702 1.00 69.38 363 SER A C 1
ATOM 2719 O O . SER A 1 363 ? -6.028 9.718 -17.725 1.00 69.38 363 SER A O 1
ATOM 2721 N N . ILE A 1 364 ? -6.851 7.806 -18.578 1.00 80.12 364 ILE A N 1
ATOM 2722 C CA . ILE A 1 364 ? -7.440 7.331 -17.309 1.00 80.12 364 ILE A CA 1
ATOM 2723 C C . ILE A 1 364 ? -6.548 6.307 -16.598 1.00 80.12 364 ILE A C 1
ATOM 2725 O O . ILE A 1 364 ? -6.211 6.499 -15.427 1.00 80.12 364 ILE A O 1
ATOM 2729 N N . THR A 1 365 ? -6.172 5.211 -17.252 1.00 86.12 365 THR A N 1
ATOM 2730 C CA . THR A 1 365 ? -5.317 4.167 -16.647 1.00 86.12 365 THR A CA 1
ATOM 2731 C C . THR A 1 365 ? -3.847 4.517 -16.774 1.00 86.12 365 THR A C 1
ATOM 2733 O O . THR A 1 365 ? -3.495 5.485 -17.452 1.00 86.12 365 THR A O 1
ATOM 2736 N N . ILE A 1 366 ? -2.980 3.717 -16.141 1.00 85.81 366 ILE A N 1
ATOM 2737 C CA . ILE A 1 366 ? -1.511 3.810 -16.194 1.00 85.81 366 ILE A CA 1
ATOM 2738 C C . ILE A 1 366 ? -0.946 3.895 -17.614 1.00 85.81 366 ILE A C 1
ATOM 2740 O O . ILE A 1 366 ? 0.136 4.442 -17.791 1.00 85.81 366 ILE A O 1
ATOM 2744 N N . MET A 1 367 ? -1.690 3.455 -18.625 1.00 76.38 367 MET A N 1
ATOM 2745 C CA . MET A 1 367 ? -1.237 3.348 -20.014 1.00 76.38 367 MET A CA 1
ATOM 2746 C C . MET A 1 367 ? -0.856 4.671 -20.668 1.00 76.38 367 MET A C 1
ATOM 2748 O O . MET A 1 367 ? -0.017 4.708 -21.562 1.00 76.38 367 MET A O 1
ATOM 2752 N N . ASN A 1 368 ? -1.424 5.777 -20.201 1.00 74.06 368 ASN A N 1
ATOM 2753 C CA . ASN A 1 368 ? -1.089 7.090 -20.743 1.00 74.06 368 ASN A CA 1
ATOM 2754 C C . ASN A 1 368 ? 0.140 7.668 -20.049 1.00 74.06 368 ASN A C 1
ATOM 2756 O O . ASN A 1 368 ? 0.369 7.426 -18.864 1.00 74.06 368 ASN A O 1
ATOM 2760 N N . GLN A 1 369 ? 0.904 8.503 -20.740 1.00 71.06 369 GLN A N 1
ATOM 2761 C CA . GLN A 1 369 ? 2.007 9.205 -20.096 1.00 71.06 369 GLN A CA 1
ATOM 2762 C C . GLN A 1 369 ? 1.489 10.135 -18.994 1.00 71.06 369 GLN A C 1
ATOM 2764 O O . GLN A 1 369 ? 0.513 10.870 -19.169 1.00 71.06 369 GLN A O 1
ATOM 2769 N N . THR A 1 370 ? 2.173 10.137 -17.849 1.00 73.88 370 THR A N 1
ATOM 2770 C CA . THR A 1 370 ? 1.757 10.915 -16.674 1.00 73.88 370 THR A CA 1
ATOM 2771 C C . THR A 1 370 ? 1.704 12.428 -16.942 1.00 73.88 370 THR A C 1
ATOM 2773 O O . THR A 1 370 ? 0.949 13.147 -16.285 1.00 73.88 370 THR A O 1
ATOM 2776 N N . GLY A 1 371 ? 2.454 12.924 -17.932 1.00 68.00 371 GLY A N 1
ATOM 2777 C CA . GLY A 1 371 ? 2.473 14.336 -18.329 1.00 68.00 371 GLY A CA 1
ATOM 2778 C C . GLY A 1 371 ? 1.186 14.834 -19.000 1.00 68.00 371 GLY A C 1
ATOM 2779 O O . GLY A 1 371 ? 0.950 16.038 -19.028 1.00 68.00 371 GLY A O 1
ATOM 2780 N N . SER A 1 372 ? 0.324 13.935 -19.483 1.00 70.19 372 SER A N 1
ATOM 2781 C CA . SER A 1 372 ? -0.871 14.278 -20.278 1.00 70.19 372 SER A CA 1
ATOM 2782 C C . SER A 1 372 ? -2.192 13.958 -19.565 1.00 70.19 372 SER A C 1
ATOM 2784 O O . SER A 1 372 ? -3.240 13.831 -20.202 1.00 70.19 372 SER A O 1
ATOM 2786 N N . LEU A 1 373 ? -2.156 13.798 -18.237 1.00 76.31 373 LEU A N 1
ATOM 2787 C CA . LEU A 1 373 ? -3.325 13.405 -17.446 1.00 76.31 373 LEU A CA 1
ATOM 2788 C C . LEU A 1 373 ? -4.225 14.589 -17.090 1.00 76.31 373 LEU A C 1
ATOM 2790 O O . LEU A 1 373 ? -3.750 15.602 -16.569 1.00 76.31 373 LEU A O 1
ATOM 2794 N N . GLY A 1 374 ? -5.535 14.390 -17.264 1.00 74.25 374 GLY A N 1
ATOM 2795 C CA . GLY A 1 374 ? -6.576 15.234 -16.675 1.00 74.25 374 GLY A CA 1
ATOM 2796 C C . GLY A 1 374 ? -6.718 15.014 -15.161 1.00 74.25 374 GLY A C 1
ATOM 2797 O O . GLY A 1 374 ? -5.766 14.655 -14.471 1.00 74.25 374 GLY A O 1
ATOM 2798 N N . THR A 1 375 ? -7.917 15.217 -14.613 1.00 77.50 375 THR A N 1
ATOM 2799 C CA . THR A 1 375 ? -8.186 15.009 -13.175 1.00 77.50 375 THR A CA 1
ATOM 2800 C C . THR A 1 375 ? -8.658 13.593 -12.842 1.00 77.50 375 THR A C 1
ATOM 2802 O O . THR A 1 375 ? -8.443 13.124 -11.727 1.00 77.50 375 THR A O 1
ATOM 2805 N N . ASN A 1 376 ? -9.259 12.885 -13.801 1.00 82.38 376 ASN A N 1
ATOM 2806 C CA . ASN A 1 376 ? -9.886 11.578 -13.589 1.00 82.38 376 ASN A CA 1
ATOM 2807 C C . ASN A 1 376 ? -8.996 10.441 -14.097 1.00 82.38 376 ASN A C 1
ATOM 2809 O O . ASN A 1 376 ? -9.265 9.853 -15.138 1.00 82.38 376 ASN A O 1
ATOM 2813 N N . TRP A 1 377 ? -7.937 10.142 -13.351 1.00 87.81 377 TRP A N 1
ATOM 2814 C CA . TRP A 1 377 ? -7.026 9.034 -13.635 1.00 87.81 377 TRP A CA 1
ATOM 2815 C C . TRP A 1 377 ? -6.838 8.127 -12.415 1.00 87.81 377 TRP A C 1
ATOM 2817 O O . TRP A 1 377 ? -7.142 8.518 -11.281 1.00 87.81 377 TRP A O 1
ATOM 2827 N N . THR A 1 378 ? -6.337 6.917 -12.668 1.00 88.19 378 THR A N 1
ATOM 2828 C CA . THR A 1 378 ? -6.144 5.827 -11.701 1.00 88.19 378 THR A CA 1
ATOM 2829 C C . THR A 1 378 ? -4.734 5.231 -11.792 1.00 88.19 378 THR A C 1
ATOM 2831 O O . THR A 1 378 ? -4.015 5.457 -12.770 1.00 88.19 378 THR A O 1
ATOM 2834 N N . HIS A 1 379 ? -4.353 4.443 -10.784 1.00 91.38 379 HIS A N 1
ATOM 2835 C CA . HIS A 1 379 ? -3.132 3.626 -10.780 1.00 91.38 379 HIS A CA 1
ATOM 2836 C C . HIS A 1 379 ? -3.363 2.204 -11.315 1.00 91.38 379 HIS A C 1
ATOM 2838 O O . HIS A 1 379 ? -2.496 1.354 -11.189 1.00 91.38 379 HIS A O 1
ATOM 2844 N N . ASN A 1 380 ? -4.513 1.923 -11.927 1.00 89.62 380 ASN A N 1
ATOM 2845 C CA . ASN A 1 380 ? -4.768 0.612 -12.514 1.00 89.62 380 ASN A CA 1
ATOM 2846 C C . ASN A 1 380 ? -4.260 0.568 -13.954 1.00 89.62 380 ASN A C 1
ATOM 2848 O O . ASN A 1 380 ? -4.292 1.576 -14.665 1.00 89.62 380 ASN A O 1
ATOM 2852 N N . PHE A 1 381 ? -3.840 -0.612 -14.400 1.00 89.56 381 PHE A N 1
ATOM 2853 C CA . PHE A 1 381 ? -3.724 -0.907 -15.825 1.00 89.56 381 PHE A CA 1
ATOM 2854 C C . PHE A 1 381 ? -5.120 -1.000 -16.451 1.00 89.56 381 PHE A C 1
ATOM 2856 O O . PHE A 1 381 ? -6.108 -1.270 -15.765 1.00 89.56 381 PHE A O 1
ATOM 2863 N N . SER A 1 382 ? -5.210 -0.793 -17.764 1.00 87.69 382 SER A N 1
ATOM 2864 C CA . SER A 1 382 ? -6.449 -1.081 -18.485 1.00 87.69 382 SER A CA 1
ATOM 2865 C C . SER A 1 382 ? -6.755 -2.588 -18.459 1.00 87.69 382 SER A C 1
ATOM 2867 O O . SER A 1 382 ? -5.863 -3.417 -18.260 1.00 87.69 382 SER A O 1
ATOM 2869 N N . ASN A 1 383 ? -8.000 -2.969 -18.752 1.00 87.38 383 ASN A N 1
ATOM 2870 C CA . ASN A 1 383 ? -8.368 -4.382 -18.900 1.00 87.38 383 ASN A CA 1
ATOM 2871 C C . ASN A 1 383 ? -7.562 -5.090 -20.002 1.00 87.38 383 ASN A C 1
ATOM 2873 O O . ASN A 1 383 ? -7.215 -6.263 -19.854 1.00 87.38 383 ASN A O 1
ATOM 2877 N N . ILE A 1 384 ? -7.257 -4.387 -21.099 1.00 85.81 384 ILE A N 1
ATOM 2878 C CA . ILE A 1 384 ? -6.470 -4.927 -22.215 1.00 85.81 384 ILE A CA 1
ATOM 2879 C C . ILE A 1 384 ? -5.038 -5.168 -21.748 1.00 85.81 384 ILE A C 1
ATOM 2881 O O . ILE A 1 384 ? -4.511 -6.263 -21.929 1.00 85.81 384 ILE A O 1
ATOM 2885 N N . SER A 1 385 ? -4.446 -4.189 -21.069 1.00 86.50 385 SER A N 1
ATOM 2886 C CA . SER A 1 385 ? -3.090 -4.299 -20.542 1.00 86.50 385 SER A CA 1
ATOM 2887 C C . SER A 1 385 ? -2.971 -5.346 -19.439 1.00 86.50 385 SER A C 1
ATOM 2889 O O . SER A 1 385 ? -2.043 -6.144 -19.483 1.00 86.50 385 SER A O 1
ATOM 2891 N N . CYS A 1 386 ? -3.933 -5.461 -18.519 1.00 88.75 386 CYS A N 1
ATOM 2892 C CA . CYS A 1 386 ? -3.960 -6.572 -17.562 1.00 88.75 386 CYS A CA 1
ATOM 2893 C C . CYS A 1 386 ? -4.100 -7.935 -18.263 1.00 88.75 386 CYS A C 1
ATOM 2895 O O . CYS A 1 386 ? -3.400 -8.886 -17.914 1.00 88.75 386 CYS A O 1
ATOM 2897 N N . THR A 1 387 ? -4.972 -8.055 -19.269 1.00 88.25 387 THR A N 1
ATOM 2898 C CA . THR A 1 387 ? -5.123 -9.305 -20.041 1.00 88.25 387 THR A CA 1
ATOM 2899 C C . THR A 1 387 ? -3.826 -9.658 -20.763 1.00 88.25 387 THR A C 1
ATOM 2901 O O . THR A 1 387 ? -3.393 -10.809 -20.753 1.00 88.25 387 THR A O 1
ATOM 2904 N N . HIS A 1 388 ? -3.162 -8.665 -21.349 1.00 85.75 388 HIS A N 1
ATOM 2905 C CA . HIS A 1 388 ? -1.856 -8.846 -21.963 1.00 85.75 388 HIS A CA 1
ATOM 2906 C C . HIS A 1 388 ? -0.831 -9.293 -20.920 1.00 85.75 388 HIS A C 1
ATOM 2908 O O . HIS A 1 388 ? -0.269 -10.373 -21.068 1.00 85.75 388 HIS A O 1
ATOM 2914 N N . LEU A 1 389 ? -0.656 -8.553 -19.819 1.00 86.06 389 LEU A N 1
ATOM 2915 C CA . LEU A 1 389 ? 0.290 -8.844 -18.730 1.00 86.06 389 LEU A CA 1
ATOM 2916 C C . LEU A 1 389 ? 0.117 -10.244 -18.118 1.00 86.06 389 LEU A C 1
ATOM 2918 O O . LEU A 1 389 ? 1.111 -10.888 -17.777 1.00 86.06 389 LEU A O 1
ATOM 2922 N N . THR A 1 390 ? -1.122 -10.728 -18.014 1.00 85.56 390 THR A N 1
ATOM 2923 C CA . THR A 1 390 ? -1.440 -12.065 -17.484 1.00 85.56 390 THR A CA 1
ATOM 2924 C C . THR A 1 390 ? -1.154 -13.193 -18.479 1.00 85.56 390 THR A C 1
ATOM 2926 O O . THR A 1 390 ? -0.727 -14.277 -18.068 1.00 85.56 390 THR A O 1
ATOM 2929 N N . SER A 1 391 ? -1.375 -12.970 -19.780 1.00 83.62 391 SER A N 1
ATOM 2930 C CA . SER A 1 391 ? -1.435 -14.047 -20.782 1.00 83.62 391 SER A CA 1
ATOM 2931 C C . SER A 1 391 ? -0.246 -14.123 -21.744 1.00 83.62 391 SER A C 1
ATOM 2933 O O . SER A 1 391 ? 0.015 -15.200 -22.282 1.00 83.62 391 SER A O 1
ATOM 2935 N N . HIS A 1 392 ? 0.515 -13.043 -21.946 1.00 78.62 392 HIS A N 1
ATOM 2936 C CA . HIS A 1 392 ? 1.653 -13.062 -22.873 1.00 78.62 392 HIS A CA 1
ATOM 2937 C C . HIS A 1 392 ? 2.771 -13.996 -22.379 1.00 78.62 392 HIS A C 1
ATOM 2939 O O . HIS A 1 392 ? 2.946 -14.196 -21.176 1.00 78.62 392 HIS A O 1
ATOM 2945 N N . ALA A 1 393 ? 3.548 -14.578 -23.293 1.00 77.00 393 ALA A N 1
ATOM 2946 C CA . ALA A 1 393 ? 4.601 -15.527 -22.932 1.00 77.00 393 ALA A CA 1
ATOM 2947 C C . ALA A 1 393 ? 5.633 -14.898 -21.980 1.00 77.00 393 ALA A C 1
ATOM 2949 O O . ALA A 1 393 ? 6.107 -13.797 -22.234 1.00 77.00 393 ALA A O 1
ATOM 2950 N N . ILE A 1 394 ? 6.033 -15.608 -20.918 1.00 69.25 394 ILE A N 1
ATOM 2951 C CA . ILE A 1 394 ? 7.053 -15.108 -19.974 1.00 69.25 394 ILE A CA 1
ATOM 2952 C C . ILE A 1 394 ? 8.405 -14.850 -20.662 1.00 69.25 394 ILE A C 1
ATOM 2954 O O . ILE A 1 394 ? 9.174 -14.009 -20.225 1.00 69.25 394 ILE A O 1
ATOM 2958 N N . SER A 1 395 ? 8.682 -15.516 -21.785 1.00 66.06 395 SER A N 1
ATOM 2959 C CA . SER A 1 395 ? 9.860 -15.250 -22.619 1.00 66.06 395 SER A CA 1
ATOM 2960 C C . SER A 1 395 ? 9.817 -13.889 -23.326 1.00 66.06 395 SER A C 1
ATOM 2962 O O . SER A 1 395 ? 10.798 -13.489 -23.935 1.00 66.06 395 SER A O 1
ATOM 2964 N N . ALA A 1 396 ? 8.671 -13.205 -23.311 1.00 68.00 396 ALA A N 1
ATOM 2965 C CA . ALA A 1 396 ? 8.502 -11.874 -23.876 1.00 68.00 396 ALA A CA 1
ATOM 2966 C C . ALA A 1 396 ? 8.562 -10.764 -22.811 1.00 68.00 396 ALA A C 1
ATOM 2968 O O . ALA A 1 396 ? 8.401 -9.603 -23.177 1.00 68.00 396 ALA A O 1
ATOM 2969 N N . VAL A 1 397 ? 8.789 -11.092 -21.527 1.00 66.50 397 VAL A N 1
ATOM 2970 C CA . VAL A 1 397 ? 9.108 -10.087 -20.498 1.00 66.50 397 VAL A CA 1
ATOM 2971 C C . VAL A 1 397 ? 10.606 -9.887 -20.347 1.00 66.50 397 VAL A C 1
ATOM 2973 O O . VAL A 1 397 ? 11.398 -10.811 -20.512 1.00 66.50 397 VAL A O 1
ATOM 2976 N N . ALA A 1 398 ? 10.965 -8.681 -19.934 1.00 63.88 398 ALA A N 1
ATOM 2977 C CA . ALA A 1 398 ? 12.272 -8.313 -19.435 1.00 63.88 398 ALA A CA 1
ATOM 2978 C C . ALA A 1 398 ? 12.097 -7.820 -17.989 1.00 63.88 398 ALA A C 1
ATOM 2980 O O . ALA A 1 398 ? 11.660 -6.690 -17.774 1.00 63.88 398 ALA A O 1
ATOM 2981 N N . PRO A 1 399 ? 12.334 -8.671 -16.984 1.00 52.66 399 PRO A N 1
ATOM 2982 C CA . PRO A 1 399 ? 13.307 -9.764 -16.976 1.00 52.66 399 PRO A CA 1
ATOM 2983 C C . PRO A 1 399 ? 12.585 -11.120 -16.941 1.00 52.66 399 PRO A C 1
ATOM 2985 O O . PRO A 1 399 ? 11.900 -11.422 -15.970 1.00 52.66 399 PRO A O 1
ATOM 2988 N N . GLY A 1 400 ? 12.673 -11.927 -17.999 1.00 47.62 400 GLY A N 1
ATOM 2989 C CA . GLY A 1 400 ? 12.062 -13.264 -18.061 1.00 47.62 400 GLY A CA 1
ATOM 2990 C C . GLY A 1 400 ? 12.974 -14.395 -17.581 1.00 47.62 400 GLY A C 1
ATOM 2991 O O . GLY A 1 400 ? 14.174 -14.207 -17.411 1.00 47.62 400 GLY A O 1
ATOM 2992 N N . GLN A 1 401 ? 12.401 -15.600 -17.430 1.00 39.72 401 GLN A N 1
ATOM 2993 C CA . GLN A 1 401 ? 13.052 -16.846 -16.960 1.00 39.72 401 GLN A CA 1
ATOM 2994 C C . GLN A 1 401 ? 14.198 -17.374 -17.842 1.00 39.72 401 GLN A C 1
ATOM 2996 O O . GLN A 1 401 ? 14.783 -18.409 -17.544 1.00 39.72 401 GLN A O 1
ATOM 3001 N N . GLU A 1 402 ? 14.572 -16.640 -18.876 1.00 38.19 402 GLU A N 1
ATOM 3002 C CA . GLU A 1 402 ? 15.857 -16.789 -19.526 1.00 38.19 402 GLU A CA 1
ATOM 3003 C C . GLU A 1 402 ? 16.442 -15.389 -19.671 1.00 38.19 402 GLU A C 1
ATOM 3005 O O . GLU A 1 402 ? 16.127 -14.659 -20.609 1.00 38.19 402 GLU A O 1
ATOM 3010 N N . ALA A 1 403 ? 17.354 -15.023 -18.773 1.00 38.31 403 ALA A N 1
ATOM 3011 C CA . ALA A 1 403 ? 18.466 -14.216 -19.232 1.00 38.31 403 ALA A CA 1
ATOM 3012 C C . ALA A 1 403 ? 19.219 -15.085 -20.261 1.00 38.31 403 ALA A C 1
ATOM 3014 O O . ALA A 1 403 ? 20.144 -15.811 -19.914 1.00 38.31 403 ALA A O 1
ATOM 3015 N N . PHE A 1 404 ? 18.766 -15.035 -21.517 1.00 46.00 404 PHE A N 1
ATOM 3016 C CA . PHE A 1 404 ? 19.451 -15.516 -22.715 1.00 46.00 404 PHE A CA 1
ATOM 3017 C C . PHE A 1 404 ? 19.620 -17.039 -22.879 1.00 46.00 404 PHE A C 1
ATOM 3019 O O . PHE A 1 404 ? 20.720 -17.581 -22.764 1.00 46.00 404 PHE A O 1
ATOM 3026 N N . GLY A 1 405 ? 18.551 -17.715 -23.305 1.00 31.67 405 GLY A N 1
ATOM 3027 C CA . GLY A 1 405 ? 18.625 -18.896 -24.164 1.00 31.67 405 GLY A CA 1
ATOM 3028 C C . GLY A 1 405 ? 18.222 -18.502 -25.586 1.00 31.67 405 GLY A C 1
ATOM 3029 O O . GLY A 1 405 ? 17.135 -17.993 -25.839 1.00 31.67 405 GLY A O 1
ATOM 3030 N N . SER A 1 406 ? 19.135 -18.671 -26.540 1.00 37.38 406 SER A N 1
ATOM 3031 C CA . SER A 1 406 ? 18.947 -18.277 -27.936 1.00 37.38 406 SER A CA 1
ATOM 3032 C C . SER A 1 406 ? 17.638 -18.822 -28.525 1.00 37.38 406 SER A C 1
ATOM 3034 O O . SER A 1 406 ? 17.453 -20.039 -28.547 1.00 37.38 406 SER A O 1
ATOM 3036 N N . SER A 1 407 ? 16.827 -17.934 -29.111 1.00 30.27 407 SER A N 1
ATOM 3037 C CA . SER A 1 407 ? 15.706 -18.176 -30.045 1.00 30.27 407 SER A CA 1
ATOM 3038 C C . SER A 1 407 ? 14.286 -17.908 -29.521 1.00 30.27 407 SER A C 1
ATOM 3040 O O . SER A 1 407 ? 13.527 -18.831 -29.246 1.00 30.27 407 SER A O 1
ATOM 3042 N N . ARG A 1 408 ? 13.865 -16.632 -29.542 1.00 32.91 408 ARG A N 1
ATOM 3043 C CA . ARG A 1 408 ? 12.577 -16.166 -30.122 1.00 32.91 408 ARG A CA 1
ATOM 3044 C C . ARG A 1 408 ? 12.446 -14.643 -29.993 1.00 32.91 408 ARG A C 1
ATOM 3046 O O . ARG A 1 408 ? 12.452 -14.112 -28.893 1.00 32.91 408 ARG A O 1
ATOM 3053 N N . SER A 1 409 ? 12.289 -13.946 -31.122 1.00 30.83 409 SER A N 1
ATOM 3054 C CA . SER A 1 409 ? 11.999 -12.508 -31.147 1.00 30.83 409 SER A CA 1
ATOM 3055 C C . SER A 1 409 ? 10.492 -12.239 -31.047 1.00 30.83 409 SER A C 1
ATOM 3057 O O . SER A 1 409 ? 9.682 -12.954 -31.637 1.00 30.83 409 SER A O 1
ATOM 3059 N N . CYS A 1 410 ? 10.122 -11.177 -30.330 1.00 30.11 410 CYS A N 1
ATOM 3060 C CA . CYS A 1 410 ? 8.801 -10.551 -30.402 1.00 30.11 410 CYS A CA 1
ATOM 3061 C C . CYS A 1 410 ? 8.908 -9.242 -31.195 1.00 30.11 410 CYS A C 1
ATOM 3063 O O . CYS A 1 410 ? 8.755 -8.163 -30.639 1.00 30.11 410 CYS A O 1
ATOM 3065 N N . ASN A 1 411 ? 9.180 -9.340 -32.496 1.00 26.75 411 ASN A N 1
ATOM 3066 C CA . ASN A 1 411 ? 8.936 -8.239 -33.427 1.00 26.75 411 ASN A CA 1
ATOM 3067 C C . ASN A 1 411 ? 7.686 -8.606 -34.220 1.00 26.75 411 ASN A C 1
ATOM 3069 O O . ASN A 1 411 ? 7.771 -9.544 -35.007 1.00 26.75 411 ASN A O 1
ATOM 3073 N N . ASN A 1 412 ? 6.550 -7.943 -33.962 1.00 25.25 412 ASN A N 1
ATOM 3074 C CA . ASN A 1 412 ? 5.481 -7.664 -34.945 1.00 25.25 412 ASN A CA 1
ATOM 3075 C C . ASN A 1 412 ? 4.225 -7.016 -34.327 1.00 25.25 412 ASN A C 1
ATOM 3077 O O . ASN A 1 412 ? 3.115 -7.367 -34.709 1.00 25.25 412 ASN A O 1
ATOM 3081 N N . LEU A 1 413 ? 4.357 -6.061 -33.404 1.00 26.80 413 LEU A N 1
ATOM 3082 C CA . LEU A 1 413 ? 3.240 -5.175 -33.047 1.00 26.80 413 LEU A CA 1
ATOM 3083 C C . LEU A 1 413 ? 3.789 -3.764 -32.794 1.00 26.80 413 LEU A C 1
ATOM 3085 O O . LEU A 1 413 ? 4.075 -3.394 -31.659 1.00 26.80 413 LEU A O 1
ATOM 3089 N N . HIS A 1 414 ? 3.996 -3.030 -33.889 1.00 28.16 414 HIS A N 1
ATOM 3090 C CA . HIS A 1 414 ? 4.094 -1.571 -33.907 1.00 28.16 414 HIS A CA 1
ATOM 3091 C C . HIS A 1 414 ? 2.789 -1.005 -34.449 1.00 28.16 414 HIS A C 1
ATOM 3093 O O . HIS A 1 414 ? 2.291 -1.582 -35.446 1.00 28.16 414 HIS A O 1
#

Foldseek 3Di:
DDPPDDPVVVVVVVVVVVVVVPPQWPFKAWPDWPPLEEAQFDKIKTFIDTADQDWFKQKQNRTFQWDWDDDPPDGTMIIAGRHQPDDFAWIWIWIQHPNHIYPTDTRGHHYGDDQDQWAWDFWFWADPPATKIKTFTASAHSQKFKDKQNHTFAFDPDPDDPDPGPPPVRPRGITMTRGPDDLAAQDWIWMWIAGPVRRIYDIDIATHFNAEEEEEEAEAAPQDDFDQWDQDPNDTDGLRRQVSLLRYHYHYDYDYHHHHAPPNLDADDLVNVVVVCVVDPPDDPAGHYEYEYEYAHHPVLAQKAFHFDPPPPVPDAPLLTGHYMYGHLNSDDPPCSSVLRRLVRSLRVLVQLVFDLPCPPPQAESSDRSVPHDRHHDSHDDPVRSVCSRPPDQVSGVVRRDSDDDDDHPPDDD

pLDDT: mean 77.8, std 18.19, range [25.25, 98.5]

Secondary structure (DSSP, 8-state):
-----SHHHHHHHHHHHTTTS---PPPPEEEEEESSEESTT-EEEEEEESSSS--EEEETTEEPP-EEE--TTS-EEEEEEPPTTPPSEEEEEEEEETTEEPPPEEEEE-S--PPPPPEEEEEEE--TTT--EEEEEES--TT-EEEETTEEEEEP--S--SS----GGGTTTEEEEE-SS---TT-EEEEEEE-TT--B-PPEEEE--SEEEEEEEEEBTT-PPPPS-EEETTEEE-HHHHHHHTTEEEEEEES-S-B--TTTTPPBPHHHHHHHHHHH----SSS-EEEEEEES-BTT--SEEEEE--S--TTS-GGGSEEEEEEEGGGS-STTHHHHHHHHHHHHHHHHTT--GGG--SS-STTS-GGG--S---SSPPHHHHHHHHHS-GGGSTT-S-S--S--------

Sequence (414 aa):
MNTISALTRMACTISLALYLLGCTCAPPQIASVNPASGPAGTIVEVTFTGGGLGGVVVFDGVQEETRYASNLGLGKRLRFTVPFGATTGSKNVQVLSDGQTSPAVAFQVTGSGTVPTPALDGFEVATREGKEITVIGSGFNTLSRVFVDGVEVQRYAGSSLPLREIPFDFVDNVIICTPQSDLLPGSAHTVQVRNPNNLNSNTLNITIPSRICQIEFDAIDGIPVPDYYILRNNTINTMRRSYNACGWIIELSHDNLAVADPLGGTAFSNADLYSFWQANANVPASGNFMHGAFVTMDAGGLLGIMFMNTGSVPSLPDAE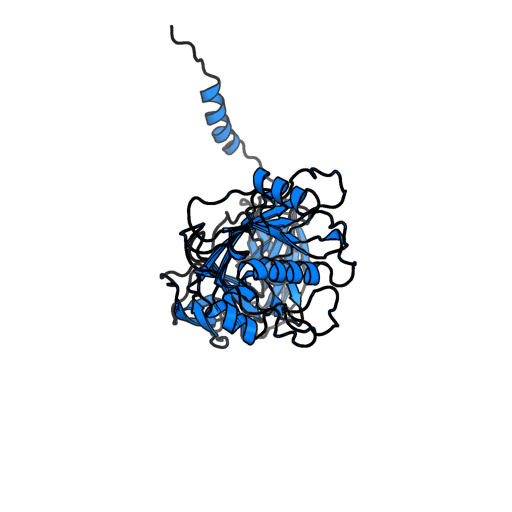RRLGFAAFRNNFGTFQREERYLRTTIHEAGHGFNLLHSDGDGSITIMNQTGSLGTNWTHNFSNISCTHLTSHAISAVAPGQEAFGSSRSCNNLH